Protein AF-A0A6H5I141-F1 (afdb_monomer)

Foldseek 3Di:
DVVVLCVVPVADWDWDWDFDDDPDGDIGTPDTHHDPVPPVLDDDPQCLQPVLWDDFADLFWKWFCFLQCQLFVFFFFQALSFLAVVLLQQAQADPDPPPPPPPPPPPVPVPPPPPSQGQWGAGSSGTIGRCLSPQVLPVVPDDPLLSQVVCCFRWVGGDDDPVNSVCSVVVDPDPPDPVVVVVVVVVCCVVVPPVVVVVVVLVVLLVVLVVLLVVLDLPPDDDPCVVVSSVVLSNSLSSLSNSLSVLLVLLVVLLSLLLCQLQVPDPPPSDRDLLSLQLSLLLLFFFPDLPLLVLQLLLLVLLVLVLVVVVVCVVVVNPDPDDLLPDDLVRNVVCCVPPPSNVVNNVSVVVCCVPQQCDAPSLSHLLDQGCNRPVSLSSLLSSVSNVLVPPPPDPVNVVQPVLLVVLSDRDHDDQSVVSLVPRPRDGDPVSSVVCNVSSNVSNVSLRSSSSSVSSSSSSSVSVSSSLLVLLVVCCVLVQEVGSSLSSNAYPVSSVVSSPDNHDVSRNVSSVSSVVCRVVSRPFDFPSMRRTRTDGDDPPPDDLPVLQVDDLPDAFRWLFDDKDWAFADEDADDDSNVVVVPDDFQHEYEYQDDYSNCLNCQSRYVAYEHLHRGNSRPVSNSCSSSNHGYGYNRHCRSVNDDGGDIDTD

pLDDT: mean 77.34, std 15.51, range [33.81, 97.19]

Secondary structure (DSSP, 8-state):
-HHHHHHHH-S-EEEEEEEE-SSS-EEEEEEEEE-GGGTTS---HHHHHHTTPPPPPPTT-EEE-TTHHHHS-SPPPHHHIIIIIHHHTTTSS-------TT-TT---S-SSS------EEEETTEEEEEHHHHTSTTTTTS-HHHHHHHHHHHHSS----HHHHHHHHHH------GGGGGGHHHHHHHHTT-HHHHHHHHHHHHHHHHHHHHTS----S-TTSHHHHHHHHHHHHHHHHHHHHHHHHHHHHHHHHHHHHHTTT-TTTT---HHHHHHHHHHTS--S--GGGHHHHHHHHHHHHHHHHHHHHHTTT-TTS--TTTS-HHHHHHHHHH-TTTHHHHHHHHHHHHHHTT--TTTT-TTS--TTT-HHHHHHHHHHHHHHHT-TTSTTHHHHHHHHHHHHS--PPPPHHHHHTT--S---HHHHHHHHHHHHHHHHHHHHHHHHHHHHHHHHHHHHHHHHHHHHHHHHTTS-SSGGGGGGS-HHHHHHHHHSS--HHHHHHHHHHHHHHHHHHH----SEEESS--PPPTT---HHHHHTS-GGG-SEEEE----EEEEEE-SS--TTGGGGT--TT-EEEES---GGGTTTGGG-SEEEESS--TT-HHHHHHHHTT--EEE--TTHHHH--TT-EEE-

Radius of gyration: 26.1 Å; Cα contacts (8 Å, |Δi|>4): 923; chains: 1; bounding box: 68×74×65 Å

Structure (mmCIF, N/CA/C/O backbone):
data_AF-A0A6H5I141-F1
#
_entry.id   AF-A0A6H5I141-F1
#
loop_
_atom_site.group_PDB
_atom_site.id
_atom_site.type_symbol
_atom_site.label_atom_id
_atom_site.label_alt_id
_atom_site.label_comp_id
_atom_site.label_asym_id
_atom_site.label_entity_id
_atom_site.label_seq_id
_atom_site.pdbx_PDB_ins_code
_atom_site.Cartn_x
_atom_site.Cartn_y
_atom_site.Cartn_z
_atom_site.occupancy
_atom_site.B_iso_or_equiv
_atom_site.auth_seq_id
_atom_site.auth_comp_id
_atom_site.auth_asym_id
_atom_site.auth_atom_id
_atom_site.pdbx_PDB_model_num
ATOM 1 N N . MET A 1 1 ? -17.883 26.363 -6.678 1.00 64.31 1 MET A N 1
ATOM 2 C CA . MET A 1 1 ? -19.286 26.385 -6.215 1.00 64.31 1 MET A CA 1
ATOM 3 C C . MET A 1 1 ? -19.626 25.105 -5.473 1.00 64.31 1 MET A C 1
ATOM 5 O O . MET A 1 1 ? -19.693 25.192 -4.263 1.00 64.31 1 MET A O 1
ATOM 9 N N . GLY A 1 2 ? -19.721 23.938 -6.131 1.00 66.94 2 GLY A N 1
ATOM 10 C CA . GLY A 1 2 ? -20.004 22.659 -5.451 1.00 66.94 2 GLY A CA 1
ATOM 11 C C . GLY A 1 2 ? -19.103 22.395 -4.239 1.00 66.94 2 GLY A C 1
ATOM 12 O O . GLY A 1 2 ? -19.612 22.270 -3.140 1.00 66.94 2 GLY A O 1
ATOM 13 N N . LEU A 1 3 ? -17.777 22.488 -4.404 1.00 59.84 3 LEU A N 1
ATOM 14 C CA . LEU A 1 3 ? -16.810 22.358 -3.298 1.00 59.84 3 LEU A CA 1
ATOM 15 C C . LEU A 1 3 ? -16.995 23.369 -2.153 1.00 59.84 3 LEU A C 1
ATOM 17 O O . LEU A 1 3 ? -16.621 23.084 -1.027 1.00 59.84 3 LEU A O 1
ATOM 21 N N . GLU A 1 4 ? -17.496 24.573 -2.432 1.00 63.12 4 GLU A N 1
ATOM 22 C CA . GLU A 1 4 ? -17.711 25.587 -1.388 1.00 63.12 4 GLU A CA 1
ATOM 23 C C . GLU A 1 4 ? -19.044 25.353 -0.669 1.00 63.12 4 GLU A C 1
ATOM 25 O O . GLU A 1 4 ? -19.119 25.520 0.540 1.00 63.12 4 GLU A O 1
ATOM 30 N N . ILE A 1 5 ? -20.075 24.905 -1.391 1.00 70.19 5 ILE A N 1
ATOM 31 C CA . ILE A 1 5 ? -21.356 24.486 -0.810 1.00 70.19 5 ILE A CA 1
ATOM 32 C C . ILE A 1 5 ? -21.145 23.257 0.080 1.00 70.19 5 ILE A C 1
ATOM 34 O O . ILE A 1 5 ? -21.622 23.236 1.208 1.00 70.19 5 ILE A O 1
ATOM 38 N N . ASP A 1 6 ? -20.377 22.281 -0.394 1.00 65.19 6 ASP A N 1
ATOM 39 C CA . ASP A 1 6 ? -20.046 21.069 0.351 1.00 65.19 6 ASP A CA 1
ATOM 40 C C . ASP A 1 6 ? -19.316 21.396 1.664 1.00 65.19 6 ASP A C 1
ATOM 42 O O . ASP A 1 6 ? -19.777 21.025 2.737 1.00 65.19 6 ASP A O 1
ATOM 46 N N . LYS A 1 7 ? -18.282 22.250 1.618 1.00 61.19 7 LYS A N 1
ATOM 47 C CA . LYS A 1 7 ? -17.597 22.747 2.829 1.00 61.19 7 LYS A CA 1
ATOM 48 C C . LYS A 1 7 ? -18.504 23.484 3.814 1.00 61.19 7 LYS A C 1
ATOM 50 O O . LYS A 1 7 ? -18.227 23.475 5.008 1.00 61.19 7 LYS A O 1
ATOM 55 N N . LEU A 1 8 ? -19.502 24.215 3.317 1.00 64.69 8 LEU A N 1
ATOM 56 C CA . LEU A 1 8 ? -20.379 25.035 4.155 1.00 64.69 8 LEU A CA 1
ATOM 57 C C . LEU A 1 8 ? -21.480 24.215 4.822 1.00 64.69 8 LEU A C 1
ATOM 59 O O . LEU A 1 8 ? -21.920 24.571 5.913 1.00 64.69 8 LEU A O 1
ATOM 63 N N . TYR A 1 9 ? -21.958 23.171 4.150 1.00 68.44 9 TYR A N 1
ATOM 64 C CA . TYR A 1 9 ? -23.180 22.487 4.542 1.00 68.44 9 TYR A CA 1
ATOM 65 C C . TYR A 1 9 ? -23.007 21.008 4.889 1.00 68.44 9 TYR A C 1
ATOM 67 O O . TYR A 1 9 ? -23.902 20.496 5.562 1.00 68.44 9 TYR A O 1
ATOM 75 N N . ASP A 1 10 ? -21.940 20.350 4.415 1.00 63.09 10 ASP A N 1
ATOM 76 C CA . ASP A 1 10 ? -21.561 18.941 4.663 1.00 63.09 10 ASP A CA 1
ATOM 77 C C . ASP A 1 10 ? -22.737 17.945 4.561 1.00 63.09 10 ASP A C 1
ATOM 79 O O . ASP A 1 10 ? -22.855 16.963 5.292 1.00 63.09 10 ASP A O 1
ATOM 83 N N . GLN A 1 11 ? -23.694 18.263 3.685 1.00 65.88 11 GLN A N 1
ATOM 84 C CA . GLN A 1 11 ? -24.946 17.543 3.469 1.00 65.88 11 GLN A CA 1
ATOM 85 C C . GLN A 1 11 ? -25.392 17.768 2.029 1.00 65.88 11 GLN A C 1
ATOM 87 O O . GLN A 1 11 ? -25.178 18.851 1.478 1.00 65.88 11 GLN A O 1
ATOM 92 N N . ALA A 1 12 ? -26.071 16.780 1.441 1.00 72.31 12 ALA A N 1
ATOM 93 C CA . ALA A 1 12 ? -26.611 16.908 0.094 1.00 72.31 12 ALA A CA 1
ATOM 94 C C . ALA A 1 12 ? -27.578 18.097 0.002 1.00 72.31 12 ALA A C 1
ATOM 96 O O . ALA A 1 12 ? -28.485 18.262 0.828 1.00 72.31 12 ALA A O 1
ATOM 97 N N . ARG A 1 13 ? -27.369 18.927 -1.021 1.00 77.31 13 ARG A N 1
ATOM 98 C CA . ARG A 1 13 ? -28.198 20.092 -1.309 1.00 77.31 13 ARG A CA 1
ATOM 99 C C . ARG A 1 13 ? -28.777 19.997 -2.707 1.00 77.31 13 ARG A C 1
ATOM 101 O O . ARG A 1 13 ? -28.044 19.723 -3.655 1.00 77.31 13 ARG A O 1
ATOM 108 N N . ASP A 1 14 ? -30.051 20.335 -2.825 1.00 81.31 14 ASP A N 1
ATOM 109 C CA . ASP A 1 14 ? -30.641 20.704 -4.102 1.00 81.31 14 ASP A CA 1
ATOM 110 C C . ASP A 1 14 ? -30.201 22.125 -4.431 1.00 81.31 14 ASP A C 1
ATOM 112 O O . ASP A 1 14 ? -30.504 23.078 -3.703 1.00 81.31 14 ASP A O 1
ATOM 116 N N . ILE A 1 15 ? -29.416 22.243 -5.502 1.00 85.19 15 ILE A N 1
ATOM 117 C CA . ILE A 1 15 ? -28.803 23.498 -5.925 1.00 85.19 15 ILE A CA 1
ATOM 118 C C . ILE A 1 15 ? -29.394 23.900 -7.269 1.00 85.19 15 ILE A C 1
ATOM 120 O O . ILE A 1 15 ? -29.105 23.284 -8.296 1.00 85.19 15 ILE A O 1
ATOM 124 N N . GLU A 1 16 ? -30.142 24.996 -7.278 1.00 87.75 16 GLU A N 1
ATOM 125 C CA . GLU A 1 16 ? -30.511 25.672 -8.515 1.00 87.75 16 GLU A CA 1
ATOM 126 C C . GLU A 1 16 ? -29.497 26.767 -8.809 1.00 87.75 16 GLU A C 1
ATOM 128 O O . GLU A 1 16 ? -29.183 27.608 -7.960 1.00 87.75 16 GLU A O 1
ATOM 133 N N . TRP A 1 17 ? -28.980 26.776 -10.031 1.00 89.06 17 TRP A N 1
ATOM 134 C CA . TRP A 1 17 ? -27.994 27.753 -10.456 1.00 89.06 17 TRP A CA 1
ATOM 135 C C . TRP A 1 17 ? -28.266 28.235 -11.876 1.00 89.06 17 TRP A C 1
ATOM 137 O O . TRP A 1 17 ? -28.840 27.530 -12.702 1.00 89.06 17 TRP A O 1
ATOM 147 N N . ALA A 1 18 ? -27.853 29.467 -12.154 1.00 87.19 18 ALA A N 1
ATOM 148 C CA . ALA A 1 18 ? -27.925 30.082 -13.468 1.00 87.19 18 ALA A CA 1
ATOM 149 C C . ALA A 1 18 ? -26.544 30.570 -13.890 1.00 87.19 18 ALA A C 1
ATOM 151 O O . ALA A 1 18 ? -25.726 30.982 -13.067 1.00 87.19 18 ALA A O 1
ATOM 152 N N . TRP A 1 19 ? -26.297 30.562 -15.194 1.00 86.88 19 TRP A N 1
ATOM 153 C CA . TRP A 1 19 ? -25.099 31.136 -15.789 1.00 86.88 19 TRP A CA 1
ATOM 154 C C . TRP A 1 19 ? -25.493 32.158 -16.850 1.00 86.88 19 TRP A C 1
ATOM 156 O O . TRP A 1 19 ? -26.331 31.885 -17.710 1.00 86.88 19 TRP A O 1
ATOM 166 N N . THR A 1 20 ? -24.882 33.339 -16.799 1.00 81.69 20 THR A N 1
ATOM 167 C CA . THR A 1 20 ? -25.094 34.389 -17.799 1.00 81.69 20 THR A CA 1
ATOM 168 C C . THR A 1 20 ? -23.929 34.428 -18.771 1.00 81.69 20 THR A C 1
ATOM 170 O O . THR A 1 20 ? -22.785 34.617 -18.359 1.00 81.69 20 THR A O 1
ATOM 173 N N . ARG A 1 21 ? -24.211 34.318 -20.072 1.00 69.38 21 ARG A N 1
ATOM 174 C CA . ARG A 1 21 ? -23.194 34.459 -21.117 1.00 69.38 21 ARG A CA 1
ATOM 175 C C . ARG A 1 21 ? -23.044 35.930 -21.505 1.00 69.38 21 ARG A C 1
ATOM 177 O O . ARG A 1 21 ? -23.852 36.427 -22.285 1.00 69.38 21 ARG A O 1
ATOM 184 N N . ARG A 1 22 ? -21.974 36.579 -21.022 1.00 71.56 22 ARG A N 1
ATOM 185 C CA . ARG A 1 22 ? -21.651 38.018 -21.208 1.00 71.56 22 ARG A CA 1
ATOM 186 C C . ARG A 1 22 ? -22.702 38.996 -20.630 1.00 71.56 22 ARG A C 1
ATOM 188 O O . ARG A 1 22 ? -23.884 38.677 -20.585 1.00 71.56 22 ARG A O 1
ATOM 195 N N . PRO A 1 23 ? -22.304 40.207 -20.181 1.00 57.06 23 PRO A N 1
ATOM 196 C CA . PRO A 1 23 ? -20.968 40.812 -20.240 1.00 57.06 23 PRO A CA 1
ATOM 197 C C . PRO A 1 23 ? -20.028 40.386 -19.104 1.00 57.06 23 PRO A C 1
ATOM 199 O O . PRO A 1 23 ? -18.851 40.721 -19.140 1.00 57.06 23 PRO A O 1
ATOM 202 N N . GLN A 1 24 ? -20.518 39.632 -18.121 1.00 61.31 24 GLN A N 1
ATOM 203 C CA . GLN A 1 24 ? -19.721 39.064 -17.036 1.00 61.31 24 GLN A CA 1
ATOM 204 C C . GLN A 1 24 ? -20.149 37.600 -16.915 1.00 61.31 24 GLN A C 1
ATOM 206 O O . GLN A 1 24 ? -21.317 37.343 -16.632 1.00 61.31 24 GLN A O 1
ATOM 211 N N . ASP A 1 25 ? -19.253 36.653 -17.201 1.00 70.75 25 ASP A N 1
ATOM 212 C CA . ASP A 1 25 ? -19.532 35.220 -17.053 1.00 70.75 25 ASP A CA 1
ATOM 213 C C . ASP A 1 25 ? -19.669 34.899 -15.557 1.00 70.75 25 ASP A C 1
ATOM 215 O O . ASP A 1 25 ? -18.710 34.535 -14.879 1.00 70.75 25 ASP A O 1
ATOM 219 N N . LYS A 1 26 ? -20.870 35.120 -15.021 1.00 77.94 26 LYS A N 1
ATOM 220 C CA . LYS A 1 26 ? -21.213 34.916 -13.616 1.00 77.94 26 LYS A CA 1
ATOM 221 C C . LYS A 1 26 ? -22.071 33.670 -13.468 1.00 77.94 26 LYS A C 1
ATOM 223 O O . LYS A 1 26 ? -22.975 33.426 -14.268 1.00 77.94 26 LYS A O 1
ATOM 228 N N . ILE A 1 27 ? -21.774 32.904 -12.424 1.00 81.94 27 ILE A N 1
ATOM 229 C CA . ILE A 1 27 ? -22.622 31.821 -11.931 1.00 81.94 27 ILE A CA 1
ATOM 230 C C . ILE A 1 27 ? -23.399 32.371 -10.734 1.00 81.94 27 ILE A C 1
ATOM 232 O O . ILE A 1 27 ? -22.803 32.909 -9.802 1.00 81.94 27 ILE A O 1
ATOM 236 N N . TYR A 1 28 ? -24.718 32.243 -10.775 1.00 83.25 28 TYR A N 1
ATOM 237 C CA . TYR A 1 28 ? -25.634 32.619 -9.707 1.00 83.25 28 TYR A CA 1
ATOM 238 C C . TYR A 1 28 ? -26.177 31.350 -9.060 1.00 83.25 28 TYR A C 1
ATOM 240 O O . TYR A 1 28 ? -26.682 30.485 -9.768 1.00 83.25 28 TYR A O 1
ATOM 248 N N . VAL A 1 29 ? -26.103 31.248 -7.734 1.00 84.75 29 VAL A N 1
ATOM 249 C CA . VAL A 1 29 ? -26.856 30.243 -6.968 1.00 84.75 29 VAL A CA 1
ATOM 250 C C . VAL A 1 29 ? -28.213 30.858 -6.657 1.00 84.75 29 VAL A C 1
ATOM 252 O O . VAL A 1 29 ? -28.280 31.865 -5.957 1.00 84.75 29 VAL A O 1
ATOM 255 N N . MET A 1 30 ? -29.272 30.299 -7.231 1.00 86.56 30 MET A N 1
ATOM 256 C CA . MET A 1 30 ? -30.646 30.770 -7.043 1.00 86.56 30 MET A CA 1
ATOM 257 C C . MET A 1 30 ? -31.284 30.111 -5.819 1.00 86.56 30 MET A C 1
ATOM 259 O O . MET A 1 30 ? -31.979 30.779 -5.058 1.00 86.56 30 MET A O 1
ATOM 263 N N . GLN A 1 31 ? -30.978 28.832 -5.592 1.00 85.69 31 GLN A N 1
ATOM 264 C CA . GLN A 1 31 ? -31.470 28.055 -4.460 1.00 85.69 31 GLN A CA 1
ATOM 265 C C . GLN A 1 31 ? -30.406 27.056 -4.008 1.00 85.69 31 GLN A C 1
ATOM 267 O O . GLN A 1 31 ? -29.645 26.532 -4.819 1.00 85.69 31 GLN A O 1
ATOM 272 N N . CYS A 1 32 ? -30.344 26.817 -2.701 1.00 85.88 32 CYS A N 1
ATOM 273 C CA . CYS A 1 32 ? -29.507 25.797 -2.080 1.00 85.88 32 CYS A CA 1
ATOM 274 C C . CYS A 1 32 ? -30.227 25.305 -0.822 1.00 85.88 32 CYS A C 1
ATOM 276 O O . CYS A 1 32 ? -30.150 25.941 0.229 1.00 85.88 32 CYS A O 1
ATOM 278 N N . GLN A 1 33 ? -30.969 24.208 -0.937 1.00 84.12 33 GLN A N 1
ATOM 279 C CA . GLN A 1 33 ? -31.785 23.663 0.152 1.00 84.12 33 GLN A CA 1
ATOM 280 C C . GLN A 1 33 ? -31.383 22.218 0.468 1.00 84.12 33 GLN A C 1
ATOM 282 O O . GLN A 1 33 ? -30.786 21.577 -0.391 1.00 84.12 33 GLN A O 1
ATOM 287 N N . PRO A 1 34 ? -31.624 21.697 1.687 1.00 76.62 34 PRO A N 1
ATOM 288 C CA . PRO A 1 34 ? -31.444 20.268 1.949 1.00 76.62 34 PRO A CA 1
ATOM 289 C C . PRO A 1 34 ? -32.247 19.441 0.938 1.00 76.62 34 PRO A C 1
ATOM 291 O O . PRO A 1 34 ? -33.394 19.785 0.665 1.00 76.62 34 PRO A O 1
ATOM 294 N N . ALA A 1 35 ? -31.652 18.379 0.400 1.00 73.25 35 ALA A N 1
ATOM 295 C CA . ALA A 1 35 ? -32.365 17.471 -0.494 1.00 73.25 35 ALA A CA 1
ATOM 296 C C . ALA A 1 35 ? -33.512 16.774 0.260 1.00 73.25 35 ALA A C 1
ATOM 298 O O . ALA A 1 35 ? -33.278 16.095 1.263 1.00 73.25 35 ALA A O 1
ATOM 299 N N . GLU A 1 36 ? -34.752 16.960 -0.203 1.00 66.69 36 GLU A N 1
ATOM 300 C CA . GLU A 1 36 ? -35.957 16.563 0.545 1.00 66.69 36 GLU A CA 1
ATOM 301 C C . GLU A 1 36 ? -36.051 15.044 0.771 1.00 66.69 36 GLU A C 1
ATOM 303 O O . GLU A 1 36 ? -36.511 14.606 1.822 1.00 66.69 36 GLU A O 1
ATOM 308 N N . TRP A 1 37 ? -35.540 14.230 -0.159 1.00 65.31 37 TRP A N 1
ATOM 309 C CA . TRP A 1 37 ? -35.538 12.761 -0.056 1.00 65.31 37 TRP A CA 1
ATOM 310 C C . TRP A 1 37 ? -34.535 12.194 0.963 1.00 65.31 37 TRP A C 1
ATOM 312 O O . TRP A 1 37 ? -34.568 11.001 1.244 1.00 65.31 37 TRP A O 1
ATOM 322 N N . LEU A 1 38 ? -33.652 13.023 1.531 1.00 62.62 38 LEU A N 1
ATOM 323 C CA . LEU A 1 38 ? -32.708 12.624 2.584 1.00 62.62 38 LEU A CA 1
ATOM 324 C C . LEU A 1 38 ? -33.208 12.948 4.001 1.00 62.62 38 LEU A C 1
ATOM 326 O O . LEU A 1 38 ? -32.516 12.648 4.974 1.00 62.62 38 LEU A O 1
ATOM 330 N N . LEU A 1 39 ? -34.391 13.560 4.134 1.00 59.03 39 LEU A N 1
ATOM 331 C CA . LEU A 1 39 ? -34.958 13.978 5.422 1.00 59.03 39 LEU A CA 1
ATOM 332 C C . LEU A 1 39 ? -35.513 12.813 6.260 1.00 59.03 39 LEU A C 1
ATOM 334 O O . LEU A 1 39 ? -35.609 12.952 7.479 1.00 59.03 39 LEU A O 1
ATOM 338 N N . ASP A 1 40 ? -35.823 11.673 5.634 1.00 61.41 40 ASP A N 1
ATOM 339 C CA . ASP A 1 40 ? -36.420 10.502 6.297 1.00 61.41 40 ASP A CA 1
ATOM 340 C C . ASP A 1 40 ? -35.386 9.489 6.838 1.00 61.41 40 ASP A C 1
ATOM 342 O O . ASP A 1 40 ? -35.760 8.425 7.324 1.00 61.41 40 ASP A O 1
ATOM 346 N N . ASP A 1 41 ? -34.083 9.804 6.803 1.00 64.75 41 ASP A N 1
ATOM 347 C CA . ASP A 1 41 ? -32.980 8.906 7.207 1.00 64.75 41 ASP A CA 1
ATOM 348 C C . ASP A 1 41 ? -32.896 7.574 6.418 1.00 64.75 41 ASP A C 1
ATOM 350 O O . ASP A 1 41 ? -32.200 6.639 6.830 1.00 64.75 41 ASP A O 1
ATOM 354 N N . ASP A 1 42 ? -33.560 7.486 5.264 1.00 73.06 42 ASP A N 1
ATOM 355 C CA . ASP A 1 42 ? -33.618 6.292 4.415 1.00 73.06 42 ASP A CA 1
ATOM 356 C C . ASP A 1 42 ? -32.541 6.320 3.316 1.00 73.06 42 ASP A C 1
ATOM 358 O O . ASP A 1 42 ? -32.828 6.395 2.122 1.00 73.06 42 ASP A O 1
ATOM 362 N N . TRP A 1 43 ? -31.263 6.235 3.708 1.00 83.12 43 TRP A N 1
ATOM 363 C CA . TRP A 1 43 ? -30.178 6.123 2.726 1.00 83.12 43 TRP A CA 1
ATOM 364 C C . TRP A 1 43 ? -30.201 4.779 1.995 1.00 83.12 43 TRP A C 1
ATOM 366 O O . TRP A 1 43 ? -30.106 3.693 2.591 1.00 83.12 43 TRP A O 1
ATOM 376 N N . THR A 1 44 ? -30.192 4.861 0.672 1.00 87.50 44 THR A N 1
ATOM 377 C CA . THR A 1 44 ? -29.939 3.719 -0.199 1.00 87.50 44 THR A CA 1
ATOM 378 C C . THR A 1 44 ? -28.478 3.264 -0.108 1.00 87.50 44 THR A C 1
ATOM 380 O O . THR A 1 44 ? -27.567 4.035 0.205 1.00 87.50 44 THR A O 1
ATOM 383 N N . ASP A 1 45 ? -28.217 1.999 -0.453 1.00 88.94 45 ASP A N 1
ATOM 384 C CA . ASP A 1 45 ? -26.846 1.478 -0.576 1.00 88.94 45 ASP A CA 1
ATOM 385 C C . ASP A 1 45 ? -26.010 2.289 -1.583 1.00 88.94 45 ASP A C 1
ATOM 387 O O . ASP A 1 45 ? -24.792 2.422 -1.437 1.00 88.94 45 ASP A O 1
ATOM 391 N N . PHE A 1 46 ? -26.663 2.829 -2.618 1.00 86.12 46 PHE A N 1
ATOM 392 C CA . PHE A 1 46 ? -26.020 3.660 -3.628 1.00 86.12 46 PHE A CA 1
ATOM 393 C C . PHE A 1 46 ? -25.532 4.981 -3.026 1.00 86.12 46 PHE A C 1
ATOM 395 O O . PHE A 1 46 ? -24.366 5.325 -3.191 1.00 86.12 46 PHE A O 1
ATOM 402 N N . GLU A 1 47 ? -26.372 5.680 -2.263 1.00 84.94 47 GLU A N 1
ATOM 403 C CA . GLU A 1 47 ? -25.986 6.941 -1.619 1.00 84.94 47 GLU A CA 1
ATOM 404 C C . GLU A 1 47 ? -24.842 6.737 -0.624 1.00 84.94 47 GLU A C 1
ATOM 406 O O . GLU A 1 47 ? -23.828 7.423 -0.718 1.00 84.94 47 GLU A O 1
ATOM 411 N N . LEU A 1 48 ? -24.931 5.737 0.261 1.00 88.31 48 LEU A N 1
ATOM 412 C CA . LEU A 1 48 ? -23.875 5.474 1.252 1.00 88.31 48 LEU A CA 1
ATOM 413 C C . LEU A 1 48 ? -22.534 5.069 0.624 1.00 88.31 48 LEU A C 1
ATOM 415 O O . LEU A 1 48 ? -21.481 5.279 1.223 1.00 88.31 48 LEU A O 1
ATOM 419 N N . SER A 1 49 ? -22.548 4.476 -0.572 1.00 86.19 49 SER A N 1
ATOM 420 C CA . SER A 1 49 ? -21.318 4.105 -1.284 1.00 86.19 49 SER A CA 1
ATOM 421 C C . SER A 1 49 ? -20.702 5.252 -2.094 1.00 86.19 49 SER A C 1
ATOM 423 O O . SER A 1 49 ? -19.517 5.175 -2.428 1.00 86.19 49 SER A O 1
ATOM 425 N N . HIS A 1 50 ? -21.464 6.317 -2.377 1.00 84.50 50 HIS A N 1
ATOM 426 C CA . HIS A 1 50 ? -21.053 7.422 -3.254 1.00 84.50 50 HIS A CA 1
ATOM 427 C C . HIS A 1 50 ? -20.996 8.794 -2.566 1.00 84.50 50 HIS A C 1
ATOM 429 O O . HIS A 1 50 ? -20.434 9.719 -3.143 1.00 84.50 50 HIS A O 1
ATOM 435 N N . GLU A 1 51 ? -21.515 8.943 -1.346 1.00 82.75 51 GLU A N 1
ATOM 436 C CA . GLU A 1 51 ? -21.579 10.232 -0.633 1.00 82.75 51 GLU A CA 1
ATOM 437 C C . GLU A 1 51 ? -20.206 10.851 -0.317 1.00 82.75 51 GLU A C 1
ATOM 439 O O . GLU A 1 51 ? -20.108 12.063 -0.185 1.00 82.75 51 GLU A O 1
ATOM 444 N N . LEU A 1 52 ? -19.144 10.039 -0.232 1.00 85.62 52 LEU A N 1
ATOM 445 C CA . LEU A 1 52 ? -17.750 10.498 -0.080 1.00 85.62 52 LEU A CA 1
ATOM 446 C C . LEU A 1 52 ? -16.949 10.363 -1.385 1.00 85.62 52 LEU A C 1
ATOM 448 O O . LEU A 1 52 ? -15.717 10.328 -1.381 1.00 85.62 52 LEU A O 1
ATOM 452 N N . GLY A 1 53 ? -17.651 10.203 -2.507 1.00 81.50 53 GLY A N 1
ATOM 453 C CA . GLY A 1 53 ? -17.051 10.145 -3.827 1.00 81.50 53 GLY A CA 1
ATOM 454 C C . GLY A 1 53 ? -16.513 11.505 -4.263 1.00 81.50 53 GLY A C 1
ATOM 455 O O . GLY A 1 53 ? -17.049 12.560 -3.936 1.00 81.50 53 GLY A O 1
ATOM 456 N N . SER A 1 54 ? -15.452 11.481 -5.060 1.00 82.38 54 SER A N 1
ATOM 457 C CA . SER A 1 54 ? -15.045 12.639 -5.849 1.00 82.38 54 SER A CA 1
ATOM 458 C C . SER A 1 54 ? -16.117 12.985 -6.890 1.00 82.38 54 SER A C 1
ATOM 460 O O . SER A 1 54 ? -16.966 12.159 -7.227 1.00 82.38 54 SER A O 1
ATOM 462 N N . GLY A 1 55 ? -16.079 14.215 -7.413 1.00 77.00 55 GLY A N 1
ATOM 463 C CA . GLY A 1 55 ? -17.045 14.672 -8.417 1.00 77.00 55 GLY A CA 1
ATOM 464 C C . GLY A 1 55 ? -17.122 13.735 -9.629 1.00 77.00 55 GLY A C 1
ATOM 465 O O . GLY A 1 55 ? -16.117 13.150 -10.021 1.00 77.00 55 GLY A O 1
ATOM 466 N N . VAL A 1 56 ? -18.310 13.600 -10.226 1.00 80.94 56 VAL A N 1
ATOM 467 C CA . VAL A 1 56 ? -18.552 12.644 -11.320 1.00 80.94 56 VAL A CA 1
ATOM 468 C C . VAL A 1 56 ? -17.613 12.932 -12.511 1.00 80.94 56 VAL A C 1
ATOM 470 O O . VAL A 1 56 ? -17.675 14.026 -13.077 1.00 80.94 56 VAL A O 1
ATOM 473 N N . PRO A 1 57 ? -16.755 11.974 -12.907 1.00 81.81 57 PRO A N 1
ATOM 474 C CA . PRO A 1 57 ? -15.850 12.096 -14.034 1.00 81.81 57 PRO A CA 1
ATOM 475 C C . PRO A 1 57 ? -16.645 11.996 -15.340 1.00 81.81 57 PRO A C 1
ATOM 477 O O . PRO A 1 57 ? -17.619 11.248 -15.444 1.00 81.81 57 PRO A O 1
ATOM 480 N N . ALA A 1 58 ? -16.216 12.729 -16.362 1.00 83.56 58 ALA A N 1
ATOM 481 C CA . ALA A 1 58 ? -16.764 12.596 -17.705 1.00 83.56 58 ALA A CA 1
ATOM 482 C C . ALA A 1 58 ? -16.439 11.211 -18.291 1.00 83.56 58 ALA A C 1
ATOM 484 O O . ALA A 1 58 ? -15.410 10.624 -17.970 1.00 83.56 58 ALA A O 1
ATOM 485 N N . ASP A 1 59 ? -17.225 10.735 -19.259 1.00 85.69 59 ASP A N 1
ATOM 486 C CA . ASP A 1 59 ? -17.012 9.424 -19.912 1.00 85.69 59 ASP A CA 1
ATOM 487 C C . ASP A 1 59 ? -15.632 9.265 -20.574 1.00 85.69 59 ASP A C 1
ATOM 489 O O . ASP A 1 59 ? -15.167 8.163 -20.842 1.00 85.69 59 ASP A O 1
ATOM 493 N N . LYS A 1 60 ? -14.962 10.385 -20.845 1.00 83.19 60 LYS A N 1
ATOM 494 C CA . LYS A 1 60 ? -13.611 10.453 -21.412 1.00 83.19 60 LYS A CA 1
ATOM 495 C C . LYS A 1 60 ? -12.524 10.718 -20.367 1.00 83.19 60 LYS A C 1
ATOM 497 O O . LYS A 1 60 ? -11.382 10.968 -20.748 1.00 83.19 60 LYS A O 1
ATOM 502 N N . ASP A 1 61 ? -12.856 10.883 -19.088 1.00 84.38 61 ASP A N 1
ATOM 503 C CA . ASP A 1 61 ? -11.862 10.993 -18.012 1.00 84.38 61 ASP A CA 1
ATOM 504 C C . ASP A 1 61 ? -11.324 9.596 -17.718 1.00 84.38 61 ASP A C 1
ATOM 506 O O . ASP A 1 61 ? -12.081 8.631 -17.701 1.00 84.38 61 ASP A O 1
ATOM 510 N N . LEU A 1 62 ? -10.011 9.490 -17.534 1.00 90.06 62 LEU A N 1
ATOM 511 C CA . LEU A 1 62 ? -9.336 8.225 -17.299 1.00 90.06 62 LEU A CA 1
ATOM 512 C C . LEU A 1 62 ? -8.866 8.189 -15.850 1.00 90.06 62 LEU A C 1
ATOM 514 O O . LEU A 1 62 ? -8.104 9.050 -15.414 1.00 90.06 62 LEU A O 1
ATOM 518 N N . LEU A 1 63 ? -9.305 7.175 -15.123 1.00 91.81 63 LEU A N 1
ATOM 519 C CA . LEU A 1 63 ? -8.878 6.882 -13.765 1.00 91.81 63 LEU A CA 1
ATOM 520 C C . LEU A 1 63 ? -7.940 5.678 -13.789 1.00 91.81 63 LEU A C 1
ATOM 522 O O . LEU A 1 63 ? -8.154 4.742 -14.560 1.00 91.81 63 LEU A O 1
ATOM 526 N N . THR A 1 64 ? -6.909 5.689 -12.950 1.00 90.69 64 THR A N 1
ATOM 527 C CA . THR A 1 64 ? -5.966 4.577 -12.802 1.00 90.69 64 THR A CA 1
ATOM 528 C C . THR A 1 64 ? -5.804 4.184 -11.343 1.00 90.69 64 THR A C 1
ATOM 530 O O . THR A 1 64 ? -5.631 5.029 -10.474 1.00 90.69 64 THR A O 1
ATOM 533 N N . PHE A 1 65 ? -5.829 2.889 -11.065 1.00 90.44 65 PHE A N 1
ATOM 534 C CA . PHE A 1 65 ? -5.562 2.327 -9.741 1.00 90.44 65 PHE A CA 1
ATOM 535 C C . PHE A 1 65 ? -4.081 1.954 -9.554 1.00 90.44 65 PHE A C 1
ATOM 537 O O . PHE A 1 65 ? -3.682 1.476 -8.491 1.00 90.44 65 PHE A O 1
ATOM 544 N N . ALA A 1 66 ? -3.246 2.178 -10.577 1.00 85.00 66 ALA A N 1
ATOM 545 C CA . ALA A 1 66 ? -1.803 1.987 -10.488 1.00 85.00 66 ALA A CA 1
ATOM 546 C C . ALA A 1 66 ? -1.213 2.827 -9.346 1.00 85.00 66 ALA A C 1
ATOM 548 O O . ALA A 1 66 ? -1.534 4.007 -9.224 1.00 85.00 66 ALA A O 1
ATOM 549 N N . GLN A 1 67 ? -0.359 2.223 -8.514 1.00 83.62 67 GLN A N 1
ATOM 550 C CA . GLN A 1 67 ? 0.175 2.773 -7.255 1.00 83.62 67 GLN A CA 1
ATOM 551 C C . GLN A 1 67 ? -0.861 3.118 -6.172 1.00 83.62 67 GLN A C 1
ATOM 553 O O . GLN A 1 67 ? -0.544 2.995 -4.990 1.00 83.62 67 GLN A O 1
ATOM 558 N N . ALA A 1 68 ? -2.085 3.511 -6.535 1.00 87.69 68 ALA A N 1
ATOM 559 C CA . ALA A 1 68 ? -3.160 3.782 -5.588 1.00 87.69 68 ALA A CA 1
ATOM 560 C C . ALA A 1 68 ? -3.508 2.522 -4.786 1.00 87.69 68 ALA A C 1
ATOM 562 O O . ALA A 1 68 ? -3.503 2.589 -3.564 1.00 87.69 68 ALA A O 1
ATOM 563 N N . ASP A 1 69 ? -3.663 1.365 -5.442 1.00 86.25 69 ASP A N 1
ATOM 564 C CA . ASP A 1 69 ? -3.883 0.076 -4.761 1.00 86.25 69 ASP A CA 1
ATOM 565 C C . ASP A 1 69 ? -2.667 -0.376 -3.919 1.00 86.25 69 ASP A C 1
ATOM 567 O O . ASP A 1 69 ? -2.795 -1.223 -3.047 1.00 86.25 69 ASP A O 1
ATOM 571 N N . GLU A 1 70 ? -1.464 0.163 -4.138 1.00 83.62 70 GLU A N 1
ATOM 572 C CA . GLU A 1 70 ? -0.297 -0.176 -3.303 1.00 83.62 70 GLU A CA 1
ATOM 573 C C . GLU A 1 70 ? -0.235 0.651 -2.012 1.00 83.62 70 GLU A C 1
ATOM 575 O O . GLU A 1 70 ? 0.361 0.221 -1.023 1.00 83.62 70 GLU A O 1
ATOM 580 N N . LEU A 1 71 ? -0.828 1.848 -2.026 1.00 83.00 71 LEU A N 1
ATOM 581 C CA . LEU A 1 71 ? -0.958 2.721 -0.858 1.00 83.00 71 LEU A CA 1
ATOM 582 C C . LEU A 1 71 ? -2.265 2.444 -0.100 1.00 83.00 71 LEU A C 1
ATOM 584 O O . LEU A 1 71 ? -2.265 2.387 1.127 1.00 83.00 71 LEU A O 1
ATOM 588 N N . PHE A 1 72 ? -3.354 2.233 -0.838 1.00 89.00 72 PHE A N 1
ATOM 589 C CA . PHE A 1 72 ? -4.718 1.996 -0.367 1.00 89.00 72 PHE A CA 1
ATOM 590 C C . PHE A 1 72 ? -5.265 0.699 -0.998 1.00 89.00 72 PHE A C 1
ATOM 592 O O . PHE A 1 72 ? -6.119 0.745 -1.882 1.00 89.00 72 PHE A O 1
ATOM 599 N N . PRO A 1 73 ? -4.770 -0.479 -0.577 1.00 85.62 73 PRO A N 1
ATOM 600 C CA . PRO A 1 73 ? -5.109 -1.773 -1.195 1.00 85.62 73 PRO A CA 1
ATOM 601 C C . PRO A 1 73 ? -6.573 -2.198 -1.029 1.00 85.62 73 PRO A C 1
ATOM 603 O O . PRO A 1 73 ? -7.060 -3.094 -1.730 1.00 85.62 73 PRO A O 1
ATOM 606 N N . ARG A 1 74 ? -7.276 -1.583 -0.079 1.00 88.06 74 ARG A N 1
ATOM 607 C CA . ARG A 1 74 ? -8.629 -1.936 0.352 1.00 88.06 74 ARG A CA 1
ATOM 608 C C . ARG A 1 74 ? -9.556 -0.736 0.250 1.00 88.06 74 ARG A C 1
ATOM 610 O O . ARG A 1 74 ? -9.103 0.388 0.029 1.00 88.06 74 ARG A O 1
ATOM 617 N N . CYS A 1 75 ? -10.859 -0.973 0.384 1.00 91.06 75 CYS A N 1
ATOM 618 C CA . CYS A 1 75 ? -11.764 0.159 0.545 1.00 91.06 75 CYS A CA 1
ATOM 619 C C . CYS A 1 75 ? -11.480 0.867 1.878 1.00 91.06 75 CYS A C 1
ATOM 621 O O . CYS A 1 75 ? -11.049 0.255 2.861 1.00 91.06 75 CYS A O 1
ATOM 623 N N . LEU A 1 76 ? -11.687 2.175 1.881 1.00 94.19 76 LEU A N 1
ATOM 624 C CA . LEU A 1 76 ? -11.453 3.024 3.031 1.00 94.19 76 LEU A CA 1
ATOM 625 C C . LEU A 1 76 ? -12.725 3.178 3.848 1.00 94.19 76 LEU A C 1
ATOM 627 O O . LEU A 1 76 ? -13.841 3.115 3.332 1.00 94.19 76 LEU A O 1
ATOM 631 N N . THR A 1 77 ? -12.563 3.383 5.146 1.00 95.81 77 THR A N 1
ATOM 632 C CA . THR A 1 77 ? -13.692 3.794 5.976 1.00 95.81 77 THR A CA 1
ATOM 633 C C . THR A 1 77 ? -14.004 5.284 5.774 1.00 95.81 77 THR A C 1
ATOM 635 O O . THR A 1 77 ? -13.096 6.062 5.458 1.00 95.81 77 THR A O 1
ATOM 638 N N . PRO A 1 78 ? -15.265 5.714 5.979 1.00 94.94 78 PRO A N 1
ATOM 639 C CA . PRO A 1 78 ? -15.662 7.122 5.943 1.00 94.94 78 PRO A CA 1
ATOM 640 C C . PRO A 1 78 ? -14.730 8.051 6.718 1.00 94.94 78 PRO A C 1
ATOM 642 O O . PRO A 1 78 ? -14.344 9.110 6.223 1.00 94.94 78 PRO A O 1
ATOM 645 N N . LEU A 1 79 ? -14.305 7.617 7.905 1.00 94.38 79 LEU A N 1
ATOM 646 C CA . LEU A 1 79 ? -13.383 8.380 8.728 1.00 94.38 79 LEU A CA 1
ATOM 647 C C . LEU A 1 79 ? -12.025 8.558 8.047 1.00 94.38 79 LEU A C 1
ATOM 649 O O . LEU A 1 79 ? -11.451 9.642 8.089 1.00 94.38 79 LEU A O 1
ATOM 653 N N . THR A 1 80 ? -11.492 7.506 7.426 1.00 94.31 80 THR A N 1
ATOM 654 C CA . THR A 1 80 ? -10.211 7.575 6.715 1.00 94.31 80 THR A CA 1
ATOM 655 C C . THR A 1 80 ? -10.297 8.502 5.506 1.00 94.31 80 THR A C 1
ATOM 657 O O . THR A 1 80 ? -9.367 9.281 5.283 1.00 94.31 80 THR A O 1
ATOM 660 N N . CYS A 1 81 ? -11.405 8.481 4.759 1.00 91.69 81 CYS A N 1
ATOM 661 C CA . CYS A 1 81 ? -11.626 9.413 3.654 1.00 91.69 81 CYS A CA 1
ATOM 662 C C . CYS A 1 81 ? -11.486 10.870 4.125 1.00 91.69 81 CYS A C 1
ATOM 664 O O . CYS A 1 81 ? -10.621 11.590 3.626 1.00 91.69 81 CYS A O 1
ATOM 666 N N . THR A 1 82 ? -12.224 11.278 5.160 1.00 88.19 82 THR A N 1
ATOM 667 C CA . THR A 1 82 ? -12.262 12.699 5.544 1.00 88.19 82 THR A CA 1
ATOM 668 C C . THR A 1 82 ? -11.123 13.135 6.475 1.00 88.19 82 THR A C 1
ATOM 670 O O . THR A 1 82 ? -10.713 14.297 6.484 1.00 88.19 82 THR A O 1
ATOM 673 N N . ALA A 1 83 ? -10.560 12.218 7.271 1.00 86.69 83 ALA A N 1
ATOM 674 C CA . ALA A 1 83 ? -9.466 12.534 8.192 1.00 86.69 83 ALA A CA 1
ATOM 675 C C . ALA A 1 83 ? -8.070 12.367 7.571 1.00 86.69 83 ALA A C 1
ATOM 677 O O . ALA A 1 83 ? -7.119 12.996 8.043 1.00 86.69 83 ALA A O 1
ATOM 678 N N . VAL A 1 84 ? -7.927 11.512 6.552 1.00 88.62 84 VAL A N 1
ATOM 679 C CA . VAL A 1 84 ? -6.640 11.212 5.908 1.00 88.62 84 VAL A CA 1
ATOM 680 C C . VAL A 1 84 ? -6.658 11.651 4.450 1.00 88.62 84 VAL A C 1
ATOM 682 O O . VAL A 1 84 ? -5.892 12.547 4.101 1.00 88.62 84 VAL A O 1
ATOM 685 N N . VAL A 1 85 ? -7.518 11.073 3.604 1.00 87.94 85 VAL A N 1
ATOM 686 C CA . VAL A 1 85 ? -7.467 11.287 2.142 1.00 87.94 85 VAL A CA 1
ATOM 687 C C . VAL A 1 85 ? -7.668 12.756 1.774 1.00 87.94 85 VAL A C 1
ATOM 689 O O . VAL A 1 85 ? -6.848 13.299 1.032 1.00 87.94 85 VAL A O 1
ATOM 692 N N . ASP A 1 86 ? -8.639 13.438 2.379 1.00 81.75 86 ASP A N 1
ATOM 693 C CA . ASP A 1 86 ? -8.886 14.874 2.163 1.00 81.75 86 ASP A CA 1
ATOM 694 C C . ASP A 1 86 ? -7.682 15.764 2.498 1.00 81.75 86 ASP A C 1
ATOM 696 O O . ASP A 1 86 ? -7.561 16.880 1.995 1.00 81.75 86 ASP A O 1
ATOM 700 N N . ARG A 1 87 ? -6.755 15.285 3.335 1.00 78.50 87 ARG A N 1
ATOM 701 C CA . ARG A 1 87 ? -5.513 15.995 3.686 1.00 78.50 87 ARG A CA 1
ATOM 702 C C . ARG A 1 87 ? -4.351 15.625 2.755 1.00 78.50 87 ARG A C 1
ATOM 704 O O . ARG A 1 87 ? -3.413 16.409 2.580 1.00 78.50 87 ARG A O 1
ATOM 711 N N . LEU A 1 88 ? -4.422 14.466 2.098 1.00 80.00 88 LEU A N 1
ATOM 712 C CA . LEU A 1 88 ? -3.478 14.046 1.055 1.00 80.00 88 LEU A CA 1
ATOM 713 C C . LEU A 1 88 ? -3.782 14.705 -0.305 1.00 80.00 88 LEU A C 1
ATOM 715 O O . LEU A 1 88 ? -2.864 15.013 -1.070 1.00 80.00 88 LEU A O 1
ATOM 719 N N . VAL A 1 89 ? -5.057 14.971 -0.598 1.00 69.38 89 VAL A N 1
ATOM 720 C CA . VAL A 1 89 ? -5.533 15.594 -1.847 1.00 69.38 89 VAL A CA 1
ATOM 721 C C . VAL A 1 89 ? -4.823 16.927 -2.170 1.00 69.38 89 VAL A C 1
ATOM 723 O O . VAL A 1 89 ? -4.244 17.037 -3.252 1.00 69.38 89 VAL A O 1
ATOM 726 N N . PRO A 1 90 ? -4.752 17.925 -1.262 1.00 58.41 90 PRO A N 1
ATOM 727 C CA . PRO A 1 90 ? -4.183 19.245 -1.555 1.00 58.41 90 PRO A CA 1
ATOM 728 C C . PRO A 1 90 ? -2.648 19.266 -1.575 1.00 58.41 90 PRO A C 1
ATOM 730 O O . PRO A 1 90 ? -2.044 20.328 -1.714 1.00 58.41 90 PRO A O 1
ATOM 733 N N . SER A 1 91 ? -2.000 18.125 -1.335 1.00 54.91 91 SER A N 1
ATOM 734 C CA . SER A 1 91 ? -0.583 18.059 -0.978 1.00 54.91 91 SER A CA 1
ATOM 735 C C . SER A 1 91 ? 0.253 17.160 -1.879 1.00 54.91 91 SER A C 1
ATOM 737 O O . SER A 1 91 ? 1.434 17.440 -2.070 1.00 54.91 91 SER A O 1
ATOM 739 N N . THR A 1 92 ? -0.318 16.107 -2.468 1.00 53.62 92 THR A N 1
ATOM 740 C CA . THR A 1 92 ? 0.522 15.044 -3.046 1.00 53.62 92 THR A CA 1
ATOM 741 C C . THR A 1 92 ? 1.217 15.458 -4.361 1.00 53.62 92 THR A C 1
ATOM 743 O O . THR A 1 92 ? 2.267 14.908 -4.688 1.00 53.62 92 THR A O 1
ATOM 746 N N . PHE A 1 93 ? 0.732 16.476 -5.090 1.00 52.66 93 PHE A N 1
ATOM 747 C CA . PHE A 1 93 ? 1.296 16.857 -6.403 1.00 52.66 93 PHE A CA 1
ATOM 748 C C . PHE A 1 93 ? 1.211 18.354 -6.755 1.00 52.66 93 PHE A C 1
ATOM 750 O O . PHE A 1 93 ? 1.369 18.724 -7.919 1.00 52.66 93 PHE A O 1
ATOM 757 N N . VAL A 1 94 ? 0.969 19.231 -5.778 1.00 49.62 94 VAL A N 1
ATOM 758 C CA . VAL A 1 94 ? 1.052 20.686 -5.993 1.00 49.62 94 VAL A CA 1
ATOM 759 C C . VAL A 1 94 ? 2.529 21.081 -6.159 1.00 49.62 94 VAL A C 1
ATOM 761 O O . VAL A 1 94 ? 3.393 20.542 -5.463 1.00 49.62 94 VAL A O 1
ATOM 764 N N . LEU A 1 95 ? 2.808 21.934 -7.150 1.00 45.31 95 LEU A N 1
ATOM 765 C CA . LEU A 1 95 ? 4.147 22.374 -7.579 1.00 45.31 95 LEU A CA 1
ATOM 766 C C . LEU A 1 95 ? 4.611 23.646 -6.843 1.00 45.31 95 LEU A C 1
ATOM 768 O O . LEU A 1 95 ? 5.510 24.332 -7.323 1.00 45.31 95 LEU A O 1
ATOM 772 N N . ASP A 1 96 ? 3.944 24.004 -5.750 1.00 46.09 96 ASP A N 1
ATOM 773 C CA . ASP A 1 96 ? 4.255 25.220 -5.005 1.00 46.09 96 ASP A CA 1
ATOM 774 C C . ASP A 1 96 ? 5.313 24.860 -3.963 1.00 46.09 96 ASP A C 1
ATOM 776 O O . ASP A 1 96 ? 5.059 24.079 -3.039 1.00 46.09 96 ASP A O 1
ATOM 780 N N . ASP A 1 97 ? 6.522 25.363 -4.210 1.00 45.62 97 ASP A N 1
ATOM 781 C CA . ASP A 1 97 ? 7.712 25.218 -3.369 1.00 45.62 97 ASP A CA 1
ATOM 782 C C . ASP A 1 97 ? 7.787 26.284 -2.267 1.00 45.62 97 ASP A C 1
ATOM 784 O O . ASP A 1 97 ? 8.780 26.338 -1.540 1.00 45.62 97 ASP A O 1
ATOM 788 N N . ASP A 1 98 ? 6.743 27.098 -2.103 1.00 44.62 98 ASP A N 1
ATOM 789 C CA . ASP A 1 98 ? 6.714 28.136 -1.081 1.00 44.62 98 ASP A CA 1
ATOM 790 C C . ASP A 1 98 ? 6.404 27.491 0.281 1.00 44.62 98 ASP A C 1
ATOM 792 O O . ASP A 1 98 ? 5.267 27.300 0.720 1.00 44.62 98 ASP A O 1
ATOM 796 N N . ASP A 1 99 ? 7.494 27.060 0.919 1.00 46.09 99 ASP A N 1
ATOM 797 C CA . ASP A 1 99 ? 7.606 26.615 2.308 1.00 46.09 99 ASP A CA 1
ATOM 798 C C . ASP A 1 99 ? 7.554 27.809 3.299 1.00 46.09 99 ASP A C 1
ATOM 800 O O . ASP A 1 99 ? 7.923 27.640 4.465 1.00 46.09 99 ASP A O 1
ATOM 804 N N . ASP A 1 100 ? 7.099 28.999 2.883 1.00 44.09 100 ASP A N 1
ATOM 805 C CA . ASP A 1 100 ? 7.006 30.159 3.771 1.00 44.09 100 ASP A CA 1
ATOM 806 C C . ASP A 1 100 ? 5.965 29.894 4.873 1.00 44.09 100 ASP A C 1
ATOM 808 O O . ASP A 1 100 ? 4.760 29.745 4.654 1.00 44.09 100 ASP A O 1
ATOM 812 N N . GLU A 1 101 ? 6.467 29.751 6.105 1.00 43.72 101 GLU A N 1
ATOM 813 C CA . GLU A 1 101 ? 5.687 29.388 7.292 1.00 43.72 101 GLU A CA 1
ATOM 814 C C . GLU A 1 101 ? 4.713 30.495 7.750 1.00 43.72 101 GLU A C 1
ATOM 816 O O . GLU A 1 101 ? 3.924 30.238 8.664 1.00 43.72 101 GLU A O 1
ATOM 821 N N . ASP A 1 102 ? 4.721 31.671 7.109 1.00 39.12 102 ASP A N 1
ATOM 822 C CA . ASP A 1 102 ? 4.019 32.876 7.569 1.00 39.12 102 ASP A CA 1
ATOM 823 C C . ASP A 1 102 ? 2.757 33.261 6.771 1.00 39.12 102 ASP A C 1
ATOM 825 O O . ASP A 1 102 ? 1.948 34.045 7.277 1.00 39.12 102 ASP A O 1
ATOM 829 N N . ASP A 1 103 ? 2.477 32.655 5.613 1.00 37.97 103 ASP A N 1
ATOM 830 C CA . ASP A 1 103 ? 1.276 33.003 4.840 1.00 37.97 103 ASP A CA 1
ATOM 831 C C . ASP A 1 103 ? 0.051 32.193 5.265 1.00 37.97 103 ASP A C 1
ATOM 833 O O . ASP A 1 103 ? -0.508 31.351 4.561 1.00 37.97 103 ASP A O 1
ATOM 837 N N . VAL A 1 104 ? -0.438 32.524 6.463 1.00 38.53 104 VAL A N 1
ATOM 838 C CA . VAL A 1 104 ? -1.803 32.182 6.894 1.00 38.53 104 VAL A CA 1
ATOM 839 C C . VAL A 1 104 ? -2.847 32.844 5.984 1.00 38.53 104 VAL A C 1
ATOM 841 O O . VAL A 1 104 ? -3.994 32.402 5.943 1.00 38.53 104 VAL A O 1
ATOM 844 N N . VAL A 1 105 ? -2.476 33.857 5.200 1.00 38.03 105 VAL A N 1
ATOM 845 C CA . VAL A 1 105 ? -3.299 34.374 4.110 1.00 38.03 105 VAL A CA 1
ATOM 846 C C . VAL A 1 105 ? -2.383 34.941 3.034 1.00 38.03 105 VAL A C 1
ATOM 848 O O . VAL A 1 105 ? -2.056 36.124 3.074 1.00 38.03 105 VAL A O 1
ATOM 851 N N . ASP A 1 106 ? -2.036 34.131 2.041 1.00 35.19 106 ASP A N 1
ATOM 852 C CA . ASP A 1 106 ? -1.489 34.667 0.801 1.00 35.19 106 ASP A CA 1
ATOM 853 C C . ASP A 1 106 ? -2.634 35.380 0.058 1.00 35.19 106 ASP A C 1
ATOM 855 O O . ASP A 1 106 ? -3.456 34.774 -0.638 1.00 35.19 106 ASP A O 1
ATOM 859 N N . ARG A 1 107 ? -2.816 36.661 0.395 1.00 36.53 107 ARG A N 1
ATOM 860 C CA . ARG A 1 107 ? -3.886 37.547 -0.097 1.00 36.53 107 ARG A CA 1
ATOM 861 C C . ARG A 1 107 ? -3.552 38.133 -1.470 1.00 36.53 107 ARG A C 1
ATOM 863 O O . ARG A 1 107 ? -4.455 38.693 -2.088 1.00 36.53 107 ARG A O 1
ATOM 870 N N . ASP A 1 108 ? -2.307 37.964 -1.914 1.00 36.56 108 ASP A N 1
ATOM 871 C CA . ASP A 1 108 ? -1.767 38.492 -3.168 1.00 36.56 108 ASP A CA 1
ATOM 872 C C . ASP A 1 108 ? -1.443 37.396 -4.202 1.00 36.56 108 ASP A C 1
ATOM 874 O O . ASP A 1 108 ? -1.036 37.717 -5.317 1.00 36.56 108 ASP A O 1
ATOM 878 N N . ASP A 1 109 ? -1.697 36.119 -3.891 1.00 38.75 109 ASP A N 1
ATOM 879 C CA . ASP A 1 109 ? -1.709 35.054 -4.895 1.00 38.75 109 ASP A CA 1
ATOM 880 C C . ASP A 1 109 ? -2.945 35.264 -5.780 1.00 38.75 109 ASP A C 1
ATOM 882 O O . ASP A 1 109 ? -4.087 35.034 -5.362 1.00 38.75 109 ASP A O 1
ATOM 886 N N . ASP A 1 110 ? -2.719 35.793 -6.981 1.00 33.81 110 ASP A N 1
ATOM 887 C CA . ASP A 1 110 ? -3.715 36.367 -7.883 1.00 33.81 110 ASP A CA 1
ATOM 888 C C . ASP A 1 110 ? -4.760 35.373 -8.416 1.00 33.81 110 ASP A C 1
ATOM 890 O O . ASP A 1 110 ? -5.446 35.657 -9.386 1.00 33.81 110 ASP A O 1
ATOM 894 N N . GLY A 1 111 ? -4.945 34.208 -7.796 1.00 37.69 111 GLY A N 1
ATOM 895 C CA . GLY A 1 111 ? -6.048 33.293 -8.067 1.00 37.69 111 GLY A CA 1
ATOM 896 C C . GLY A 1 111 ? -6.069 32.720 -9.485 1.00 37.69 111 GLY A C 1
ATOM 897 O O . GLY A 1 111 ? -6.991 31.961 -9.797 1.00 37.69 111 GLY A O 1
ATOM 898 N N . THR A 1 112 ? -5.085 33.042 -10.332 1.00 34.72 112 THR A N 1
ATOM 899 C CA . THR A 1 112 ? -5.021 32.572 -11.717 1.00 34.72 112 THR A CA 1
ATOM 900 C C . THR A 1 112 ? -4.198 31.295 -11.871 1.00 34.72 112 THR A C 1
ATOM 902 O O . THR A 1 112 ? -4.537 30.478 -12.729 1.00 34.72 112 THR A O 1
ATOM 905 N N . ASP A 1 113 ? -3.237 31.033 -10.977 1.00 37.09 113 ASP A N 1
ATOM 906 C CA . ASP A 1 113 ? -2.361 29.848 -11.049 1.00 37.09 113 ASP A CA 1
ATOM 907 C C . ASP A 1 113 ? -2.882 28.609 -10.290 1.00 37.09 113 ASP A C 1
ATOM 909 O O . ASP A 1 113 ? -2.396 27.484 -10.457 1.00 37.09 113 ASP A O 1
ATOM 913 N N . ARG A 1 114 ? -3.958 28.756 -9.507 1.00 42.62 114 ARG A N 1
ATOM 914 C CA . ARG A 1 114 ? -4.544 27.671 -8.701 1.00 42.62 114 ARG A CA 1
ATOM 915 C C . ARG A 1 114 ? -5.587 26.860 -9.462 1.00 42.62 114 ARG A C 1
ATOM 917 O O . ARG A 1 114 ? -6.739 26.749 -9.026 1.00 42.62 114 ARG A O 1
ATOM 924 N N . VAL A 1 115 ? -5.204 26.186 -10.546 1.00 44.53 115 VAL A N 1
ATOM 925 C CA . VAL A 1 115 ? -5.993 25.011 -10.947 1.00 44.53 115 VAL A CA 1
ATOM 926 C C . VAL A 1 115 ? -5.797 23.971 -9.843 1.00 44.53 115 VAL A C 1
ATOM 928 O O . VAL A 1 115 ? -4.786 23.272 -9.807 1.00 44.53 115 VAL A O 1
ATOM 931 N N . LYS A 1 116 ? -6.745 23.909 -8.897 1.00 50.34 116 LYS A N 1
ATOM 932 C CA . LYS A 1 116 ? -6.861 22.858 -7.876 1.00 50.34 116 LYS A CA 1
ATOM 933 C C . LYS A 1 116 ? -7.097 21.519 -8.580 1.00 50.34 116 LYS A C 1
ATOM 935 O O . LYS A 1 116 ? -8.219 21.027 -8.631 1.00 50.34 116 LYS A O 1
ATOM 940 N N . THR A 1 117 ? -6.057 20.952 -9.176 1.00 57.50 117 THR A N 1
ATOM 941 C CA . THR A 1 117 ? -6.088 19.602 -9.731 1.00 57.50 117 THR A CA 1
ATOM 942 C C . THR A 1 117 ? -6.106 18.642 -8.554 1.00 57.50 117 THR A C 1
ATOM 944 O O . THR A 1 117 ? -5.190 18.690 -7.729 1.00 57.50 117 THR A O 1
ATOM 947 N N . ASN A 1 118 ? -7.144 17.811 -8.449 1.00 67.19 118 ASN A N 1
ATOM 948 C CA . ASN A 1 118 ? -7.205 16.756 -7.447 1.00 67.19 118 ASN A CA 1
ATOM 949 C C . ASN A 1 118 ? -6.782 15.430 -8.099 1.00 67.19 118 ASN A C 1
ATOM 951 O O . ASN A 1 118 ? -7.597 14.785 -8.759 1.00 67.19 118 ASN A O 1
ATOM 955 N N . PRO A 1 119 ? -5.522 15.005 -7.923 1.00 75.44 119 PRO A N 1
ATOM 956 C CA . PRO A 1 119 ? -5.044 13.775 -8.525 1.00 75.44 119 PRO A CA 1
ATOM 957 C C . PRO A 1 119 ? -5.635 12.544 -7.845 1.00 75.44 119 PRO A C 1
ATOM 959 O O . PRO A 1 119 ? -5.681 11.509 -8.492 1.00 75.44 119 PRO A O 1
ATOM 962 N N . LEU A 1 120 ? -6.083 12.622 -6.586 1.00 85.56 120 LEU A N 1
ATOM 963 C CA . LEU A 1 120 ? -6.715 11.505 -5.886 1.00 85.56 120 LEU A CA 1
ATOM 964 C C . LEU A 1 120 ? -8.224 11.530 -6.126 1.00 85.56 120 LEU A C 1
ATOM 966 O O . LEU A 1 120 ? -8.919 12.480 -5.783 1.00 85.56 120 LEU A O 1
ATOM 970 N N . PHE A 1 121 ? -8.730 10.447 -6.684 1.00 87.31 121 PHE A N 1
ATOM 971 C CA . PHE A 1 121 ? -10.132 10.253 -6.984 1.00 87.31 121 PHE A CA 1
ATOM 972 C C . PHE A 1 121 ? -10.695 9.156 -6.083 1.00 87.31 121 PHE A C 1
ATOM 974 O O . PHE A 1 121 ? -10.175 8.042 -6.063 1.00 87.31 121 PHE A O 1
ATOM 981 N N . VAL A 1 122 ? -11.759 9.453 -5.344 1.00 89.56 122 VAL A N 1
ATOM 982 C CA . VAL A 1 122 ? -12.463 8.472 -4.510 1.00 89.56 122 VAL A CA 1
ATOM 983 C C . VAL A 1 122 ? -13.747 8.048 -5.215 1.00 89.56 122 VAL A C 1
ATOM 985 O O . VAL A 1 122 ? -14.561 8.891 -5.574 1.00 89.56 122 VAL A O 1
ATOM 988 N N . ALA A 1 123 ? -13.959 6.748 -5.398 1.00 88.25 123 ALA A N 1
ATOM 989 C CA . ALA A 1 123 ? -15.255 6.198 -5.799 1.00 88.25 123 ALA A CA 1
ATOM 990 C C . ALA A 1 123 ? -15.476 4.838 -5.152 1.00 88.25 123 ALA A C 1
ATOM 992 O O . ALA A 1 123 ? -14.547 4.034 -5.073 1.00 88.25 123 ALA A O 1
ATOM 993 N N . ASN A 1 124 ? -16.703 4.575 -4.693 1.00 88.38 124 ASN A N 1
ATOM 994 C CA . ASN A 1 124 ? -17.049 3.350 -3.963 1.00 88.38 124 ASN A CA 1
ATOM 995 C C . ASN A 1 124 ? -16.103 3.089 -2.776 1.00 88.38 124 ASN A C 1
ATOM 997 O O . ASN A 1 124 ? -15.692 1.953 -2.535 1.00 88.38 124 ASN A O 1
ATOM 1001 N N . MET A 1 125 ? -15.691 4.158 -2.084 1.00 91.38 125 MET A N 1
ATOM 1002 C CA . MET A 1 125 ? -14.684 4.138 -1.015 1.00 91.38 125 MET A CA 1
ATOM 1003 C C . MET A 1 125 ? -13.304 3.584 -1.426 1.00 91.38 125 MET A C 1
ATOM 1005 O O . MET A 1 125 ? -12.495 3.228 -0.574 1.00 91.38 125 MET A O 1
ATOM 1009 N N . ARG A 1 126 ? -12.998 3.496 -2.724 1.00 91.44 126 ARG A N 1
ATOM 1010 C CA . ARG A 1 126 ? -11.676 3.128 -3.252 1.00 91.44 126 ARG A CA 1
ATOM 1011 C C . ARG A 1 126 ? -10.974 4.366 -3.783 1.00 91.44 126 ARG A C 1
ATOM 1013 O O . ARG A 1 126 ? -11.616 5.257 -4.334 1.00 91.44 126 ARG A O 1
ATOM 1020 N N . VAL A 1 127 ? -9.653 4.388 -3.644 1.00 92.00 127 VAL A N 1
ATOM 1021 C CA . VAL A 1 127 ? -8.806 5.467 -4.154 1.00 92.00 127 VAL A CA 1
ATOM 1022 C C . VAL A 1 127 ? -8.244 5.068 -5.515 1.00 92.00 127 VAL A C 1
ATOM 1024 O O . VAL A 1 127 ? -7.670 3.995 -5.672 1.00 92.00 127 VAL A O 1
ATOM 1027 N N . ALA A 1 128 ? -8.384 5.957 -6.487 1.00 91.81 128 ALA A N 1
ATOM 1028 C CA . ALA A 1 128 ? -7.730 5.923 -7.785 1.00 91.81 128 ALA A CA 1
ATOM 1029 C C . ALA A 1 128 ? -6.990 7.248 -8.008 1.00 91.81 128 ALA A C 1
ATOM 1031 O O . ALA A 1 128 ? -7.215 8.227 -7.300 1.00 91.81 128 ALA A O 1
ATOM 1032 N N . PHE A 1 129 ? -6.126 7.305 -9.013 1.00 88.75 129 PHE A N 1
ATOM 1033 C CA . PHE A 1 129 ? -5.600 8.556 -9.533 1.00 88.75 129 PHE A CA 1
ATOM 1034 C C . PHE A 1 129 ? -6.390 9.008 -10.760 1.00 88.75 129 PHE A C 1
ATOM 1036 O O . PHE A 1 129 ? -6.637 8.211 -11.666 1.00 88.75 129 PHE A O 1
ATOM 1043 N N . ASN A 1 130 ? -6.729 10.295 -10.839 1.00 86.50 130 ASN A N 1
ATOM 1044 C CA . ASN A 1 130 ? -7.145 10.903 -12.098 1.00 86.50 130 ASN A CA 1
ATOM 1045 C C . ASN A 1 130 ? -5.920 11.016 -13.010 1.00 86.50 130 ASN A C 1
ATOM 1047 O O . ASN A 1 130 ? -5.003 11.790 -12.743 1.00 86.50 130 ASN A O 1
ATOM 1051 N N . TYR A 1 131 ? -5.889 10.227 -14.084 1.00 86.69 131 TYR A N 1
ATOM 1052 C CA . TYR A 1 131 ? -4.724 10.104 -14.957 1.00 86.69 131 TYR A CA 1
ATOM 1053 C C . TYR A 1 131 ? -4.364 11.430 -15.637 1.00 86.69 131 TYR A C 1
ATOM 1055 O O . TYR A 1 131 ? -3.181 11.715 -15.839 1.00 86.69 131 TYR A O 1
ATOM 1063 N N . TYR A 1 132 ? -5.359 12.269 -15.946 1.00 80.94 132 TYR A N 1
ATOM 1064 C CA . TYR A 1 132 ? -5.098 13.574 -16.542 1.00 80.94 132 TYR A CA 1
ATOM 1065 C C . TYR A 1 132 ? -4.381 14.500 -15.553 1.00 80.94 132 TYR A C 1
ATOM 1067 O O . TYR A 1 132 ? -3.331 15.054 -15.881 1.00 80.94 132 TYR A O 1
ATOM 1075 N N . ASP A 1 133 ? -4.894 14.579 -14.323 1.00 76.88 133 ASP A N 1
ATOM 1076 C CA . ASP A 1 133 ? -4.341 15.436 -13.267 1.00 76.88 133 ASP A CA 1
ATOM 1077 C C . ASP A 1 133 ? -3.014 14.906 -12.708 1.00 76.88 133 ASP A C 1
ATOM 1079 O O . ASP A 1 133 ? -2.185 15.678 -12.220 1.00 76.88 133 ASP A O 1
ATOM 1083 N N . PHE A 1 134 ? -2.799 13.592 -12.789 1.00 77.38 134 PHE A N 1
ATOM 1084 C CA . PHE A 1 134 ? -1.622 12.919 -12.252 1.00 77.38 134 PHE A CA 1
ATOM 1085 C C . PHE A 1 134 ? -0.474 12.815 -13.269 1.00 77.38 134 PHE A C 1
ATOM 1087 O O . PHE A 1 134 ? 0.643 13.246 -12.982 1.00 77.38 134 PHE A O 1
ATOM 1094 N N . VAL A 1 135 ? -0.724 12.268 -14.465 1.00 78.56 135 VAL A N 1
ATOM 1095 C CA . VAL A 1 135 ? 0.324 11.964 -15.461 1.00 78.56 135 VAL A CA 1
ATOM 1096 C C . VAL A 1 135 ? 0.384 13.011 -16.577 1.00 78.56 135 VAL A C 1
ATOM 1098 O O . VAL A 1 135 ? 1.480 13.372 -17.017 1.00 78.56 135 VAL A O 1
ATOM 1101 N N . MET A 1 136 ? -0.767 13.535 -17.017 1.00 77.38 136 MET A N 1
ATOM 1102 C CA . MET A 1 136 ? -0.872 14.369 -18.229 1.00 77.38 136 MET A CA 1
ATOM 1103 C C . MET A 1 136 ? -0.804 15.881 -17.989 1.00 77.38 136 MET A C 1
ATOM 1105 O O . MET A 1 136 ? -0.860 16.641 -18.958 1.00 77.38 136 MET A O 1
ATOM 1109 N N . ARG A 1 137 ? -0.634 16.330 -16.739 1.00 69.69 137 ARG A N 1
ATOM 1110 C CA . ARG A 1 137 ? -0.668 17.752 -16.349 1.00 69.69 137 ARG A CA 1
ATOM 1111 C C . ARG A 1 137 ? 0.228 18.665 -17.203 1.00 69.69 137 ARG A C 1
ATOM 1113 O O . ARG A 1 137 ? -0.173 19.776 -17.514 1.00 69.69 137 ARG A O 1
ATOM 1120 N N . ASN A 1 138 ? 1.392 18.170 -17.637 1.00 64.31 138 ASN A N 1
ATOM 1121 C CA . ASN A 1 138 ? 2.355 18.903 -18.477 1.00 64.31 138 ASN A CA 1
ATOM 1122 C C . ASN A 1 138 ? 2.607 18.203 -19.828 1.00 64.31 138 ASN A C 1
ATOM 1124 O O . ASN A 1 138 ? 3.733 18.199 -20.338 1.00 64.31 138 ASN A O 1
ATOM 1128 N N . CYS A 1 139 ? 1.592 17.543 -20.398 1.00 68.50 139 CYS A N 1
ATOM 1129 C CA . CYS A 1 139 ? 1.755 16.753 -21.624 1.00 68.50 139 CYS A CA 1
ATOM 1130 C C . CYS A 1 139 ? 2.196 17.579 -22.847 1.00 68.50 139 CYS A C 1
ATOM 1132 O O . CYS A 1 139 ? 2.905 17.036 -23.685 1.00 68.50 139 CYS A O 1
ATOM 1134 N N . GLU A 1 140 ? 1.890 18.883 -22.911 1.00 64.75 140 GLU A N 1
ATOM 1135 C CA . GLU A 1 140 ? 2.341 19.784 -23.992 1.00 64.75 140 GLU A CA 1
ATOM 1136 C C . GLU A 1 140 ? 3.870 19.884 -24.097 1.00 64.75 140 GLU A C 1
ATOM 1138 O O . GLU A 1 140 ? 4.423 20.011 -25.188 1.00 64.75 140 GLU A O 1
ATOM 1143 N N . GLN A 1 141 ? 4.553 19.826 -22.952 1.00 62.59 141 GLN A N 1
ATOM 1144 C CA . GLN A 1 141 ? 6.007 19.974 -22.837 1.00 62.59 141 GLN A CA 1
ATOM 1145 C C . GLN A 1 141 ? 6.721 18.619 -22.731 1.00 62.59 141 GLN A C 1
ATOM 1147 O O . GLN A 1 141 ? 7.948 18.554 -22.760 1.00 62.59 141 GLN A O 1
ATOM 1152 N N . THR A 1 142 ? 5.966 17.527 -22.582 1.00 64.12 142 THR A N 1
ATOM 1153 C CA . THR A 1 142 ? 6.518 16.194 -22.333 1.00 64.12 142 THR A CA 1
ATOM 1154 C C . THR A 1 142 ? 6.578 15.397 -23.632 1.00 64.12 142 THR A C 1
ATOM 1156 O O . THR A 1 142 ? 5.580 15.234 -24.327 1.00 64.12 142 THR A O 1
ATOM 1159 N N . ASN A 1 143 ? 7.743 14.831 -23.946 1.00 74.31 143 ASN A N 1
ATOM 1160 C CA . ASN A 1 143 ? 7.882 13.916 -25.078 1.00 74.31 143 ASN A CA 1
ATOM 1161 C C . ASN A 1 143 ? 7.007 12.660 -24.875 1.00 74.31 143 ASN A C 1
ATOM 1163 O O . ASN A 1 143 ? 6.960 12.105 -23.779 1.00 74.31 143 ASN A O 1
ATOM 1167 N N . ILE A 1 144 ? 6.371 12.155 -25.939 1.00 78.56 144 ILE A N 1
ATOM 1168 C CA . ILE A 1 144 ? 5.584 10.906 -25.923 1.00 78.56 144 ILE A CA 1
ATOM 1169 C C . ILE A 1 144 ? 6.383 9.752 -25.306 1.00 78.56 144 ILE A C 1
ATOM 1171 O O . ILE A 1 144 ? 5.848 8.999 -24.498 1.00 78.56 144 ILE A O 1
ATOM 1175 N N . LYS A 1 145 ? 7.680 9.643 -25.623 1.00 75.44 145 LYS A N 1
ATOM 1176 C CA . LYS A 1 145 ? 8.552 8.605 -25.050 1.00 75.44 145 LYS A CA 1
ATOM 1177 C C . LYS A 1 145 ? 8.656 8.696 -23.526 1.00 75.44 145 LYS A C 1
ATOM 1179 O O . LYS A 1 145 ? 8.673 7.668 -22.855 1.00 75.44 145 LYS A O 1
ATOM 1184 N N . ASP A 1 146 ? 8.678 9.909 -22.980 1.00 77.00 146 ASP A N 1
ATOM 1185 C CA . ASP A 1 146 ? 8.719 10.128 -21.536 1.00 77.00 146 ASP A CA 1
ATOM 1186 C C . ASP A 1 146 ? 7.384 9.773 -20.876 1.00 77.00 146 ASP A C 1
ATOM 1188 O O . ASP A 1 146 ? 7.383 9.227 -19.776 1.00 77.00 146 ASP A O 1
ATOM 1192 N N . LEU A 1 147 ? 6.253 10.032 -21.542 1.00 79.25 147 LEU A N 1
ATOM 1193 C CA . LEU A 1 147 ? 4.937 9.589 -21.064 1.00 79.25 147 LEU A CA 1
ATOM 1194 C C . LEU A 1 147 ? 4.838 8.058 -21.055 1.00 79.25 147 LEU A C 1
ATOM 1196 O O . LEU A 1 147 ? 4.435 7.480 -20.050 1.00 79.25 147 LEU A O 1
ATOM 1200 N N . MET A 1 148 ? 5.295 7.392 -22.119 1.00 81.81 148 MET A N 1
ATOM 1201 C CA . MET A 1 148 ? 5.331 5.925 -22.182 1.00 81.81 148 MET A CA 1
ATOM 1202 C C . MET A 1 148 ? 6.224 5.327 -21.090 1.00 81.81 148 MET A C 1
ATOM 1204 O O . MET A 1 148 ? 5.875 4.317 -20.482 1.00 81.81 148 MET A O 1
ATOM 1208 N N . LEU A 1 149 ? 7.372 5.950 -20.813 1.00 78.62 149 LEU A N 1
ATOM 1209 C CA . LEU A 1 149 ? 8.263 5.508 -19.747 1.00 78.62 149 LEU A CA 1
ATOM 1210 C C . LEU A 1 149 ? 7.648 5.729 -18.356 1.00 78.62 149 LEU A C 1
ATOM 1212 O O . LEU A 1 149 ? 7.770 4.853 -17.498 1.00 78.62 149 LEU A O 1
ATOM 1216 N N . LYS A 1 150 ? 6.944 6.851 -18.139 1.00 80.50 150 LYS A N 1
ATOM 1217 C CA . LYS A 1 150 ? 6.172 7.085 -16.907 1.00 80.50 150 LYS A CA 1
ATOM 1218 C C . LYS A 1 150 ? 5.119 5.997 -16.720 1.00 80.50 150 LYS A C 1
ATOM 1220 O O . LYS A 1 150 ? 5.049 5.421 -15.641 1.00 80.50 150 LYS A O 1
ATOM 1225 N N . ASP A 1 151 ? 4.363 5.662 -17.760 1.00 83.94 151 ASP A N 1
ATOM 1226 C CA . ASP A 1 151 ? 3.364 4.594 -17.696 1.00 83.94 151 ASP A CA 1
ATOM 1227 C C . ASP A 1 151 ? 3.976 3.242 -17.366 1.00 83.94 151 ASP A C 1
ATOM 1229 O O . ASP A 1 151 ? 3.499 2.549 -16.472 1.00 83.94 151 ASP A O 1
ATOM 1233 N N . LEU A 1 152 ? 5.069 2.877 -18.034 1.00 80.62 152 LEU A N 1
ATOM 1234 C CA . LEU A 1 152 ? 5.755 1.629 -17.737 1.00 80.62 152 LEU A CA 1
ATOM 1235 C C . LEU A 1 152 ? 6.252 1.608 -16.291 1.00 80.62 152 LEU A C 1
ATOM 1237 O O . LEU A 1 152 ? 6.070 0.598 -15.624 1.00 80.62 152 LEU A O 1
ATOM 1241 N N . GLY A 1 153 ? 6.819 2.703 -15.778 1.00 78.00 153 GLY A N 1
ATOM 1242 C CA . GLY A 1 153 ? 7.323 2.798 -14.404 1.00 78.00 153 GLY A CA 1
ATOM 1243 C C . GLY A 1 153 ? 6.246 2.882 -13.312 1.00 78.00 153 GLY A C 1
ATOM 1244 O O . GLY A 1 153 ? 6.493 2.437 -12.191 1.00 78.00 153 GLY A O 1
ATOM 1245 N N . LEU A 1 154 ? 5.071 3.443 -13.617 1.00 79.94 154 LEU A N 1
ATOM 1246 C CA . LEU A 1 154 ? 3.947 3.616 -12.683 1.00 79.94 154 LEU A CA 1
ATOM 1247 C C . LEU A 1 154 ? 2.962 2.442 -12.742 1.00 79.94 154 LEU A C 1
ATOM 1249 O O . LEU A 1 154 ? 2.529 1.934 -11.712 1.00 79.94 154 LEU A O 1
ATOM 1253 N N . CYS A 1 155 ? 2.610 2.019 -13.953 1.00 81.56 155 CYS A N 1
ATOM 1254 C CA . CYS A 1 155 ? 1.516 1.095 -14.243 1.00 81.56 155 CYS A CA 1
ATOM 1255 C C . CYS A 1 155 ? 1.995 -0.284 -14.712 1.00 81.56 155 CYS A C 1
ATOM 1257 O O . CYS A 1 155 ? 1.178 -1.189 -14.858 1.00 81.56 155 CYS A O 1
ATOM 1259 N N . GLY A 1 156 ? 3.291 -0.448 -14.992 1.00 78.44 156 GLY A N 1
ATOM 1260 C CA . GLY A 1 156 ? 3.858 -1.698 -15.511 1.00 78.44 156 GLY A CA 1
ATOM 1261 C C . GLY A 1 156 ? 3.577 -1.948 -16.996 1.00 78.44 156 GLY A C 1
ATOM 1262 O O . GLY A 1 156 ? 4.038 -2.939 -17.553 1.00 78.44 156 GLY A O 1
ATOM 1263 N N . ARG A 1 157 ? 2.833 -1.052 -17.653 1.00 81.88 157 ARG A N 1
ATOM 1264 C CA . ARG A 1 157 ? 2.448 -1.124 -19.068 1.00 81.88 157 ARG A CA 1
ATOM 1265 C C . ARG A 1 157 ? 2.186 0.273 -19.611 1.00 81.88 157 ARG A C 1
ATOM 1267 O O . ARG A 1 157 ? 1.814 1.155 -18.845 1.00 81.88 157 ARG A O 1
ATOM 1274 N N . VAL A 1 158 ? 2.334 0.452 -20.920 1.00 83.88 158 VAL A N 1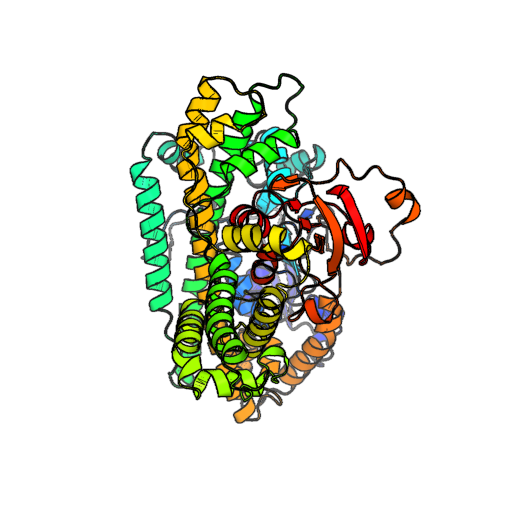
ATOM 1275 C CA . VAL A 1 158 ? 1.975 1.705 -21.599 1.00 83.88 158 VAL A CA 1
ATOM 1276 C C . VAL A 1 158 ? 0.450 1.854 -21.618 1.00 83.88 158 VAL A C 1
ATOM 1278 O O . VAL A 1 158 ? -0.248 0.924 -22.015 1.00 83.88 158 VAL A O 1
ATOM 1281 N N . ILE A 1 159 ? -0.054 3.011 -21.186 1.00 86.62 159 ILE A N 1
ATOM 1282 C CA . ILE A 1 159 ? -1.485 3.362 -21.182 1.00 86.62 159 ILE A CA 1
ATOM 1283 C C . ILE A 1 159 ? -1.750 4.519 -22.149 1.00 86.62 159 ILE A C 1
ATOM 1285 O O . ILE A 1 159 ? -2.788 4.547 -22.806 1.00 86.62 159 ILE A O 1
ATOM 1289 N 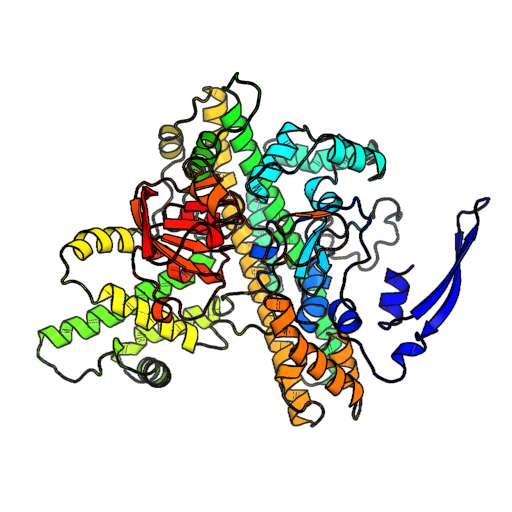N . VAL A 1 160 ? -0.817 5.465 -22.240 1.00 85.81 160 VAL A N 1
ATOM 1290 C CA . VAL A 1 160 ? -0.895 6.668 -23.055 1.00 85.81 160 VAL A CA 1
ATOM 1291 C C . VAL A 1 160 ? -1.097 6.304 -24.521 1.00 85.81 160 VAL A C 1
ATOM 1293 O O . VAL A 1 160 ? -0.364 5.507 -25.108 1.00 85.81 160 VAL A O 1
ATOM 1296 N N . THR A 1 161 ? -2.095 6.934 -25.129 1.00 87.25 161 THR A N 1
ATOM 1297 C CA . THR A 1 161 ? -2.380 6.844 -26.560 1.00 87.25 161 THR A CA 1
ATOM 1298 C C . THR A 1 161 ? -2.360 8.234 -27.184 1.00 87.25 161 THR A C 1
ATOM 1300 O O . THR A 1 161 ? -2.373 9.253 -26.484 1.00 87.25 161 THR A O 1
ATOM 1303 N N . LYS A 1 162 ? -2.344 8.301 -28.519 1.00 82.75 162 LYS A N 1
ATOM 1304 C CA . LYS A 1 162 ? -2.424 9.582 -29.236 1.00 82.75 162 LYS A CA 1
ATOM 1305 C C . LYS A 1 162 ? -3.730 10.312 -28.920 1.00 82.75 162 LYS A C 1
ATOM 1307 O O . LYS A 1 162 ? -3.713 11.517 -28.703 1.00 82.75 162 LYS A O 1
ATOM 1312 N N . GLU A 1 163 ? -4.832 9.577 -28.811 1.00 84.31 163 GLU A N 1
ATOM 1313 C CA . GLU A 1 163 ? -6.155 10.105 -28.478 1.00 84.31 163 GLU A CA 1
ATOM 1314 C C . GLU A 1 163 ? -6.177 10.696 -27.063 1.00 84.31 163 GLU A C 1
ATOM 1316 O O . GLU A 1 163 ? -6.735 11.774 -26.860 1.00 84.31 163 GLU A O 1
ATOM 1321 N N . LEU A 1 164 ? -5.532 10.033 -26.092 1.00 85.81 164 LEU A N 1
ATOM 1322 C CA . LEU A 1 164 ? -5.394 10.550 -24.727 1.00 85.81 164 LEU A CA 1
ATOM 1323 C C . LEU A 1 164 ? -4.594 11.853 -24.694 1.00 85.81 164 LEU A C 1
ATOM 1325 O O . LEU A 1 164 ? -5.003 12.790 -24.004 1.00 85.81 164 LEU A O 1
ATOM 1329 N N . ILE A 1 165 ? -3.497 11.929 -25.455 1.00 81.56 165 ILE A N 1
ATOM 1330 C CA . ILE A 1 165 ? -2.699 13.151 -25.596 1.00 81.56 165 ILE A CA 1
ATOM 1331 C C . ILE A 1 165 ? -3.560 14.253 -26.210 1.00 81.56 165 ILE A C 1
ATOM 1333 O O . ILE A 1 165 ? -3.733 15.293 -25.590 1.00 81.56 165 ILE A O 1
ATOM 1337 N N . GLU A 1 166 ? -4.180 14.027 -27.368 1.00 80.69 166 GLU A N 1
ATOM 1338 C CA . GLU A 1 166 ? -5.038 15.029 -28.009 1.00 80.69 166 GLU A CA 1
ATOM 1339 C C . GLU A 1 166 ? -6.183 15.500 -27.106 1.00 80.69 166 GLU A C 1
ATOM 1341 O O . GLU A 1 166 ? -6.505 16.689 -27.081 1.00 80.69 166 GLU A O 1
ATOM 1346 N N . ALA A 1 167 ? -6.804 14.585 -26.358 1.00 81.00 167 ALA A N 1
ATOM 1347 C CA . ALA A 1 167 ? -7.843 14.916 -25.395 1.00 81.00 167 ALA A CA 1
ATOM 1348 C C . ALA A 1 167 ? -7.299 15.772 -24.244 1.00 81.00 167 ALA A C 1
ATOM 1350 O O . ALA A 1 167 ? -7.981 16.713 -23.838 1.00 81.00 167 ALA A O 1
ATOM 1351 N N . ALA A 1 168 ? -6.091 15.486 -23.747 1.00 78.56 168 ALA A N 1
ATOM 1352 C CA . ALA A 1 168 ? -5.423 16.298 -22.732 1.00 78.56 168 ALA A CA 1
ATOM 1353 C C . ALA A 1 168 ? -5.120 17.714 -23.257 1.00 78.56 168 ALA A C 1
ATOM 1355 O O . ALA A 1 168 ? -5.507 18.685 -22.609 1.00 78.56 168 ALA A O 1
ATOM 1356 N N . MET A 1 169 ? -4.557 17.838 -24.469 1.00 75.06 169 MET A N 1
ATOM 1357 C CA . MET A 1 169 ? -4.284 19.133 -25.122 1.00 75.06 169 MET A CA 1
ATOM 1358 C C . MET A 1 169 ? -5.582 19.942 -25.323 1.00 75.06 169 MET A C 1
ATOM 1360 O O . MET A 1 169 ? -5.639 21.143 -25.074 1.00 75.06 169 MET A O 1
ATOM 1364 N N . LYS A 1 170 ? -6.671 19.284 -25.755 1.00 74.12 170 LYS A N 1
ATOM 1365 C CA . LYS A 1 170 ? -7.978 19.928 -26.002 1.00 74.12 170 LYS A CA 1
ATOM 1366 C C . LYS A 1 170 ? -8.704 20.336 -24.718 1.00 74.12 170 LYS A C 1
ATOM 1368 O O . LYS A 1 170 ? -9.487 21.285 -24.747 1.00 74.12 170 LYS A O 1
ATOM 1373 N N . ARG A 1 171 ? -8.502 19.611 -23.612 1.00 67.69 171 ARG A N 1
ATOM 1374 C CA . ARG A 1 171 ? -9.208 19.830 -22.338 1.00 67.69 171 ARG A CA 1
ATOM 1375 C C . ARG A 1 171 ? -8.837 21.134 -21.630 1.00 67.69 171 ARG A C 1
ATOM 1377 O O . ARG A 1 171 ? -9.597 21.530 -20.755 1.00 67.69 171 ARG A O 1
ATOM 1384 N N . ARG A 1 172 ? -7.760 21.821 -22.034 1.00 53.84 172 ARG A N 1
ATOM 1385 C CA . ARG A 1 172 ? -7.197 22.985 -21.331 1.00 53.84 172 ARG A CA 1
ATOM 1386 C C . ARG A 1 172 ? -6.843 22.659 -19.872 1.00 53.84 172 ARG A C 1
ATOM 1388 O O . ARG A 1 172 ? -7.512 23.120 -18.952 1.00 53.84 172 ARG A O 1
ATOM 1395 N N . TYR A 1 173 ? -5.708 22.002 -19.649 1.00 51.50 173 TYR A N 1
ATOM 1396 C CA . TYR A 1 173 ? -4.804 22.619 -18.674 1.00 51.50 173 TYR A CA 1
ATOM 1397 C C . TYR A 1 173 ? -4.391 23.928 -19.351 1.00 51.50 173 TYR A C 1
ATOM 1399 O O . TYR A 1 173 ? -3.888 23.888 -20.471 1.00 51.50 173 TYR A O 1
ATOM 1407 N N . GLY A 1 174 ? -4.824 25.073 -18.812 1.00 39.94 174 GLY A N 1
ATOM 1408 C CA . GLY A 1 174 ? -4.595 26.377 -19.437 1.00 39.94 174 GLY A CA 1
ATOM 1409 C C . GLY A 1 174 ? -3.125 26.554 -19.808 1.00 39.94 174 GLY A C 1
ATOM 1410 O O . GLY A 1 174 ? -2.278 25.908 -19.198 1.00 39.94 174 GLY A O 1
ATOM 1411 N N . LEU A 1 175 ? -2.851 27.405 -20.807 1.00 36.75 175 LEU A N 1
ATOM 1412 C CA . LEU A 1 175 ? -1.523 27.967 -21.063 1.00 36.75 175 LEU A CA 1
ATOM 1413 C C . LEU A 1 175 ? -0.818 28.132 -19.718 1.00 36.75 175 LEU A C 1
ATOM 1415 O O . LEU A 1 175 ? -1.171 29.042 -18.971 1.00 36.75 175 LEU A O 1
ATOM 1419 N N . VAL A 1 176 ? 0.121 27.243 -19.389 1.00 40.62 176 VAL A N 1
ATOM 1420 C CA . VAL A 1 176 ? 1.077 27.577 -18.345 1.00 40.62 176 VAL A CA 1
ATOM 1421 C C . VAL A 1 176 ? 1.751 28.801 -18.935 1.00 40.62 176 VAL A C 1
ATOM 1423 O O . VAL A 1 176 ? 2.298 28.709 -20.043 1.00 40.62 176 VAL A O 1
ATOM 1426 N N . ASP A 1 177 ? 1.518 29.966 -18.328 1.00 34.66 177 ASP A N 1
ATOM 1427 C CA . ASP A 1 177 ? 1.966 31.230 -18.891 1.00 34.66 177 ASP A CA 1
ATOM 1428 C C . ASP A 1 177 ? 3.432 31.062 -19.300 1.00 34.66 177 ASP A C 1
ATOM 1430 O O . ASP A 1 177 ? 4.218 30.438 -18.592 1.00 34.66 177 ASP A O 1
ATOM 1434 N N . ARG A 1 178 ? 3.832 31.581 -20.463 1.00 37.47 178 ARG A N 1
ATOM 1435 C CA . ARG A 1 178 ? 5.242 31.528 -20.874 1.00 37.47 178 ARG A CA 1
ATOM 1436 C C . ARG A 1 178 ? 6.150 32.186 -19.824 1.00 37.47 178 ARG A C 1
ATOM 1438 O O . ARG A 1 178 ? 7.347 31.919 -19.832 1.00 37.47 178 ARG A O 1
ATOM 1445 N N . SER A 1 179 ? 5.604 33.006 -18.922 1.00 35.72 179 SER A N 1
ATOM 1446 C CA . SER A 1 179 ? 6.299 33.545 -17.748 1.00 35.72 179 SER A CA 1
ATOM 1447 C C . SER A 1 179 ? 6.558 32.512 -16.633 1.00 35.72 179 SER A C 1
ATOM 1449 O O . SER A 1 179 ? 7.524 32.656 -15.887 1.00 35.72 179 SER A O 1
ATOM 1451 N N . SER A 1 180 ? 5.832 31.389 -16.591 1.00 38.19 180 SER A N 1
ATOM 1452 C CA . SER A 1 180 ? 6.101 30.239 -15.717 1.00 38.19 180 SER A CA 1
ATOM 1453 C C . SER A 1 180 ? 7.382 29.478 -16.095 1.00 38.19 180 SER A C 1
ATOM 1455 O O . SER A 1 180 ? 7.720 28.472 -15.462 1.00 38.19 180 SER A O 1
ATOM 1457 N N . LEU A 1 181 ? 8.140 29.965 -17.090 1.00 37.53 181 LEU A N 1
ATOM 1458 C CA . LEU A 1 181 ? 9.570 29.678 -17.247 1.00 37.53 181 LEU A CA 1
ATOM 1459 C C . LEU A 1 181 ? 10.368 29.965 -15.958 1.00 37.53 181 LEU A C 1
ATOM 1461 O O . LEU A 1 181 ? 11.518 29.557 -15.845 1.00 37.53 181 LEU A O 1
ATOM 1465 N N . VAL A 1 182 ? 9.771 30.597 -14.947 1.00 37.19 182 VAL A N 1
ATOM 1466 C CA . VAL A 1 182 ? 10.337 30.693 -13.599 1.00 37.19 182 VAL A CA 1
ATOM 1467 C C . VAL A 1 182 ? 10.369 29.334 -12.866 1.00 37.19 182 VAL A C 1
ATOM 1469 O O . VAL A 1 182 ? 11.269 29.130 -12.062 1.00 37.19 182 VAL A O 1
ATOM 1472 N N . ARG A 1 183 ? 9.565 28.314 -13.223 1.00 39.88 183 ARG A N 1
ATOM 1473 C CA . ARG A 1 183 ? 9.772 26.926 -12.722 1.00 39.88 183 ARG A CA 1
ATOM 1474 C C . ARG A 1 183 ? 10.892 26.163 -13.430 1.00 39.88 183 ARG A C 1
ATOM 1476 O O . ARG A 1 183 ? 11.353 25.138 -12.930 1.00 39.88 183 ARG A O 1
ATOM 1483 N N . HIS A 1 184 ? 11.423 26.703 -14.528 1.00 39.81 184 HIS A N 1
ATOM 1484 C CA . HIS A 1 184 ? 12.730 26.276 -15.023 1.00 39.81 184 HIS A CA 1
ATOM 1485 C C . HIS A 1 184 ? 13.857 26.650 -14.052 1.00 39.81 184 HIS A C 1
ATOM 1487 O O . HIS A 1 184 ? 14.970 26.194 -14.277 1.00 39.81 184 HIS A O 1
ATOM 1493 N N . LEU A 1 185 ? 13.619 27.412 -12.971 1.00 37.88 185 LEU A N 1
ATOM 1494 C CA . LEU A 1 185 ? 14.603 27.589 -11.897 1.00 37.88 185 LEU A CA 1
ATOM 1495 C C . LEU A 1 185 ? 14.738 26.362 -11.009 1.00 37.88 185 LEU A C 1
ATOM 1497 O O . LEU A 1 185 ? 15.840 26.114 -10.536 1.00 37.88 185 LEU A O 1
ATOM 1501 N N . ASP A 1 186 ? 13.683 25.572 -10.832 1.00 42.22 186 ASP A N 1
ATOM 1502 C CA . ASP A 1 186 ? 13.798 24.328 -10.079 1.00 42.22 186 ASP A CA 1
ATOM 1503 C C . ASP A 1 186 ? 14.581 23.308 -10.906 1.00 42.22 186 ASP A C 1
ATOM 1505 O O . ASP A 1 186 ? 15.548 22.718 -10.439 1.00 42.22 186 ASP A O 1
ATOM 1509 N N . GLN A 1 187 ? 14.290 23.262 -12.208 1.00 41.59 187 GLN A N 1
ATOM 1510 C CA . GLN A 1 187 ? 15.022 22.464 -13.180 1.00 41.59 187 GLN A CA 1
ATOM 1511 C C . GLN A 1 187 ? 16.469 22.952 -13.396 1.00 41.59 187 GLN A C 1
ATOM 1513 O O . GLN A 1 187 ? 17.374 22.132 -13.384 1.00 41.59 187 GLN A O 1
ATOM 1518 N N . THR A 1 188 ? 16.752 24.260 -13.473 1.00 37.88 188 THR A N 1
ATOM 1519 C CA . THR A 1 188 ? 18.138 24.761 -13.587 1.00 37.88 188 THR A CA 1
ATOM 1520 C C . THR A 1 188 ? 18.909 24.772 -12.270 1.00 37.88 188 THR A C 1
ATOM 1522 O O . THR A 1 188 ? 20.129 24.700 -12.336 1.00 37.88 188 THR A O 1
ATOM 1525 N N . LYS A 1 189 ? 18.282 24.804 -11.087 1.00 42.28 189 LYS A N 1
ATOM 1526 C CA . LYS A 1 189 ? 18.989 24.568 -9.812 1.00 42.28 189 LYS A CA 1
ATOM 1527 C C . LYS A 1 189 ? 19.316 23.078 -9.619 1.00 42.28 189 LYS A C 1
ATOM 1529 O O . LYS A 1 189 ? 20.425 22.780 -9.185 1.00 42.28 189 LYS A O 1
ATOM 1534 N N . LEU A 1 190 ? 18.418 22.168 -10.027 1.00 41.12 190 LEU A N 1
ATOM 1535 C CA . LEU A 1 190 ? 18.657 20.710 -10.060 1.00 41.12 190 LEU A CA 1
ATOM 1536 C C . LEU A 1 190 ? 19.676 20.292 -11.140 1.00 41.12 190 LEU A C 1
ATOM 1538 O O . LEU A 1 190 ? 20.433 19.341 -10.956 1.00 41.12 190 LEU A O 1
ATOM 1542 N N . GLU A 1 191 ? 19.683 20.965 -12.296 1.00 40.41 191 GLU A N 1
ATOM 1543 C CA . GLU A 1 191 ? 20.537 20.619 -13.445 1.00 40.41 191 GLU A CA 1
ATOM 1544 C C . GLU A 1 191 ? 21.896 21.344 -13.426 1.00 40.41 191 GLU A C 1
ATOM 1546 O O . GLU A 1 191 ? 22.878 20.806 -13.939 1.00 40.41 191 GLU A O 1
ATOM 1551 N N . ARG A 1 192 ? 22.015 22.533 -12.806 1.00 38.09 192 ARG A N 1
ATOM 1552 C CA . ARG A 1 192 ? 23.287 23.282 -12.701 1.00 38.09 192 ARG A CA 1
ATOM 1553 C C . ARG A 1 192 ? 24.039 22.972 -11.406 1.00 38.09 192 ARG A C 1
ATOM 1555 O O . ARG A 1 192 ? 24.275 23.862 -10.600 1.00 38.09 192 ARG A O 1
ATOM 1562 N N . GLY A 1 193 ? 24.467 21.726 -11.219 1.00 39.91 193 GLY A N 1
ATOM 1563 C CA . GLY A 1 193 ? 25.622 21.412 -10.364 1.00 39.91 193 GLY A CA 1
ATOM 1564 C C . GLY A 1 193 ? 25.555 21.822 -8.882 1.00 39.91 193 GLY A C 1
ATOM 1565 O O . GLY A 1 193 ? 26.602 21.885 -8.241 1.00 39.91 193 GLY A O 1
ATOM 1566 N N . VAL A 1 194 ? 24.371 22.060 -8.303 1.00 44.00 194 VAL A N 1
ATOM 1567 C CA . VAL A 1 194 ? 24.202 22.334 -6.860 1.00 44.00 194 VAL A CA 1
ATOM 1568 C C . VAL A 1 194 ? 23.875 21.041 -6.096 1.00 44.00 194 VAL A C 1
ATOM 1570 O O . VAL A 1 194 ? 22.937 20.916 -5.317 1.00 44.00 194 VAL A O 1
ATOM 1573 N N . GLU A 1 195 ? 24.666 20.010 -6.364 1.00 45.31 195 GLU A N 1
ATOM 1574 C CA . GLU A 1 195 ? 24.398 18.623 -5.966 1.00 45.31 195 GLU A CA 1
ATOM 1575 C C . GLU A 1 195 ? 24.603 18.380 -4.462 1.00 45.31 195 GLU A C 1
ATOM 1577 O O . GLU A 1 195 ? 24.083 17.419 -3.890 1.00 45.31 195 GLU A O 1
ATOM 1582 N N . ARG A 1 196 ? 25.381 19.258 -3.819 1.00 46.78 196 ARG A N 1
ATOM 1583 C CA . ARG A 1 196 ? 25.601 19.264 -2.370 1.00 46.78 196 ARG A CA 1
ATOM 1584 C C . ARG A 1 196 ? 24.360 19.782 -1.638 1.00 46.78 196 ARG A C 1
ATOM 1586 O O . ARG A 1 196 ? 23.943 19.156 -0.664 1.00 46.78 196 ARG A O 1
ATOM 1593 N N . ASP A 1 197 ? 23.715 20.809 -2.189 1.00 56.66 197 ASP A N 1
ATOM 1594 C CA . ASP A 1 197 ? 22.528 21.426 -1.599 1.00 56.66 197 ASP A CA 1
ATOM 1595 C C . ASP A 1 197 ? 21.310 20.504 -1.717 1.00 56.66 197 ASP A C 1
ATOM 1597 O O . ASP A 1 197 ? 20.570 20.384 -0.753 1.00 56.66 197 ASP A O 1
ATOM 1601 N N . GLU A 1 198 ? 21.121 19.750 -2.813 1.00 59.72 198 GLU A N 1
ATOM 1602 C CA . GLU A 1 198 ? 19.993 18.796 -2.933 1.00 59.72 198 GLU A CA 1
ATOM 1603 C C . GLU A 1 198 ? 19.956 17.779 -1.785 1.00 59.72 198 GLU A C 1
ATOM 1605 O O . GLU A 1 198 ? 18.902 17.499 -1.203 1.00 59.72 198 GLU A O 1
ATOM 1610 N N . ARG A 1 199 ? 21.117 17.207 -1.449 1.00 65.31 199 ARG A N 1
ATOM 1611 C CA . ARG A 1 199 ? 21.223 16.250 -0.349 1.00 65.31 199 ARG A CA 1
ATOM 1612 C C . ARG A 1 199 ? 20.949 16.929 0.988 1.00 65.31 199 ARG A C 1
ATOM 1614 O O . ARG A 1 199 ? 20.242 16.346 1.807 1.00 65.31 199 ARG A O 1
ATOM 1621 N N . GLU A 1 200 ? 21.512 18.109 1.215 1.00 68.06 200 GLU A N 1
ATOM 1622 C CA . GLU A 1 200 ? 21.319 18.872 2.451 1.00 68.06 200 GLU A CA 1
ATOM 1623 C C . GLU A 1 200 ? 19.855 19.301 2.619 1.00 68.06 200 GLU A C 1
ATOM 1625 O O . GLU A 1 200 ? 19.289 19.088 3.686 1.00 68.06 200 GLU A O 1
ATOM 1630 N N . ILE A 1 201 ? 19.196 19.746 1.546 1.00 68.50 201 ILE A N 1
ATOM 1631 C CA . ILE A 1 201 ? 17.761 20.053 1.490 1.00 68.50 201 ILE A CA 1
ATOM 1632 C C . ILE A 1 201 ? 16.935 18.809 1.815 1.00 68.50 201 ILE A C 1
ATOM 1634 O O . ILE A 1 201 ? 16.021 18.870 2.633 1.00 68.50 201 ILE A O 1
ATOM 1638 N N . CYS A 1 202 ? 17.247 17.663 1.205 1.00 68.31 202 CYS A N 1
ATOM 1639 C CA . CYS A 1 202 ? 16.527 16.422 1.475 1.00 68.31 202 CYS A CA 1
ATOM 1640 C C . CYS A 1 202 ? 16.653 15.983 2.941 1.00 68.31 202 CYS A C 1
ATOM 1642 O O . CYS A 1 202 ? 15.659 15.592 3.553 1.00 68.31 202 CYS A O 1
ATOM 1644 N N . VAL A 1 203 ? 17.866 16.044 3.501 1.00 72.56 203 VAL A N 1
ATOM 1645 C CA . VAL A 1 203 ? 18.125 15.705 4.908 1.00 72.56 203 VAL A CA 1
ATOM 1646 C C . VAL A 1 203 ? 17.395 16.679 5.828 1.00 72.56 203 VAL A C 1
ATOM 1648 O O . VAL A 1 203 ? 16.654 16.237 6.702 1.00 72.56 203 VAL A O 1
ATOM 1651 N N . TRP A 1 204 ? 17.513 17.982 5.578 1.00 76.44 204 TRP A N 1
ATOM 1652 C CA . TRP A 1 204 ? 16.813 19.018 6.330 1.00 76.44 204 TRP A CA 1
ATOM 1653 C C . TRP A 1 204 ? 15.291 18.827 6.283 1.00 76.44 204 TRP A C 1
ATOM 1655 O O . TRP A 1 204 ? 14.645 18.837 7.328 1.00 76.44 204 TRP A O 1
ATOM 1665 N N . LYS A 1 205 ? 14.700 18.552 5.108 1.00 71.94 205 LYS A N 1
ATOM 1666 C CA . LYS A 1 205 ? 13.257 18.271 4.975 1.00 71.94 205 LYS A CA 1
ATOM 1667 C C . LYS A 1 205 ? 12.847 17.047 5.798 1.00 71.94 205 LYS A C 1
ATOM 1669 O O . LYS A 1 205 ? 11.810 17.080 6.459 1.00 71.94 205 LYS A O 1
ATOM 1674 N N . ILE A 1 206 ? 13.651 15.983 5.804 1.00 74.31 206 ILE A N 1
ATOM 1675 C CA . ILE A 1 206 ? 13.403 14.802 6.642 1.00 74.31 206 ILE A CA 1
ATOM 1676 C C . ILE A 1 206 ? 13.450 15.158 8.136 1.00 74.31 206 ILE A C 1
ATOM 1678 O O . ILE A 1 206 ? 12.526 14.806 8.868 1.00 74.31 206 ILE A O 1
ATOM 1682 N N . GLU A 1 207 ? 14.469 15.890 8.586 1.00 79.69 207 GLU A N 1
ATOM 1683 C CA . GLU A 1 207 ? 14.591 16.326 9.983 1.00 79.69 207 GLU A CA 1
ATOM 1684 C C . GLU A 1 207 ? 13.412 17.218 10.401 1.00 79.69 207 GLU A C 1
ATOM 1686 O O . GLU A 1 207 ? 12.849 17.047 11.484 1.00 79.69 207 GLU A O 1
ATOM 1691 N N . GLN A 1 208 ? 12.966 18.121 9.523 1.00 76.25 208 GLN A N 1
ATOM 1692 C CA . GLN A 1 208 ? 11.773 18.939 9.743 1.00 76.25 208 GLN A CA 1
ATOM 1693 C C . GLN A 1 208 ? 10.508 18.087 9.877 1.00 76.25 208 GLN A C 1
ATOM 1695 O O . GLN A 1 208 ? 9.693 18.326 10.774 1.00 76.25 208 GLN A O 1
ATOM 1700 N N . LEU A 1 209 ? 10.332 17.073 9.024 1.00 72.06 209 LEU A N 1
ATOM 1701 C CA . LEU A 1 209 ? 9.214 16.134 9.132 1.00 72.06 209 LEU A CA 1
ATOM 1702 C C . LEU A 1 209 ? 9.240 15.378 10.461 1.00 72.06 209 LEU A C 1
ATOM 1704 O O . LEU A 1 209 ? 8.201 15.249 11.109 1.00 72.06 209 LEU A O 1
ATOM 1708 N N . GLU A 1 210 ? 10.409 14.913 10.898 1.00 76.94 210 GLU A N 1
ATOM 1709 C CA . GLU A 1 210 ? 10.567 14.241 12.187 1.00 76.94 210 GLU A CA 1
ATOM 1710 C C . GLU A 1 210 ? 10.246 15.170 13.361 1.00 76.94 210 GLU A C 1
ATOM 1712 O O . GLU A 1 210 ? 9.512 14.780 14.270 1.00 76.94 210 GLU A O 1
ATOM 1717 N N . GLN A 1 211 ? 10.716 16.420 13.337 1.00 78.25 211 GLN A N 1
ATOM 1718 C CA . GLN A 1 211 ? 10.386 17.416 14.360 1.00 78.25 211 GLN A CA 1
ATOM 1719 C C . GLN A 1 211 ? 8.881 17.716 14.394 1.00 78.25 211 GLN A C 1
ATOM 1721 O O . GLN A 1 211 ? 8.274 17.757 15.470 1.00 78.25 211 GLN A O 1
ATOM 1726 N N . LYS A 1 212 ? 8.253 17.888 13.224 1.00 74.88 212 LYS A N 1
ATOM 1727 C CA . LYS A 1 212 ? 6.797 18.071 13.085 1.00 74.88 212 LYS A CA 1
ATOM 1728 C C . LYS A 1 212 ? 6.040 16.856 13.620 1.00 74.88 212 LYS A C 1
ATOM 1730 O O . LYS A 1 212 ? 5.044 17.027 14.326 1.00 74.88 212 LYS A O 1
ATOM 1735 N N . LEU A 1 213 ? 6.548 15.649 13.366 1.00 71.38 213 LEU A N 1
ATOM 1736 C CA . LEU A 1 213 ? 6.024 14.411 13.926 1.00 71.38 213 LEU A CA 1
ATOM 1737 C C . LEU A 1 213 ? 6.152 14.409 15.448 1.00 71.38 213 LEU A C 1
ATOM 1739 O O . LEU A 1 213 ? 5.151 14.197 16.109 1.00 71.38 213 LEU A O 1
ATOM 1743 N N . VAL A 1 214 ? 7.311 14.708 16.040 1.00 70.75 214 VAL A N 1
ATOM 1744 C CA . VAL A 1 214 ? 7.476 14.786 17.507 1.00 70.75 214 VAL A CA 1
ATOM 1745 C C . VAL A 1 214 ? 6.466 15.756 18.133 1.00 70.75 214 VAL A C 1
ATOM 1747 O O . VAL A 1 214 ? 5.838 15.410 19.134 1.00 70.75 214 VAL A O 1
ATOM 1750 N N . LYS A 1 215 ? 6.224 16.909 17.495 1.00 68.31 215 LYS A N 1
ATOM 1751 C CA . LYS A 1 215 ? 5.241 17.921 17.922 1.00 68.31 215 LYS A CA 1
ATOM 1752 C C . LYS A 1 215 ? 3.769 17.488 17.792 1.00 68.31 215 LYS A C 1
ATOM 1754 O O . LYS A 1 215 ? 2.898 18.201 18.293 1.00 68.31 215 LYS A O 1
ATOM 1759 N N . LEU A 1 216 ? 3.438 16.382 17.120 1.00 65.06 216 LEU A N 1
ATOM 1760 C CA . LEU A 1 216 ? 2.080 15.812 17.121 1.00 65.06 216 LEU A CA 1
ATOM 1761 C C . LEU A 1 216 ? 1.810 15.140 18.477 1.00 65.06 216 LEU A C 1
ATOM 1763 O O . LEU A 1 216 ? 1.916 13.928 18.581 1.00 65.06 216 LEU A O 1
ATOM 1767 N N . LYS A 1 217 ? 1.541 15.881 19.554 1.00 59.56 217 LYS A N 1
ATOM 1768 C CA . LYS A 1 217 ? 1.363 15.279 20.891 1.00 59.56 217 LYS A CA 1
ATOM 1769 C C . LYS A 1 217 ? 0.402 14.078 20.851 1.00 59.56 217 LYS A C 1
ATOM 1771 O O . LYS A 1 217 ? -0.646 14.143 20.215 1.00 59.56 217 LYS A O 1
ATOM 1776 N N . VAL A 1 218 ? 0.760 12.988 21.540 1.00 54.28 218 VAL A N 1
ATOM 1777 C CA . VAL A 1 218 ? -0.220 11.946 21.887 1.00 54.28 218 VAL A CA 1
ATOM 1778 C C . VAL A 1 218 ? -1.279 12.654 22.726 1.00 54.28 218 VAL A C 1
ATOM 1780 O O . VAL A 1 218 ? -0.942 13.276 23.731 1.00 54.28 218 VAL A O 1
ATOM 1783 N N . MET A 1 219 ? -2.522 12.669 22.257 1.00 53.28 219 MET A N 1
ATOM 1784 C CA . MET A 1 219 ? -3.560 13.527 22.822 1.00 53.28 219 MET A CA 1
ATOM 1785 C C . MET A 1 219 ? -4.053 12.956 24.157 1.00 53.28 219 MET A C 1
ATOM 1787 O O . MET A 1 219 ? -5.000 12.178 24.204 1.00 53.28 219 MET A O 1
ATOM 1791 N N . THR A 1 220 ? -3.391 13.337 25.251 1.00 45.28 220 THR A N 1
ATOM 1792 C CA . THR A 1 220 ? -3.746 12.994 26.642 1.00 45.28 220 THR A CA 1
ATOM 1793 C C . THR A 1 220 ? -4.554 14.091 27.359 1.00 45.28 220 THR A C 1
ATOM 1795 O O . THR A 1 220 ? -4.617 14.104 28.585 1.00 45.28 220 THR A O 1
ATOM 1798 N N . VAL A 1 221 ? -5.170 15.029 26.630 1.00 43.09 221 VAL A N 1
ATOM 1799 C CA . VAL A 1 221 ? -5.831 16.232 27.195 1.00 43.09 221 VAL A CA 1
ATOM 1800 C C . VAL A 1 221 ? -7.369 16.104 27.184 1.00 43.09 221 VAL A C 1
ATOM 1802 O O . VAL A 1 221 ? -7.898 15.286 26.444 1.00 43.09 221 VAL A O 1
ATOM 1805 N N . GLN A 1 222 ? -8.085 16.856 28.035 1.00 47.69 222 GLN A N 1
ATOM 1806 C CA . GLN A 1 222 ? -9.552 16.857 28.241 1.00 47.69 222 GLN A CA 1
ATOM 1807 C C . GLN A 1 222 ? -10.390 17.238 26.998 1.00 47.69 222 GLN A C 1
ATOM 1809 O O . GLN A 1 222 ? -9.876 17.820 26.050 1.00 47.69 222 GLN A O 1
ATOM 1814 N N . SER A 1 223 ? -11.679 16.864 27.002 1.00 53.88 223 SER A N 1
ATOM 1815 C CA . SER A 1 223 ? -12.597 16.720 25.852 1.00 53.88 223 SER A CA 1
ATOM 1816 C C . SER A 1 223 ? -12.783 17.935 24.937 1.00 53.88 223 SER A C 1
ATOM 1818 O O . SER A 1 223 ? -12.928 17.719 23.733 1.00 53.88 223 SER A O 1
ATOM 1820 N N . ASP A 1 224 ? -12.722 19.161 25.461 1.00 50.69 224 ASP A N 1
ATOM 1821 C CA . ASP A 1 224 ? -13.303 20.331 24.775 1.00 50.69 224 ASP A CA 1
ATOM 1822 C C . ASP A 1 224 ? -12.286 21.117 23.924 1.00 50.69 224 ASP A C 1
ATOM 1824 O O . ASP A 1 224 ? -12.659 21.829 22.998 1.00 50.69 224 ASP A O 1
ATOM 1828 N N . GLN A 1 225 ? -10.979 20.941 24.157 1.00 57.25 225 GLN A N 1
ATOM 1829 C CA . GLN A 1 225 ? -9.912 21.554 23.337 1.00 57.25 225 GLN A CA 1
ATOM 1830 C C . GLN A 1 225 ? -9.407 20.636 22.202 1.00 57.25 225 GLN A C 1
ATOM 1832 O O . GLN A 1 225 ? -8.549 21.027 21.410 1.00 57.25 225 GLN A O 1
ATOM 1837 N N . LYS A 1 226 ? -9.946 19.412 22.097 1.00 60.62 226 LYS A N 1
ATOM 1838 C CA . LYS A 1 226 ? -9.418 18.336 21.240 1.00 60.62 226 LYS A CA 1
ATOM 1839 C C . LYS A 1 226 ? -9.603 18.565 19.735 1.00 60.62 226 LYS A C 1
ATOM 1841 O O . LYS A 1 226 ? -8.733 18.177 18.965 1.00 60.62 226 LYS A O 1
ATOM 1846 N N . PHE A 1 227 ? -10.700 19.177 19.288 1.00 62.41 227 PHE A N 1
ATOM 1847 C CA . PHE A 1 227 ? -10.980 19.299 17.847 1.00 62.41 227 PHE A CA 1
ATOM 1848 C C . PHE A 1 227 ? -10.213 20.433 17.165 1.00 62.41 227 PHE A C 1
ATOM 1850 O O . PHE A 1 227 ? -9.685 20.237 16.074 1.00 62.41 227 PHE A O 1
ATOM 1857 N N . ALA A 1 228 ? -10.029 21.571 17.841 1.00 63.78 228 ALA A N 1
ATOM 1858 C CA . ALA A 1 228 ? -9.119 22.615 17.364 1.00 63.78 228 ALA A CA 1
ATOM 1859 C C . ALA A 1 228 ? -7.665 22.107 17.282 1.00 63.78 228 ALA A C 1
ATOM 1861 O O . ALA A 1 228 ? -6.898 22.501 16.404 1.00 63.78 228 ALA A O 1
ATOM 1862 N N . GLU A 1 229 ? -7.273 21.204 18.186 1.00 62.56 229 GLU A N 1
ATOM 1863 C CA . GLU A 1 229 ? -5.974 20.531 18.123 1.00 62.56 229 GLU A CA 1
ATOM 1864 C C . GLU A 1 229 ? -5.911 19.498 16.983 1.00 62.56 229 GLU A C 1
ATOM 1866 O O . GLU A 1 229 ? -4.859 19.351 16.359 1.00 62.56 229 GLU A O 1
ATOM 1871 N N . LEU A 1 230 ? -7.025 18.835 16.651 1.00 63.50 230 LEU A N 1
ATOM 1872 C CA . LEU A 1 230 ? -7.123 17.949 15.491 1.00 63.50 230 LEU A CA 1
ATOM 1873 C C . LEU A 1 230 ? -6.949 18.708 14.174 1.00 63.50 230 LEU A C 1
ATOM 1875 O O . LEU A 1 230 ? -6.168 18.261 13.339 1.00 63.50 230 LEU A O 1
ATOM 1879 N N . ASP A 1 231 ? -7.593 19.863 14.004 1.00 64.19 231 ASP A N 1
ATOM 1880 C CA . ASP A 1 231 ? -7.446 20.660 12.782 1.00 64.19 231 ASP A CA 1
ATOM 1881 C C . ASP A 1 231 ? -6.000 21.180 12.632 1.00 64.19 231 ASP A C 1
ATOM 1883 O O . ASP A 1 231 ? -5.363 20.974 11.599 1.00 64.19 231 ASP A O 1
ATOM 1887 N N . LYS A 1 232 ? -5.372 21.647 13.722 1.00 66.25 232 LYS A N 1
ATOM 1888 C CA . LYS A 1 232 ? -3.926 21.970 13.742 1.00 66.25 232 LYS A CA 1
ATOM 1889 C C . LYS A 1 232 ? -3.024 20.775 13.420 1.00 66.25 232 LYS A C 1
ATOM 1891 O O . LYS A 1 232 ? -1.958 20.922 12.820 1.00 66.25 232 LYS A O 1
ATOM 1896 N N . ASN A 1 233 ? -3.389 19.575 13.866 1.00 64.12 233 ASN A N 1
ATOM 1897 C CA . ASN A 1 233 ? -2.630 18.359 13.573 1.00 64.12 233 ASN A CA 1
ATOM 1898 C C . ASN A 1 233 ? -2.876 17.857 12.142 1.00 64.12 233 ASN A C 1
ATOM 1900 O O . ASN A 1 233 ? -1.981 17.257 11.547 1.00 64.12 233 ASN A O 1
ATOM 1904 N N . SER A 1 234 ? -4.038 18.155 11.566 1.00 65.44 234 SER A N 1
ATOM 1905 C CA . SER A 1 234 ? -4.382 17.827 10.186 1.00 65.44 234 SER A CA 1
ATOM 1906 C C . SER A 1 234 ? -3.565 18.645 9.176 1.00 65.44 234 SER A C 1
ATOM 1908 O O . SER A 1 234 ? -3.082 18.081 8.196 1.00 65.44 234 SER A O 1
ATOM 1910 N N . GLU A 1 235 ? -3.270 19.921 9.458 1.00 68.62 235 GLU A N 1
ATOM 1911 C CA . GLU A 1 235 ? -2.335 20.724 8.652 1.00 68.62 235 GLU A CA 1
ATOM 1912 C C . GLU A 1 235 ? -0.937 20.097 8.603 1.00 68.62 235 GLU A C 1
ATOM 1914 O O . GLU A 1 235 ? -0.267 20.106 7.567 1.00 68.62 235 GLU A O 1
ATOM 1919 N N . LYS A 1 236 ? -0.488 19.499 9.714 1.00 73.12 236 LYS A N 1
ATOM 1920 C CA . LYS A 1 236 ? 0.796 18.786 9.750 1.00 73.12 236 LYS A CA 1
ATOM 1921 C C . LYS A 1 236 ? 0.766 17.556 8.844 1.00 73.12 236 LYS A C 1
ATOM 1923 O O . LYS A 1 236 ? 1.767 17.303 8.180 1.00 73.12 236 LYS A O 1
ATOM 1928 N N . LEU A 1 237 ? -0.352 16.827 8.773 1.00 77.81 237 LEU A N 1
ATOM 1929 C CA . LEU A 1 237 ? -0.508 15.688 7.859 1.00 77.81 237 LEU A CA 1
ATOM 1930 C C . LEU A 1 237 ? -0.417 16.137 6.392 1.00 77.81 237 LEU A C 1
ATOM 1932 O O . LEU A 1 237 ? 0.326 15.535 5.617 1.00 77.81 237 LEU A O 1
ATOM 1936 N N . THR A 1 238 ? -1.069 17.251 6.040 1.00 77.56 238 THR A N 1
ATOM 1937 C CA . THR A 1 238 ? -0.956 17.884 4.715 1.00 77.56 238 THR A CA 1
ATOM 1938 C C . THR A 1 238 ? 0.499 18.223 4.384 1.00 77.56 238 THR A C 1
ATOM 1940 O O . THR A 1 238 ? 0.988 17.872 3.310 1.00 77.56 238 THR A O 1
ATOM 1943 N N . LYS A 1 239 ? 1.233 18.843 5.319 1.00 74.81 239 LYS A N 1
ATOM 1944 C CA . LYS A 1 239 ? 2.661 19.171 5.142 1.00 74.81 239 LYS A CA 1
ATOM 1945 C C . LYS A 1 239 ? 3.517 17.914 4.938 1.00 74.81 239 LYS A C 1
ATOM 1947 O O . LYS A 1 239 ? 4.368 17.891 4.054 1.00 74.81 239 LYS A O 1
ATOM 1952 N N . MET A 1 240 ? 3.273 16.845 5.699 1.00 78.50 240 MET A N 1
ATOM 1953 C CA . MET A 1 240 ? 4.008 15.584 5.532 1.00 78.50 240 MET A CA 1
ATOM 1954 C C . MET A 1 240 ? 3.757 14.926 4.178 1.00 78.50 240 MET A C 1
ATOM 1956 O O . MET A 1 240 ? 4.692 14.434 3.544 1.00 78.50 240 MET A O 1
ATOM 1960 N N . SER A 1 241 ? 2.512 14.970 3.715 1.00 79.75 241 SER A N 1
ATOM 1961 C CA . SER A 1 241 ? 2.139 14.494 2.388 1.00 79.75 241 SER A CA 1
ATOM 1962 C C . SER A 1 241 ? 2.818 15.299 1.271 1.00 79.75 241 SER A C 1
ATOM 1964 O O . SER A 1 241 ? 3.352 14.698 0.338 1.00 79.75 241 SER A O 1
ATOM 1966 N N . ARG A 1 242 ? 2.927 16.635 1.402 1.00 76.12 242 ARG A N 1
ATOM 1967 C CA . ARG A 1 242 ? 3.674 17.485 0.446 1.00 76.12 242 ARG A CA 1
ATOM 1968 C C . ARG A 1 242 ? 5.124 17.048 0.319 1.00 76.12 242 ARG A C 1
ATOM 1970 O O . ARG A 1 242 ? 5.622 16.857 -0.791 1.00 76.12 242 ARG A O 1
ATOM 1977 N N . CYS A 1 243 ? 5.794 16.825 1.447 1.00 75.75 243 CYS A N 1
ATOM 1978 C CA . CYS A 1 243 ? 7.176 16.365 1.422 1.00 75.75 243 CYS A CA 1
ATOM 1979 C C . CYS A 1 243 ? 7.307 14.958 0.814 1.00 75.75 243 CYS A C 1
ATOM 1981 O O . CYS A 1 243 ? 8.227 14.726 0.033 1.00 75.75 243 CYS A O 1
ATOM 1983 N N . HIS A 1 244 ? 6.388 14.027 1.097 1.00 82.75 244 HIS A N 1
ATOM 1984 C CA . HIS A 1 244 ? 6.377 12.721 0.423 1.00 82.75 244 HIS A CA 1
ATOM 1985 C C . HIS A 1 244 ? 6.188 12.855 -1.100 1.00 82.75 244 HIS A C 1
ATOM 1987 O O . HIS A 1 244 ? 6.886 12.184 -1.867 1.00 82.75 244 HIS A O 1
ATOM 1993 N N . GLY A 1 245 ? 5.306 13.756 -1.546 1.00 77.69 245 GLY A N 1
ATOM 1994 C CA . GLY A 1 245 ? 5.127 14.105 -2.957 1.00 77.69 245 GLY A CA 1
ATOM 1995 C C . GLY A 1 245 ? 6.414 14.637 -3.597 1.00 77.69 245 GLY A C 1
ATOM 1996 O O . GLY A 1 245 ? 6.799 14.174 -4.670 1.00 77.69 245 GLY A O 1
ATOM 1997 N N . PHE A 1 246 ? 7.133 15.532 -2.911 1.00 76.44 246 PHE A N 1
ATOM 1998 C CA . PHE A 1 246 ? 8.445 16.034 -3.339 1.00 76.44 246 PHE A CA 1
ATOM 1999 C C . PHE A 1 246 ? 9.458 14.896 -3.540 1.00 76.44 246 PHE A C 1
ATOM 2001 O O . PHE A 1 246 ? 10.000 14.739 -4.635 1.00 76.44 246 PHE A O 1
ATOM 2008 N N . PHE A 1 247 ? 9.662 14.039 -2.532 1.00 80.31 247 PHE A N 1
ATOM 2009 C CA . PHE A 1 247 ? 10.605 12.919 -2.649 1.00 80.31 247 PHE A CA 1
ATOM 2010 C C . PHE A 1 247 ? 10.195 11.910 -3.725 1.00 80.31 247 PHE A C 1
ATOM 2012 O O . PHE A 1 247 ? 11.055 11.339 -4.396 1.00 80.31 247 PHE A O 1
ATOM 2019 N N . SER A 1 248 ? 8.891 11.714 -3.931 1.00 81.00 248 SER A N 1
ATOM 2020 C CA . SER A 1 248 ? 8.374 10.870 -5.008 1.00 81.00 248 SER A CA 1
ATOM 2021 C C . SER A 1 248 ? 8.728 11.432 -6.386 1.00 81.00 248 SER A C 1
ATOM 2023 O O . SER A 1 248 ? 9.199 10.674 -7.234 1.00 81.00 248 SER A O 1
ATOM 2025 N N . ARG A 1 249 ? 8.594 12.750 -6.598 1.00 78.88 249 ARG A N 1
ATOM 2026 C CA . ARG A 1 249 ? 8.981 13.418 -7.855 1.00 78.88 249 ARG A CA 1
ATOM 2027 C C . ARG A 1 249 ? 10.481 13.324 -8.116 1.00 78.88 249 ARG A C 1
ATOM 2029 O O . ARG A 1 249 ? 10.868 12.885 -9.196 1.00 78.88 249 ARG A O 1
ATOM 2036 N N . VAL A 1 250 ? 11.308 13.653 -7.119 1.00 78.38 250 VAL A N 1
ATOM 2037 C CA . VAL A 1 250 ? 12.776 13.557 -7.222 1.00 78.38 250 VAL A CA 1
ATOM 2038 C C . VAL A 1 250 ? 13.198 12.122 -7.550 1.00 78.38 250 VAL A C 1
ATOM 2040 O O . VAL A 1 250 ? 13.988 11.899 -8.466 1.00 78.38 250 VAL A O 1
ATOM 2043 N N . CYS A 1 251 ? 12.628 11.133 -6.854 1.00 83.31 251 CYS A N 1
ATOM 2044 C CA . CYS A 1 251 ? 12.887 9.719 -7.116 1.00 83.31 251 CYS A CA 1
ATOM 2045 C C . CYS A 1 251 ? 12.525 9.332 -8.553 1.00 83.31 251 CYS A C 1
ATOM 2047 O O . CYS A 1 251 ? 13.360 8.766 -9.256 1.00 83.31 251 CYS A O 1
ATOM 2049 N N . VAL A 1 252 ? 11.301 9.632 -9.000 1.00 82.19 252 VAL A N 1
ATOM 2050 C CA . VAL A 1 252 ? 10.856 9.313 -10.363 1.00 82.19 252 VAL A CA 1
ATOM 2051 C C . VAL A 1 252 ? 11.779 9.978 -11.380 1.00 82.19 252 VAL A C 1
ATOM 2053 O O . VAL A 1 252 ? 12.295 9.292 -12.251 1.00 82.19 252 VAL A O 1
ATOM 2056 N N . GLN A 1 253 ? 12.079 11.270 -11.241 1.00 80.25 253 GLN A N 1
ATOM 2057 C CA . GLN A 1 253 ? 12.926 11.999 -12.187 1.00 80.25 253 GLN A CA 1
ATOM 2058 C C . GLN A 1 253 ? 14.318 11.374 -12.354 1.00 80.25 253 GLN A C 1
ATOM 2060 O O . GLN A 1 253 ? 14.732 11.129 -13.488 1.00 80.25 253 GLN A O 1
ATOM 2065 N N . LYS A 1 254 ? 15.026 11.068 -11.257 1.00 84.56 254 LYS A N 1
ATOM 2066 C CA . LYS A 1 254 ? 16.386 10.500 -11.332 1.00 84.56 254 LYS A CA 1
ATOM 2067 C C . LYS A 1 254 ? 16.382 9.088 -11.933 1.00 84.56 254 LYS A C 1
ATOM 2069 O O . LYS A 1 254 ? 17.255 8.753 -12.728 1.00 84.56 254 LYS A O 1
ATOM 2074 N N . VAL A 1 255 ? 15.384 8.261 -11.609 1.00 85.12 255 VAL A N 1
ATOM 2075 C CA . VAL A 1 255 ? 15.246 6.933 -12.234 1.00 85.12 255 VAL A CA 1
ATOM 2076 C C . VAL A 1 255 ? 14.904 7.045 -13.721 1.00 85.12 255 VAL A C 1
ATOM 2078 O O . VAL A 1 255 ? 15.436 6.284 -14.525 1.00 85.12 255 VAL A O 1
ATOM 2081 N N . MET A 1 256 ? 14.059 8.002 -14.106 1.00 82.38 256 MET A N 1
ATOM 2082 C CA . MET A 1 256 ? 13.728 8.259 -15.510 1.00 82.38 256 MET A CA 1
ATOM 2083 C C . MET A 1 256 ? 14.961 8.703 -16.305 1.00 82.38 256 MET A C 1
ATOM 2085 O O . MET A 1 256 ? 15.138 8.270 -17.437 1.00 82.38 256 MET A O 1
ATOM 2089 N N . GLU A 1 257 ? 15.841 9.522 -15.722 1.00 85.31 257 GLU A N 1
ATOM 2090 C CA . GLU A 1 257 ? 17.118 9.908 -16.338 1.00 85.31 257 GLU A CA 1
ATOM 2091 C C . GLU A 1 257 ? 18.023 8.689 -16.580 1.00 85.31 257 GLU A C 1
ATOM 2093 O O . GLU A 1 257 ? 18.501 8.503 -17.697 1.00 85.31 257 GLU A O 1
ATOM 2098 N N . ILE A 1 258 ? 18.160 7.795 -15.591 1.00 88.56 258 ILE A N 1
ATOM 2099 C CA . ILE A 1 258 ? 18.886 6.523 -15.759 1.00 88.56 258 ILE A CA 1
ATOM 2100 C C . ILE A 1 258 ? 18.260 5.680 -16.877 1.00 88.56 258 ILE A C 1
ATOM 2102 O O . ILE A 1 258 ? 18.975 5.194 -17.748 1.00 88.56 258 ILE A O 1
ATOM 2106 N N . MET A 1 259 ? 16.933 5.535 -16.896 1.00 86.69 259 MET A N 1
ATOM 2107 C CA . MET A 1 259 ? 16.230 4.776 -17.937 1.00 86.69 259 MET A CA 1
ATOM 2108 C C . MET A 1 259 ? 16.471 5.347 -19.340 1.00 86.69 259 MET A C 1
ATOM 2110 O O . MET A 1 259 ? 16.685 4.581 -20.277 1.00 86.69 259 MET A O 1
ATOM 2114 N N . ARG A 1 260 ? 16.487 6.679 -19.497 1.00 84.19 260 ARG A N 1
ATOM 2115 C CA . ARG A 1 260 ? 16.803 7.327 -20.782 1.00 84.19 260 ARG A CA 1
ATOM 2116 C C . ARG A 1 260 ? 18.221 7.002 -21.241 1.00 84.19 260 ARG A C 1
ATOM 2118 O O . ARG A 1 260 ? 18.399 6.623 -22.396 1.00 84.19 260 ARG A O 1
ATOM 2125 N N . LEU A 1 261 ? 19.199 7.096 -20.339 1.00 87.69 261 LEU A N 1
ATOM 2126 C CA . LEU A 1 261 ? 20.602 6.778 -20.629 1.00 87.69 261 LEU A CA 1
ATOM 2127 C C . LEU A 1 261 ? 20.802 5.296 -20.973 1.00 87.69 261 LEU A C 1
ATOM 2129 O O . LEU A 1 261 ? 21.596 4.976 -21.848 1.00 87.69 261 LEU A O 1
ATOM 2133 N N . LEU A 1 262 ? 20.044 4.389 -20.350 1.00 87.56 262 LEU A N 1
ATOM 2134 C CA . LEU A 1 262 ? 20.046 2.970 -20.724 1.00 87.56 262 LEU A CA 1
ATOM 2135 C C . LEU A 1 262 ? 19.476 2.738 -22.131 1.00 87.56 262 LEU A C 1
ATOM 2137 O O . LEU A 1 262 ? 19.890 1.810 -22.811 1.00 87.56 262 LEU A O 1
ATOM 2141 N N . SER A 1 263 ? 18.551 3.579 -22.590 1.00 81.38 263 SER A N 1
ATOM 2142 C CA . SER A 1 263 ? 17.934 3.446 -23.916 1.00 81.38 263 SER A CA 1
ATOM 2143 C C . SER A 1 263 ? 18.674 4.169 -25.052 1.00 81.38 263 SER A C 1
ATOM 2145 O O . SER A 1 263 ? 18.210 4.122 -26.189 1.00 81.38 263 SER A O 1
ATOM 2147 N N . SER A 1 264 ? 19.787 4.865 -24.779 1.00 73.38 264 SER A N 1
ATOM 2148 C CA . SER A 1 264 ? 20.402 5.786 -25.751 1.00 73.38 264 SER A CA 1
ATOM 2149 C C . SER A 1 264 ? 21.089 5.099 -26.938 1.00 73.38 264 SER A C 1
ATOM 2151 O O . SER A 1 264 ? 21.192 5.694 -28.005 1.00 73.38 264 SER A O 1
ATOM 2153 N N . SER A 1 265 ? 21.530 3.851 -26.774 1.00 63.06 265 SER A N 1
ATOM 2154 C CA . SER A 1 265 ? 22.311 3.086 -27.758 1.00 63.06 265 SER A CA 1
ATOM 2155 C C . SER A 1 265 ? 21.461 2.261 -28.738 1.00 63.06 265 SER A C 1
ATOM 2157 O O . SER A 1 265 ? 21.954 1.827 -29.784 1.00 63.06 265 SER A O 1
ATOM 2159 N N . ASP A 1 266 ? 20.190 2.013 -28.410 1.00 60.41 266 ASP A N 1
ATOM 2160 C CA . ASP A 1 266 ? 19.321 1.118 -29.170 1.00 60.41 266 ASP A CA 1
ATOM 2161 C C . ASP A 1 266 ? 18.650 1.880 -30.329 1.00 60.41 266 ASP A C 1
ATOM 2163 O O . ASP A 1 266 ? 17.569 2.461 -30.216 1.00 60.41 266 ASP A O 1
ATOM 2167 N N . ASN A 1 267 ? 19.289 1.850 -31.505 1.00 49.81 267 ASN A N 1
ATOM 2168 C CA . ASN A 1 267 ? 18.770 2.435 -32.755 1.00 49.81 267 ASN A CA 1
ATOM 2169 C C . ASN A 1 267 ? 17.459 1.782 -33.257 1.00 49.81 267 ASN A C 1
ATOM 2171 O O . ASN A 1 267 ? 16.868 2.236 -34.241 1.00 49.81 267 ASN A O 1
ATOM 2175 N N . ARG A 1 268 ? 16.968 0.723 -32.596 1.00 51.28 268 ARG A N 1
ATOM 2176 C CA . ARG A 1 268 ? 15.656 0.114 -32.859 1.00 51.28 268 ARG A CA 1
ATOM 2177 C C . ARG A 1 268 ? 14.551 0.969 -32.235 1.00 51.28 268 ARG A C 1
ATOM 2179 O O . ARG A 1 268 ? 14.044 0.671 -31.165 1.00 51.28 268 ARG A O 1
ATOM 2186 N N . ALA A 1 269 ? 14.178 2.041 -32.927 1.00 42.91 269 ALA A N 1
ATOM 2187 C CA . ALA A 1 269 ? 12.911 2.760 -32.761 1.00 42.91 269 ALA A CA 1
ATOM 2188 C C . ALA A 1 269 ? 12.419 2.973 -31.306 1.00 42.91 269 ALA A C 1
ATOM 2190 O O . ALA A 1 269 ? 11.254 2.746 -31.011 1.00 42.91 269 ALA A O 1
ATOM 2191 N N . GLY A 1 270 ? 13.270 3.469 -30.402 1.00 50.88 270 GLY A N 1
ATOM 2192 C CA . GLY A 1 270 ? 12.846 4.217 -29.208 1.00 50.88 270 GLY A CA 1
ATOM 2193 C C . GLY A 1 270 ? 11.878 3.542 -28.224 1.00 50.88 270 GLY A C 1
ATOM 2194 O O . GLY A 1 270 ? 11.183 4.274 -27.519 1.00 50.88 270 GLY A O 1
ATOM 2195 N N . ALA A 1 271 ? 11.817 2.209 -28.183 1.00 61.19 271 ALA A N 1
ATOM 2196 C CA . ALA A 1 271 ? 11.003 1.445 -27.240 1.00 61.19 271 ALA A CA 1
ATOM 2197 C C . ALA A 1 271 ? 11.888 0.845 -26.136 1.00 61.19 271 ALA A C 1
ATOM 2199 O O . ALA A 1 271 ? 12.906 0.222 -26.426 1.00 61.19 271 ALA A O 1
ATOM 2200 N N . PHE A 1 272 ? 11.494 1.018 -24.871 1.00 74.94 272 PHE A N 1
ATOM 2201 C CA . PHE A 1 272 ? 12.201 0.429 -23.732 1.00 74.94 272 PHE A CA 1
ATOM 2202 C C . PHE A 1 272 ? 12.016 -1.090 -23.713 1.00 74.94 272 PHE A C 1
ATOM 2204 O O . PHE A 1 272 ? 10.897 -1.591 -23.819 1.00 74.94 272 PHE A O 1
ATOM 2211 N N . THR A 1 273 ? 13.112 -1.823 -23.550 1.00 79.06 273 THR A N 1
ATOM 2212 C CA . THR A 1 273 ? 13.111 -3.287 -23.482 1.00 79.06 273 THR A CA 1
ATOM 2213 C C . THR A 1 273 ? 12.989 -3.769 -22.038 1.00 79.06 273 THR A C 1
ATOM 2215 O O . THR A 1 273 ? 13.396 -3.073 -21.106 1.00 79.06 273 THR A O 1
ATOM 2218 N N . ALA A 1 274 ? 12.504 -4.999 -21.830 1.00 79.62 274 ALA A N 1
ATOM 2219 C CA . ALA A 1 274 ? 12.522 -5.639 -20.510 1.00 79.62 274 ALA A CA 1
ATOM 2220 C C . ALA A 1 274 ? 13.938 -5.655 -19.898 1.00 79.62 274 ALA A C 1
ATOM 2222 O O . ALA A 1 274 ? 14.092 -5.489 -18.689 1.00 79.62 274 ALA A O 1
ATOM 2223 N N . GLN A 1 275 ? 14.975 -5.760 -20.736 1.00 85.50 275 GLN A N 1
ATOM 2224 C CA . GLN A 1 275 ? 16.365 -5.691 -20.296 1.00 85.50 275 GLN A CA 1
ATOM 2225 C C . GLN A 1 275 ? 16.729 -4.311 -19.729 1.00 85.50 275 GLN A C 1
ATOM 2227 O O . GLN A 1 275 ? 17.381 -4.247 -18.691 1.00 85.50 275 GLN A O 1
ATOM 2232 N N . ASN A 1 276 ? 16.245 -3.211 -20.322 1.00 86.94 276 ASN A N 1
ATOM 2233 C CA . ASN A 1 276 ? 16.470 -1.871 -19.765 1.00 86.94 276 ASN A CA 1
ATOM 2234 C C . ASN A 1 276 ? 15.852 -1.732 -18.364 1.00 86.94 276 ASN A C 1
ATOM 2236 O O . ASN A 1 276 ? 16.483 -1.178 -17.467 1.00 86.94 276 ASN A O 1
ATOM 2240 N N . PHE A 1 277 ? 14.647 -2.274 -18.151 1.00 85.81 277 PHE A N 1
ATOM 2241 C CA . PHE A 1 277 ? 14.010 -2.301 -16.828 1.00 85.81 277 PHE A CA 1
ATOM 2242 C C . PHE A 1 277 ? 14.788 -3.165 -15.831 1.00 85.81 277 PHE A C 1
ATOM 2244 O O . PHE A 1 277 ? 15.000 -2.743 -14.693 1.00 85.81 277 PHE A O 1
ATOM 2251 N N . ALA A 1 278 ? 15.261 -4.338 -16.261 1.00 87.38 278 ALA A N 1
ATOM 2252 C CA . ALA A 1 278 ? 16.073 -5.222 -15.430 1.00 87.38 278 ALA A CA 1
ATOM 2253 C C . ALA A 1 278 ? 17.387 -4.545 -15.004 1.00 87.38 278 ALA A C 1
ATOM 2255 O O . ALA A 1 278 ? 17.750 -4.599 -13.829 1.00 87.38 278 ALA A O 1
ATOM 2256 N N . ASP A 1 279 ? 18.060 -3.857 -15.930 1.00 90.62 279 ASP A N 1
ATOM 2257 C CA . ASP A 1 279 ? 19.307 -3.139 -15.664 1.00 90.62 279 ASP A CA 1
ATOM 2258 C C . ASP A 1 279 ? 19.090 -1.903 -14.784 1.00 90.62 279 ASP A C 1
ATOM 2260 O O . ASP A 1 279 ? 19.837 -1.691 -13.830 1.00 90.62 279 ASP A O 1
ATOM 2264 N N . ALA A 1 280 ? 18.032 -1.121 -15.011 1.00 89.88 280 ALA A N 1
ATOM 2265 C CA . ALA A 1 280 ? 17.681 -0.021 -14.115 1.00 89.88 280 ALA A CA 1
ATOM 2266 C C . ALA A 1 280 ? 17.373 -0.523 -12.706 1.00 89.88 280 ALA A C 1
ATOM 2268 O O . ALA A 1 280 ? 17.838 0.044 -11.720 1.00 89.88 280 ALA A O 1
ATOM 2269 N N . SER A 1 281 ? 16.629 -1.620 -12.591 1.00 88.19 281 SER A N 1
ATOM 2270 C CA . SER A 1 281 ? 16.312 -2.191 -11.290 1.00 88.19 281 SER A CA 1
ATOM 2271 C C . SER A 1 281 ? 17.548 -2.782 -10.596 1.00 88.19 281 SER A C 1
ATOM 2273 O O . SER A 1 281 ? 17.692 -2.633 -9.382 1.00 88.19 281 SER A O 1
ATOM 2275 N N . LEU A 1 282 ? 18.486 -3.370 -11.351 1.00 89.12 282 LEU A N 1
ATOM 2276 C CA . LEU A 1 282 ? 19.803 -3.791 -10.862 1.00 89.12 282 LEU A CA 1
ATOM 2277 C C . LEU A 1 282 ? 20.608 -2.606 -10.311 1.00 89.12 282 LEU A C 1
ATOM 2279 O O . LEU A 1 282 ? 21.208 -2.722 -9.244 1.00 89.12 282 LEU A O 1
ATOM 2283 N N . LEU A 1 283 ? 20.617 -1.474 -11.014 1.00 89.81 283 LEU A N 1
ATOM 2284 C CA . LEU A 1 283 ? 21.298 -0.256 -10.575 1.00 89.81 283 LEU A CA 1
ATOM 2285 C C . LEU A 1 283 ? 20.658 0.297 -9.291 1.00 89.81 283 LEU A C 1
ATOM 2287 O O . LEU A 1 283 ? 21.347 0.632 -8.328 1.00 89.81 283 LEU A O 1
ATOM 2291 N N . LEU A 1 284 ? 19.329 0.304 -9.219 1.00 86.50 284 LEU A N 1
ATOM 2292 C CA . LEU A 1 284 ? 18.584 0.726 -8.030 1.00 86.50 284 LEU A CA 1
ATOM 2293 C C . LEU A 1 284 ? 18.643 -0.285 -6.874 1.00 86.50 284 LEU A C 1
ATOM 2295 O O . LEU A 1 284 ? 18.118 -0.008 -5.791 1.00 86.50 284 LEU A O 1
ATOM 2299 N N . ALA A 1 285 ? 19.246 -1.460 -7.074 1.00 74.88 285 ALA A N 1
ATOM 2300 C CA . ALA A 1 285 ? 19.340 -2.474 -6.040 1.00 74.88 285 ALA A CA 1
ATOM 2301 C C . ALA A 1 285 ? 20.307 -2.043 -4.929 1.00 74.88 285 ALA A C 1
ATOM 2303 O O . ALA A 1 285 ? 21.464 -1.705 -5.176 1.00 74.88 285 ALA A O 1
ATOM 2304 N N . ARG A 1 286 ? 19.838 -2.167 -3.679 1.00 65.81 286 ARG A N 1
ATOM 2305 C CA . ARG A 1 286 ? 20.608 -1.977 -2.437 1.00 65.81 286 ARG A CA 1
ATOM 2306 C C . ARG A 1 286 ? 21.052 -0.543 -2.155 1.00 65.81 286 ARG A C 1
ATOM 2308 O O . ARG A 1 286 ? 22.229 -0.284 -1.926 1.00 65.81 286 ARG A O 1
ATOM 2315 N N . GLY A 1 287 ? 20.088 0.361 -2.021 1.00 55.94 287 GLY A N 1
ATOM 2316 C CA . GLY A 1 287 ? 20.302 1.585 -1.250 1.00 55.94 287 GLY A CA 1
ATOM 2317 C C . GLY A 1 287 ? 20.599 1.310 0.237 1.00 55.94 287 GLY A C 1
ATOM 2318 O O . GLY A 1 287 ? 20.641 0.170 0.722 1.00 55.94 287 GLY A O 1
ATOM 2319 N N . ARG A 1 288 ? 20.804 2.385 1.004 1.00 56.72 288 ARG A N 1
ATOM 2320 C CA . ARG A 1 288 ? 20.748 2.333 2.474 1.00 56.72 288 ARG A CA 1
ATOM 2321 C C . ARG A 1 288 ? 19.333 1.921 2.932 1.00 56.72 288 ARG A C 1
ATOM 2323 O O . ARG A 1 288 ? 18.435 1.688 2.135 1.00 56.72 288 ARG A O 1
ATOM 2330 N N . ARG A 1 289 ? 19.172 1.699 4.239 1.00 64.56 289 ARG A N 1
ATOM 2331 C CA . ARG A 1 289 ? 18.056 0.947 4.843 1.00 64.56 289 ARG A CA 1
ATOM 2332 C C . ARG A 1 289 ? 16.669 1.420 4.365 1.00 64.56 289 ARG A C 1
ATOM 2334 O O . ARG A 1 289 ? 16.185 2.420 4.881 1.00 64.56 289 ARG A O 1
ATOM 2341 N N . VAL A 1 290 ? 15.959 0.604 3.575 1.00 69.56 290 VAL A N 1
ATOM 2342 C CA . VAL A 1 290 ? 14.504 0.773 3.421 1.00 69.56 290 VAL A CA 1
ATOM 2343 C C . VAL A 1 290 ? 13.846 0.611 4.804 1.00 69.56 290 VAL A C 1
ATOM 2345 O O . VAL A 1 290 ? 14.100 -0.393 5.489 1.00 69.56 290 VAL A O 1
ATOM 2348 N N . PRO A 1 291 ? 13.042 1.579 5.277 1.00 69.62 291 PRO A N 1
ATOM 2349 C CA . PRO A 1 291 ? 12.499 1.542 6.634 1.00 69.62 291 PRO A CA 1
ATOM 2350 C C . PRO A 1 291 ? 11.532 0.380 6.890 1.00 69.62 291 PRO A C 1
ATOM 2352 O O . PRO A 1 291 ? 11.576 -0.234 7.955 1.00 69.62 291 PRO A O 1
ATOM 2355 N N . THR A 1 292 ? 10.724 -0.013 5.905 1.00 70.75 292 THR A N 1
ATOM 2356 C CA . THR A 1 292 ? 9.811 -1.165 6.029 1.00 70.75 292 THR A CA 1
ATOM 2357 C C . THR A 1 292 ? 10.537 -2.501 6.165 1.00 70.75 292 THR A C 1
ATOM 2359 O O . THR A 1 292 ? 10.022 -3.426 6.790 1.00 70.75 292 THR A O 1
ATOM 2362 N N . ALA A 1 293 ? 11.795 -2.596 5.720 1.00 75.94 293 ALA A N 1
ATOM 2363 C CA . ALA A 1 293 ? 12.618 -3.791 5.898 1.00 75.94 293 ALA A CA 1
ATOM 2364 C C . ALA A 1 293 ? 12.974 -4.086 7.374 1.00 75.94 293 ALA A C 1
ATOM 2366 O O . ALA A 1 293 ? 13.628 -5.091 7.664 1.00 75.94 293 ALA A O 1
ATOM 2367 N N . GLN A 1 294 ? 12.592 -3.231 8.333 1.00 80.00 294 GLN A N 1
ATOM 2368 C CA . GLN A 1 294 ? 12.839 -3.464 9.760 1.00 80.00 294 GLN A CA 1
ATOM 2369 C C . GLN A 1 294 ? 12.011 -4.624 10.329 1.00 80.00 294 GLN A C 1
ATOM 2371 O O . GLN A 1 294 ? 12.557 -5.386 11.128 1.00 80.00 294 GLN A O 1
ATOM 2376 N N . VAL A 1 295 ? 10.758 -4.809 9.891 1.00 86.38 295 VAL A N 1
ATOM 2377 C CA . VAL A 1 295 ? 9.861 -5.872 10.394 1.00 86.38 295 VAL A CA 1
ATOM 2378 C C . VAL A 1 295 ? 10.500 -7.265 10.251 1.00 86.38 295 VAL A C 1
ATOM 2380 O O . VAL A 1 295 ? 10.791 -7.900 11.272 1.00 86.38 295 VAL A O 1
ATOM 2383 N N . PRO A 1 296 ? 10.846 -7.731 9.032 1.00 86.88 296 PRO A N 1
ATOM 2384 C CA . PRO A 1 296 ? 11.515 -9.020 8.841 1.00 86.88 296 PRO A CA 1
ATOM 2385 C C . PRO A 1 296 ? 12.865 -9.117 9.574 1.00 86.88 296 PRO A C 1
ATOM 2387 O O . PRO A 1 296 ? 13.211 -10.171 10.110 1.00 86.88 296 PRO A O 1
ATOM 2390 N N . ARG A 1 297 ? 13.644 -8.029 9.658 1.00 85.88 297 ARG A N 1
ATOM 2391 C CA . ARG A 1 297 ? 14.950 -8.029 10.349 1.00 85.88 297 ARG A CA 1
ATOM 2392 C C . ARG A 1 297 ? 14.816 -8.276 11.852 1.00 85.88 297 ARG A C 1
ATOM 2394 O O . ARG A 1 297 ? 15.629 -9.017 12.415 1.00 85.88 297 ARG A O 1
ATOM 2401 N N . VAL A 1 298 ? 13.819 -7.670 12.499 1.00 89.12 298 VAL A N 1
ATOM 2402 C CA . VAL A 1 298 ? 13.528 -7.899 13.922 1.00 89.12 298 VAL A CA 1
ATOM 2403 C C . VAL A 1 298 ? 13.024 -9.326 14.121 1.00 89.12 298 VAL A C 1
ATOM 2405 O O . VAL A 1 298 ? 13.582 -10.034 14.961 1.00 89.12 298 VAL A O 1
ATOM 2408 N N . LEU A 1 299 ? 12.076 -9.788 13.296 1.00 89.44 299 LEU A N 1
ATOM 2409 C CA . LEU A 1 299 ? 11.557 -11.161 13.342 1.00 89.44 299 LEU A CA 1
ATOM 2410 C C . LEU A 1 299 ? 12.676 -12.205 13.239 1.00 89.44 299 LEU A C 1
ATOM 2412 O O . LEU A 1 299 ? 12.765 -13.101 14.078 1.00 89.44 299 LEU A O 1
ATOM 2416 N N . PHE A 1 300 ? 13.589 -12.068 12.274 1.00 87.00 300 PHE A N 1
ATOM 2417 C CA . PHE A 1 300 ? 14.719 -12.987 12.117 1.00 87.00 300 PHE A CA 1
ATOM 2418 C C . PHE A 1 300 ? 15.693 -12.940 13.292 1.00 87.00 300 PHE A C 1
ATOM 2420 O O . PHE A 1 300 ? 16.141 -13.986 13.768 1.00 87.00 300 PHE A O 1
ATOM 2427 N N . ARG A 1 301 ? 16.031 -11.738 13.780 1.00 86.88 301 ARG A N 1
ATOM 2428 C CA . ARG A 1 301 ? 16.933 -11.574 14.928 1.00 86.88 301 ARG A CA 1
ATOM 2429 C C . ARG A 1 301 ? 16.370 -12.270 16.162 1.00 86.88 301 ARG A C 1
ATOM 2431 O O . ARG A 1 301 ? 17.081 -13.068 16.773 1.00 86.88 301 ARG A O 1
ATOM 2438 N N . VAL A 1 302 ? 15.114 -11.984 16.490 1.00 89.75 302 VAL A N 1
ATOM 2439 C CA . VAL A 1 302 ? 14.437 -12.533 17.666 1.00 89.75 302 VAL A CA 1
ATOM 2440 C C . VAL A 1 302 ? 14.255 -14.043 17.522 1.00 89.75 302 VAL A C 1
ATOM 2442 O O . VAL A 1 302 ? 14.644 -14.791 18.416 1.00 89.75 302 VAL A O 1
ATOM 2445 N N . SER A 1 303 ? 13.790 -14.520 16.365 1.00 86.56 303 SER A N 1
ATOM 2446 C CA . SER A 1 303 ? 13.610 -15.957 16.109 1.00 86.56 303 SER A CA 1
ATOM 2447 C C . SER A 1 303 ? 14.915 -16.738 16.234 1.00 86.56 303 SER A C 1
ATOM 2449 O O . SER A 1 303 ? 14.935 -17.828 16.802 1.00 86.56 303 SER A O 1
ATOM 2451 N N . LYS A 1 304 ? 16.030 -16.172 15.754 1.00 82.69 304 LYS A N 1
ATOM 2452 C CA . LYS A 1 304 ? 17.364 -16.768 15.890 1.00 82.69 304 LYS A CA 1
ATOM 2453 C C . LYS A 1 304 ? 17.837 -16.810 17.343 1.00 82.69 304 LYS A C 1
ATOM 2455 O O . LYS A 1 304 ? 18.498 -17.772 17.731 1.00 82.69 304 LYS A O 1
ATOM 2460 N N . GLU A 1 305 ? 17.552 -15.775 18.130 1.00 85.25 305 GLU A N 1
ATOM 2461 C CA . GLU A 1 305 ? 17.883 -15.740 19.557 1.00 85.25 305 GLU A CA 1
ATOM 2462 C C . GLU A 1 305 ? 17.107 -16.815 20.329 1.00 85.25 305 GLU A C 1
ATOM 2464 O O . GLU A 1 305 ? 17.716 -17.609 21.052 1.00 85.25 305 GLU A O 1
ATOM 2469 N N . ILE A 1 306 ? 15.791 -16.887 20.103 1.00 81.88 306 ILE A N 1
ATOM 2470 C CA . ILE A 1 306 ? 14.903 -17.905 20.676 1.00 81.88 306 ILE A CA 1
ATOM 2471 C C . ILE A 1 306 ? 15.390 -19.301 20.276 1.00 81.88 306 ILE A C 1
ATOM 2473 O O . ILE A 1 306 ? 15.611 -20.149 21.139 1.00 81.88 306 ILE A O 1
ATOM 2477 N N . TRP A 1 307 ? 15.653 -19.523 18.983 1.00 77.81 307 TRP A N 1
ATOM 2478 C CA . TRP A 1 307 ? 16.166 -20.796 18.475 1.00 77.81 307 TRP A CA 1
ATOM 2479 C C . TRP A 1 307 ? 17.470 -21.215 19.159 1.00 77.81 307 TRP A C 1
ATOM 2481 O O . TRP A 1 307 ? 17.549 -22.331 19.657 1.00 77.81 307 TRP A O 1
ATOM 2491 N N . LYS A 1 308 ? 18.470 -20.327 19.268 1.00 75.06 308 LYS A N 1
ATOM 2492 C CA . LYS A 1 308 ? 19.743 -20.649 19.942 1.00 75.06 308 LYS A CA 1
ATOM 2493 C C . LYS A 1 308 ? 19.540 -21.086 21.393 1.00 75.06 308 LYS A C 1
ATOM 2495 O O . LYS A 1 308 ? 20.196 -22.025 21.839 1.00 75.06 308 LYS A O 1
ATOM 2500 N N . LYS A 1 309 ? 18.662 -20.399 22.128 1.00 72.94 309 LYS A N 1
ATOM 2501 C CA . LYS A 1 309 ? 18.394 -20.673 23.547 1.00 72.94 309 LYS A CA 1
ATOM 2502 C C . LYS A 1 309 ? 17.620 -21.979 23.754 1.00 72.94 309 LYS A C 1
ATOM 2504 O O . LYS A 1 309 ? 17.927 -22.701 24.699 1.00 72.94 309 LYS A O 1
ATOM 2509 N N . ILE A 1 310 ? 16.668 -22.294 22.872 1.00 68.94 310 ILE A N 1
ATOM 2510 C CA . ILE A 1 310 ? 15.903 -23.553 22.897 1.00 68.94 310 ILE A CA 1
ATOM 2511 C C . ILE A 1 310 ? 16.786 -24.734 22.455 1.00 68.94 310 ILE A C 1
ATOM 2513 O O . ILE A 1 310 ? 16.892 -25.726 23.173 1.00 68.94 310 ILE A O 1
ATOM 2517 N N . TRP A 1 311 ? 17.503 -24.601 21.336 1.00 61.62 311 TRP A N 1
ATOM 2518 C CA . TRP A 1 311 ? 18.362 -25.648 20.767 1.00 61.62 311 TRP A CA 1
ATOM 2519 C C . TRP A 1 311 ? 19.492 -26.087 21.712 1.00 61.62 311 TRP A C 1
ATOM 2521 O O . TRP A 1 311 ? 19.759 -27.279 21.859 1.00 61.62 311 TRP A O 1
ATOM 2531 N N . LEU A 1 312 ? 20.141 -25.143 22.409 1.00 59.28 312 LEU A N 1
ATOM 2532 C CA . LEU A 1 312 ? 21.187 -25.460 23.394 1.00 59.28 312 LEU A CA 1
ATOM 2533 C C . LEU A 1 312 ? 20.675 -26.333 24.554 1.00 59.28 312 LEU A C 1
ATOM 2535 O O . LEU A 1 312 ? 21.478 -27.038 25.162 1.00 59.28 312 LEU A O 1
ATOM 2539 N N . LYS A 1 313 ? 19.372 -26.294 24.860 1.00 58.69 313 LYS A N 1
ATOM 2540 C CA . LYS A 1 313 ? 18.752 -27.072 25.943 1.00 58.69 313 LYS A CA 1
ATOM 2541 C C . LYS A 1 313 ? 18.279 -28.448 25.497 1.00 58.69 313 LYS A C 1
ATOM 2543 O O . LYS A 1 313 ? 18.524 -29.409 26.220 1.00 58.69 313 LYS A O 1
ATOM 2548 N N . GLU A 1 314 ? 17.705 -28.568 24.296 1.00 58.75 314 GLU A N 1
ATOM 2549 C CA . GLU A 1 314 ? 17.399 -29.879 23.692 1.00 58.75 314 GLU A CA 1
ATOM 2550 C C . GLU A 1 314 ? 18.662 -30.752 23.639 1.00 58.75 314 GLU A C 1
ATOM 2552 O O . GLU A 1 314 ? 18.639 -31.925 24.002 1.00 58.75 314 GLU A O 1
ATOM 2557 N N . ARG A 1 315 ? 19.807 -30.144 23.305 1.00 55.09 315 ARG A N 1
ATOM 2558 C CA . ARG A 1 315 ? 21.110 -30.821 23.274 1.00 55.09 315 ARG A CA 1
ATOM 2559 C C . ARG A 1 315 ? 21.667 -31.198 24.656 1.00 55.09 315 ARG A C 1
ATOM 2561 O O . ARG A 1 315 ? 22.559 -32.035 24.731 1.00 55.09 315 ARG A O 1
ATOM 2568 N N . ARG A 1 316 ? 21.173 -30.574 25.732 1.00 55.69 316 ARG A N 1
ATOM 2569 C CA . ARG A 1 316 ? 21.549 -30.850 27.133 1.00 55.69 316 ARG A CA 1
ATOM 2570 C C . ARG A 1 316 ? 20.587 -31.815 27.837 1.00 55.69 316 ARG A C 1
ATOM 2572 O O . ARG A 1 316 ? 20.793 -32.102 29.008 1.00 55.69 316 ARG A O 1
ATOM 2579 N N . GLY A 1 317 ? 19.552 -32.309 27.150 1.00 48.81 317 GLY A N 1
ATOM 2580 C CA . GLY A 1 317 ? 18.559 -33.219 27.734 1.00 48.81 317 GLY A CA 1
ATOM 2581 C C . GLY A 1 317 ? 17.592 -32.552 28.722 1.00 48.81 317 GLY A C 1
ATOM 2582 O O . GLY A 1 317 ? 16.846 -33.241 29.410 1.00 48.81 317 GLY A O 1
ATOM 2583 N N . GLU A 1 318 ? 17.573 -31.217 28.791 1.00 54.78 318 GLU A N 1
ATOM 2584 C CA . GLU A 1 318 ? 16.682 -30.448 29.667 1.00 54.78 318 GLU A CA 1
ATOM 2585 C C . GLU A 1 318 ? 15.287 -30.329 29.018 1.00 54.78 318 GLU A C 1
ATOM 2587 O O . GLU A 1 318 ? 14.911 -29.287 28.473 1.00 54.78 318 GLU A O 1
ATOM 2592 N N . LEU A 1 319 ? 14.521 -31.425 29.032 1.00 47.88 319 LEU A N 1
ATOM 2593 C CA . LEU A 1 319 ? 13.126 -31.471 28.583 1.00 47.88 319 LEU A CA 1
ATOM 2594 C C . LEU A 1 319 ? 12.225 -30.720 29.575 1.00 47.88 319 LEU A C 1
ATOM 2596 O O . LEU A 1 319 ? 11.833 -31.245 30.611 1.00 47.88 319 LEU A O 1
ATOM 2600 N N . GLY A 1 320 ? 11.899 -29.471 29.249 1.00 48.12 320 GLY A N 1
ATOM 2601 C CA . GLY A 1 320 ? 10.950 -28.672 30.033 1.00 48.12 320 GLY A CA 1
ATOM 2602 C C . GLY A 1 320 ? 10.564 -27.322 29.429 1.00 48.12 320 GLY A C 1
ATOM 2603 O O . GLY A 1 320 ? 9.781 -26.592 30.027 1.00 48.12 320 GLY A O 1
ATOM 2604 N N . VAL A 1 321 ? 11.091 -26.951 28.258 1.00 49.66 321 VAL A N 1
ATOM 2605 C CA . VAL A 1 321 ? 10.625 -25.748 27.560 1.00 49.66 321 VAL A CA 1
ATOM 2606 C C . VAL A 1 321 ? 9.412 -26.157 26.737 1.00 49.66 321 VAL A C 1
ATOM 2608 O O . VAL A 1 321 ? 9.550 -26.962 25.817 1.00 49.66 321 VAL A O 1
ATOM 2611 N N . ALA A 1 322 ? 8.233 -25.637 27.090 1.00 53.25 322 ALA A N 1
ATOM 2612 C CA . ALA A 1 322 ? 7.057 -25.720 26.234 1.00 53.25 322 ALA A CA 1
ATOM 2613 C C . ALA A 1 322 ? 7.485 -25.358 24.807 1.00 53.25 322 ALA A C 1
ATOM 2615 O O . ALA A 1 322 ? 8.155 -24.350 24.587 1.00 53.25 322 ALA A O 1
ATOM 2616 N N . ASP A 1 323 ? 7.200 -26.241 23.859 1.00 67.31 323 ASP A N 1
ATOM 2617 C CA . ASP A 1 323 ? 7.613 -26.068 22.477 1.00 67.31 323 ASP A CA 1
ATOM 2618 C C . ASP A 1 323 ? 7.071 -24.718 21.980 1.00 67.31 323 ASP A C 1
ATOM 2620 O O . ASP A 1 323 ? 5.860 -24.557 21.855 1.00 67.31 323 ASP A O 1
ATOM 2624 N N . PHE A 1 324 ? 7.945 -23.731 21.745 1.00 74.19 324 PHE A N 1
ATOM 2625 C CA . PHE A 1 324 ? 7.548 -22.379 21.325 1.00 74.19 324 PHE A CA 1
ATOM 2626 C C . PHE A 1 324 ? 6.635 -22.416 20.086 1.00 74.19 324 PHE A C 1
ATOM 2628 O O . PHE A 1 324 ? 5.734 -21.593 19.940 1.00 74.19 324 PHE A O 1
ATOM 2635 N N . GLY A 1 325 ? 6.799 -23.424 19.219 1.00 71.31 325 GLY A N 1
ATOM 2636 C CA . GLY A 1 325 ? 5.911 -23.645 18.076 1.00 71.31 325 GLY A CA 1
ATOM 2637 C C . GLY A 1 325 ? 4.481 -24.054 18.459 1.00 71.31 325 GLY A C 1
ATOM 2638 O O . GLY A 1 325 ? 3.541 -23.731 17.732 1.00 71.31 325 GLY A O 1
ATOM 2639 N N . LYS A 1 326 ? 4.297 -24.711 19.608 1.00 77.06 326 LYS A N 1
ATOM 2640 C CA . LYS A 1 326 ? 3.007 -25.204 20.123 1.00 77.06 326 LYS A CA 1
ATOM 2641 C C . LYS A 1 326 ? 2.317 -24.248 21.100 1.00 77.06 326 LYS A C 1
ATOM 2643 O O . LYS A 1 326 ? 1.167 -24.489 21.431 1.00 77.06 326 LYS A O 1
ATOM 2648 N N . MET A 1 327 ? 2.986 -23.187 21.555 1.00 83.31 327 MET A N 1
ATOM 2649 C CA . MET A 1 327 ? 2.375 -22.180 22.434 1.00 83.31 327 MET A CA 1
ATOM 2650 C C . MET A 1 327 ? 1.274 -21.401 21.710 1.00 83.31 327 MET A C 1
ATOM 2652 O O . MET A 1 327 ? 1.485 -20.957 20.579 1.00 83.31 327 MET A O 1
ATOM 2656 N N . ASP A 1 328 ? 0.142 -21.156 22.361 1.00 85.38 328 ASP A N 1
ATOM 2657 C CA . ASP A 1 328 ? -0.848 -20.197 21.863 1.00 85.38 328 ASP A CA 1
ATOM 2658 C C . ASP A 1 328 ? -0.302 -18.762 21.904 1.00 85.38 328 ASP A C 1
ATOM 2660 O O . ASP A 1 328 ? 0.635 -18.461 22.647 1.00 85.38 328 ASP A O 1
ATOM 2664 N N . LEU A 1 329 ? -0.868 -17.853 21.101 1.00 86.12 329 LEU A N 1
ATOM 2665 C CA . LEU A 1 329 ? -0.346 -16.482 20.970 1.00 86.12 329 LEU A CA 1
ATOM 2666 C C . LEU A 1 329 ? -0.349 -15.716 22.304 1.00 86.12 329 LEU A C 1
ATOM 2668 O O . LEU A 1 329 ? 0.625 -15.033 22.617 1.00 86.12 329 LEU A O 1
ATOM 2672 N N . SER A 1 330 ? -1.378 -15.907 23.134 1.00 84.75 330 SER A N 1
ATOM 2673 C CA . SER A 1 330 ? -1.455 -15.323 24.481 1.00 84.75 330 SER A CA 1
ATOM 2674 C C . SER A 1 330 ? -0.352 -15.844 25.412 1.00 84.75 330 SER A C 1
ATOM 2676 O O . SER A 1 330 ? 0.223 -15.085 26.195 1.00 84.75 330 SER A O 1
ATOM 2678 N N . MET A 1 331 ? -0.001 -17.130 25.297 1.00 85.00 331 MET A N 1
ATOM 2679 C CA . MET A 1 331 ? 1.103 -17.729 26.051 1.00 85.00 331 MET A CA 1
ATOM 2680 C C . MET A 1 331 ? 2.456 -17.194 25.584 1.00 85.00 331 MET A C 1
ATOM 2682 O O . MET A 1 331 ? 3.340 -16.993 26.413 1.00 85.00 331 MET A O 1
ATOM 2686 N N . VAL A 1 332 ? 2.620 -16.944 24.279 1.00 85.81 332 VAL A N 1
ATOM 2687 C CA . VAL A 1 332 ? 3.844 -16.348 23.722 1.00 85.81 332 VAL A CA 1
ATOM 2688 C C . VAL A 1 332 ? 4.081 -14.957 24.307 1.00 85.81 332 VAL A C 1
ATOM 2690 O O . VAL A 1 332 ? 5.196 -14.683 24.749 1.00 85.81 332 VAL A O 1
ATOM 2693 N N . ASP A 1 333 ? 3.056 -14.103 24.360 1.00 86.81 333 ASP A N 1
ATOM 2694 C CA . ASP A 1 333 ? 3.168 -12.758 24.941 1.00 86.81 333 ASP A CA 1
ATOM 2695 C C . ASP A 1 333 ? 3.581 -12.802 26.419 1.00 86.81 333 ASP A C 1
ATOM 2697 O O . ASP A 1 333 ? 4.554 -12.156 26.819 1.00 86.81 333 ASP A O 1
ATOM 2701 N N . SER A 1 334 ? 2.886 -13.618 27.219 1.00 87.19 334 SER A N 1
ATOM 2702 C CA . SER A 1 334 ? 3.203 -13.794 28.639 1.00 87.19 334 SER A CA 1
ATOM 2703 C C . SER A 1 334 ? 4.628 -14.320 28.825 1.00 87.19 334 SER A C 1
ATOM 2705 O O . SER A 1 334 ? 5.406 -13.725 29.570 1.00 87.19 334 SER A O 1
ATOM 2707 N N . TRP A 1 335 ? 5.013 -15.361 28.081 1.00 86.81 335 TRP A N 1
ATOM 2708 C CA . TRP A 1 335 ? 6.351 -15.943 28.143 1.00 86.81 335 TRP A CA 1
ATOM 2709 C C . TRP A 1 335 ? 7.448 -14.934 27.786 1.00 86.81 335 TRP A C 1
ATOM 2711 O O . TRP A 1 335 ? 8.449 -14.850 28.500 1.00 86.81 335 TRP A O 1
ATOM 2721 N N . LEU A 1 336 ? 7.251 -14.137 26.727 1.00 86.94 336 LEU A N 1
ATOM 2722 C CA . LEU A 1 336 ? 8.191 -13.090 26.322 1.00 86.94 336 LEU A CA 1
ATOM 2723 C C . LEU A 1 336 ? 8.402 -12.050 27.433 1.00 86.94 336 LEU A C 1
ATOM 2725 O O . LEU A 1 336 ? 9.531 -11.611 27.643 1.00 86.94 336 LEU A O 1
ATOM 2729 N N . LYS A 1 337 ? 7.334 -11.681 28.149 1.00 87.75 337 LYS A N 1
ATOM 2730 C CA . LYS A 1 337 ? 7.359 -10.663 29.210 1.00 87.75 337 LYS A CA 1
ATOM 2731 C C . LYS A 1 337 ? 7.923 -11.164 30.539 1.00 87.75 337 LYS A C 1
ATOM 2733 O O . LYS A 1 337 ? 8.517 -10.373 31.266 1.00 87.75 337 LYS A O 1
ATOM 2738 N N . THR A 1 338 ? 7.703 -12.432 30.889 1.00 85.75 338 THR A N 1
ATOM 2739 C CA . THR A 1 338 ? 7.998 -12.941 32.240 1.00 85.75 338 THR A CA 1
ATOM 2740 C C . THR A 1 338 ? 9.224 -13.841 32.317 1.00 85.75 338 THR A C 1
ATOM 2742 O O . THR A 1 338 ? 9.872 -13.898 33.361 1.00 85.75 338 THR A O 1
ATOM 2745 N N . ASP A 1 339 ? 9.545 -14.593 31.259 1.00 81.50 339 ASP A N 1
ATOM 2746 C CA . ASP A 1 339 ? 10.693 -15.498 31.299 1.00 81.50 339 ASP A CA 1
ATOM 2747 C C . ASP A 1 339 ? 11.985 -14.690 31.128 1.00 81.50 339 ASP A C 1
ATOM 2749 O O . ASP A 1 339 ? 12.240 -14.081 30.087 1.00 81.50 339 ASP A O 1
ATOM 2753 N N . VAL A 1 340 ? 12.861 -14.753 32.133 1.00 77.75 340 VAL A N 1
ATOM 2754 C CA . VAL A 1 340 ? 14.201 -14.140 32.117 1.00 77.75 340 VAL A CA 1
ATOM 2755 C C . VAL A 1 340 ? 14.976 -14.503 30.840 1.00 77.75 340 VAL A C 1
ATOM 2757 O O . VAL A 1 340 ? 15.773 -13.715 30.327 1.00 77.75 340 VAL A O 1
ATOM 2760 N N . LYS A 1 341 ? 14.729 -15.689 30.270 1.00 73.75 341 LYS A N 1
ATOM 2761 C CA . LYS A 1 341 ? 15.373 -16.157 29.035 1.00 73.75 341 LYS A CA 1
ATOM 2762 C C . LYS A 1 341 ? 14.874 -15.420 27.798 1.00 73.75 341 LYS A C 1
ATOM 2764 O O . LYS A 1 341 ? 15.634 -15.318 26.833 1.00 73.75 341 LYS A O 1
ATOM 2769 N N . ALA A 1 342 ? 13.644 -14.927 27.808 1.00 80.56 342 ALA A N 1
ATOM 2770 C CA . ALA A 1 342 ? 13.036 -14.202 26.704 1.00 80.56 342 ALA A CA 1
ATOM 2771 C C . ALA A 1 342 ? 13.249 -12.682 26.793 1.00 80.56 342 ALA A C 1
ATOM 2773 O O . ALA A 1 342 ? 13.018 -11.989 25.809 1.00 80.56 342 ALA A O 1
ATOM 2774 N N . GLN A 1 343 ? 13.793 -12.169 27.902 1.00 84.06 343 GLN A N 1
ATOM 2775 C CA . GLN A 1 343 ? 13.946 -10.732 28.150 1.00 84.06 343 GLN A CA 1
ATOM 2776 C C . GLN A 1 343 ? 14.656 -9.958 27.024 1.00 84.06 343 GLN A C 1
ATOM 2778 O O . GLN A 1 343 ? 14.211 -8.883 26.642 1.00 84.06 343 GLN A O 1
ATOM 2783 N N . SER A 1 344 ? 15.751 -10.484 26.461 1.00 88.19 344 SER A N 1
ATOM 2784 C CA . SER A 1 344 ? 16.473 -9.823 25.352 1.00 88.19 344 SER A CA 1
ATOM 2785 C C . SER A 1 344 ? 15.650 -9.808 24.057 1.00 88.19 344 SER A C 1
ATOM 2787 O O . SER A 1 344 ? 15.535 -8.768 23.404 1.00 88.19 344 SER A O 1
ATOM 2789 N N . ALA A 1 345 ? 15.003 -10.931 23.730 1.00 88.19 345 ALA A N 1
ATOM 2790 C CA . ALA A 1 345 ? 14.048 -11.024 22.631 1.00 88.19 345 ALA A CA 1
ATOM 2791 C C . ALA A 1 345 ? 12.898 -10.018 22.805 1.00 88.19 345 ALA A C 1
ATOM 2793 O O . ALA A 1 345 ? 12.602 -9.260 21.880 1.00 88.19 345 ALA A O 1
ATOM 2794 N N . TYR A 1 346 ? 12.311 -9.953 23.999 1.00 90.12 346 TYR A N 1
ATOM 2795 C CA . TYR A 1 346 ? 11.257 -9.004 24.332 1.00 90.12 346 TYR A CA 1
ATOM 2796 C C . TYR A 1 346 ? 11.732 -7.555 24.237 1.00 90.12 346 TYR A C 1
ATOM 2798 O O . TYR A 1 346 ? 11.056 -6.755 23.606 1.00 90.12 346 TYR A O 1
ATOM 2806 N N . SER A 1 347 ? 12.922 -7.212 24.737 1.00 91.31 347 SER A N 1
ATOM 2807 C CA . SER A 1 347 ? 13.497 -5.867 24.588 1.00 91.31 347 SER A CA 1
ATOM 2808 C C . SER A 1 347 ? 13.638 -5.447 23.121 1.00 91.31 347 SER A C 1
ATOM 2810 O O . SER A 1 347 ? 13.387 -4.293 22.773 1.00 91.31 347 SER A O 1
ATOM 2812 N N . HIS A 1 348 ? 14.011 -6.368 22.227 1.00 91.44 348 HIS A N 1
ATOM 2813 C CA . HIS A 1 348 ? 14.050 -6.086 20.791 1.00 91.44 348 HIS A CA 1
ATOM 2814 C C . HIS A 1 348 ? 12.660 -5.837 20.198 1.00 91.44 348 HIS A C 1
ATOM 2816 O O . HIS A 1 348 ? 12.513 -4.906 19.404 1.00 91.44 348 HIS A O 1
ATOM 2822 N N . ILE A 1 349 ? 11.661 -6.633 20.589 1.00 92.62 349 ILE A N 1
ATOM 2823 C CA . ILE A 1 349 ? 10.266 -6.450 20.164 1.00 92.62 349 ILE A CA 1
ATOM 2824 C C . ILE A 1 349 ? 9.722 -5.129 20.708 1.00 92.62 349 ILE A C 1
ATOM 2826 O O . ILE A 1 349 ? 9.209 -4.327 19.940 1.00 92.62 349 ILE A O 1
ATOM 2830 N N . PHE A 1 350 ? 9.895 -4.857 21.999 1.00 92.62 350 PHE A N 1
ATOM 2831 C CA . PHE A 1 350 ? 9.449 -3.637 22.664 1.00 92.62 350 PHE A CA 1
ATOM 2832 C C . PHE A 1 350 ? 9.996 -2.386 21.968 1.00 92.62 350 PHE A C 1
ATOM 2834 O O . PHE A 1 350 ? 9.227 -1.500 21.597 1.00 92.62 350 PHE A O 1
ATOM 2841 N N . ASN A 1 351 ? 11.307 -2.349 21.705 1.00 91.94 351 ASN A N 1
ATOM 2842 C CA . ASN A 1 351 ? 11.941 -1.241 20.989 1.00 91.94 351 ASN A CA 1
ATOM 2843 C C . ASN A 1 351 ? 11.403 -1.084 19.560 1.00 91.94 351 ASN A C 1
ATOM 2845 O O . ASN A 1 351 ? 11.241 0.038 19.085 1.00 91.94 351 ASN A O 1
ATOM 2849 N N . PHE A 1 352 ? 11.128 -2.193 18.868 1.00 91.25 352 PHE A N 1
ATOM 2850 C CA . PHE A 1 352 ? 10.504 -2.155 17.548 1.00 91.25 352 PHE A CA 1
ATOM 2851 C C . PHE A 1 352 ? 9.079 -1.596 17.616 1.00 91.25 352 PHE A C 1
ATOM 2853 O O . PHE A 1 352 ? 8.778 -0.669 16.873 1.00 91.25 352 PHE A O 1
ATOM 2860 N N . MET A 1 353 ? 8.242 -2.089 18.533 1.00 91.69 353 MET A N 1
ATOM 2861 C CA . MET A 1 353 ? 6.854 -1.644 18.674 1.00 91.69 353 MET A CA 1
ATOM 2862 C C . MET A 1 353 ? 6.769 -0.137 18.936 1.00 91.69 353 MET A C 1
ATOM 2864 O O . MET A 1 353 ? 5.971 0.545 18.306 1.00 91.69 353 MET A O 1
ATOM 2868 N N . HIS A 1 354 ? 7.647 0.407 19.784 1.00 88.12 354 HIS A N 1
ATOM 2869 C CA . HIS A 1 354 ? 7.668 1.844 20.084 1.00 88.12 354 HIS A CA 1
ATOM 2870 C C . HIS A 1 354 ? 8.184 2.698 18.923 1.00 88.12 354 HIS A C 1
ATOM 2872 O O . HIS A 1 354 ? 7.766 3.844 18.769 1.00 88.12 354 HIS A O 1
ATOM 2878 N N . ARG A 1 355 ? 9.114 2.171 18.120 1.00 85.69 355 ARG A N 1
ATOM 2879 C CA . ARG A 1 355 ? 9.734 2.933 17.032 1.00 85.69 355 ARG A CA 1
ATOM 2880 C C . ARG A 1 355 ? 8.923 2.869 15.742 1.00 85.69 355 ARG A C 1
ATOM 2882 O O . ARG A 1 355 ? 8.703 3.911 15.132 1.00 85.69 355 ARG A O 1
ATOM 2889 N N . ASP A 1 356 ? 8.533 1.663 15.333 1.00 86.56 356 ASP A N 1
ATOM 2890 C CA . ASP A 1 356 ? 7.965 1.340 14.016 1.00 86.56 356 ASP A CA 1
ATOM 2891 C C . ASP A 1 356 ? 6.761 0.378 14.109 1.00 86.56 356 ASP A C 1
ATOM 2893 O O . ASP A 1 356 ? 6.355 -0.219 13.113 1.00 86.56 356 ASP A O 1
ATOM 2897 N N . GLY A 1 357 ? 6.166 0.195 15.292 1.00 88.94 357 GLY A N 1
ATOM 2898 C CA . GLY A 1 357 ? 4.994 -0.669 15.462 1.00 88.94 357 GLY A CA 1
ATOM 2899 C C . GLY A 1 357 ? 3.725 -0.144 14.784 1.00 88.94 357 GLY A C 1
ATOM 2900 O O . GLY A 1 357 ? 2.731 -0.860 14.744 1.00 88.94 357 GLY A O 1
ATOM 2901 N N . ASN A 1 358 ? 3.754 1.074 14.231 1.00 87.69 358 ASN A N 1
ATOM 2902 C CA . ASN A 1 358 ? 2.706 1.627 13.369 1.00 87.69 358 ASN A CA 1
ATOM 2903 C C . ASN A 1 358 ? 2.635 0.956 11.987 1.00 87.69 358 ASN A C 1
ATOM 2905 O O . ASN A 1 358 ? 1.659 1.170 11.274 1.00 87.69 358 ASN A O 1
ATOM 2909 N N . LEU A 1 359 ? 3.663 0.196 11.600 1.00 87.19 359 LEU A N 1
ATOM 2910 C CA . LEU A 1 359 ? 3.682 -0.544 10.343 1.00 87.19 359 LEU A CA 1
ATOM 2911 C C . LEU A 1 359 ? 2.663 -1.696 10.366 1.00 87.19 359 LEU A C 1
ATOM 2913 O O . LEU A 1 359 ? 2.347 -2.255 11.419 1.00 87.19 359 LEU A O 1
ATOM 2917 N N . GLY A 1 360 ? 2.190 -2.072 9.183 1.00 82.38 360 GLY A N 1
ATOM 2918 C CA . GLY A 1 360 ? 1.232 -3.153 8.971 1.00 82.38 360 GLY A CA 1
ATOM 2919 C C . GLY A 1 360 ? 0.733 -3.168 7.527 1.00 82.38 360 GLY A C 1
ATOM 2920 O O . GLY A 1 360 ? 1.195 -2.382 6.699 1.00 82.38 360 GLY A O 1
ATOM 2921 N N . HIS A 1 361 ? -0.205 -4.064 7.231 1.00 84.56 361 HIS A N 1
ATOM 2922 C CA . HIS A 1 361 ? -1.014 -3.962 6.016 1.00 84.56 361 HIS A CA 1
ATOM 2923 C C . HIS A 1 361 ? -1.939 -2.743 6.100 1.00 84.56 361 HIS A C 1
ATOM 2925 O O . HIS A 1 361 ? -2.258 -2.309 7.203 1.00 84.56 361 HIS A O 1
ATOM 2931 N N . ASN A 1 362 ? -2.332 -2.194 4.946 1.00 87.94 362 ASN A N 1
ATOM 2932 C CA . ASN A 1 362 ? -3.284 -1.084 4.833 1.00 87.94 362 ASN A CA 1
ATOM 2933 C C . ASN A 1 362 ? -2.973 0.089 5.792 1.00 87.94 362 ASN A C 1
ATOM 2935 O O . ASN A 1 362 ? -3.835 0.588 6.512 1.00 87.94 362 ASN A O 1
ATOM 2939 N N . GLU A 1 363 ? -1.702 0.503 5.844 1.00 87.94 363 GLU A N 1
ATOM 2940 C CA . GLU A 1 363 ? -1.159 1.345 6.924 1.00 87.94 363 GLU A CA 1
ATOM 2941 C C . GLU A 1 363 ? -1.800 2.737 7.057 1.00 87.94 363 GLU A C 1
ATOM 2943 O O . GLU A 1 363 ? -1.693 3.366 8.118 1.00 87.94 363 GLU A O 1
ATOM 2948 N N . PHE A 1 364 ? -2.482 3.209 6.011 1.00 90.75 364 PHE A N 1
ATOM 2949 C CA . PHE A 1 364 ? -3.185 4.489 6.005 1.00 90.75 364 PHE A CA 1
ATOM 2950 C C . PHE A 1 364 ? -4.664 4.394 6.414 1.00 90.75 364 PHE A C 1
ATOM 2952 O O . PHE A 1 364 ? -5.266 5.429 6.688 1.00 90.75 364 PHE A O 1
ATOM 2959 N N . GLU A 1 365 ? -5.234 3.191 6.534 1.00 93.62 365 GLU A N 1
ATOM 2960 C CA . GLU A 1 365 ? -6.607 2.984 7.008 1.00 93.62 365 GLU A CA 1
ATOM 2961 C C . GLU A 1 365 ? -6.681 3.100 8.532 1.00 93.62 365 GLU A C 1
ATOM 2963 O O . GLU A 1 365 ? -5.999 2.385 9.271 1.00 93.62 365 GLU A O 1
ATOM 2968 N N . LEU A 1 366 ? -7.502 4.019 9.036 1.00 94.00 366 LEU A N 1
ATOM 2969 C CA . LEU A 1 366 ? -7.630 4.271 10.469 1.00 94.00 366 LEU A CA 1
ATOM 2970 C C . LEU A 1 366 ? -8.280 3.102 11.220 1.00 94.00 366 LEU A C 1
ATOM 2972 O O . LEU A 1 366 ? -7.944 2.899 12.382 1.00 94.00 366 LEU A O 1
ATOM 2976 N N . ALA A 1 367 ? -9.150 2.321 10.580 1.00 94.06 367 ALA A N 1
ATOM 2977 C CA . ALA A 1 367 ? -9.745 1.121 11.172 1.00 94.06 367 ALA A CA 1
ATOM 2978 C C . ALA A 1 367 ? -8.770 -0.063 11.286 1.00 94.06 367 ALA A C 1
ATOM 2980 O O . ALA A 1 367 ? -9.017 -0.995 12.050 1.00 94.06 367 ALA A O 1
ATOM 2981 N N . GLU A 1 368 ? -7.663 -0.048 10.540 1.00 91.88 368 GLU A N 1
ATOM 2982 C CA . GLU A 1 368 ? -6.690 -1.135 10.552 1.00 91.88 368 GLU A CA 1
ATOM 2983 C C . GLU A 1 368 ? -5.801 -1.070 11.804 1.00 91.88 368 GLU A C 1
ATOM 2985 O O . GLU A 1 368 ? -5.284 -0.012 12.178 1.00 91.88 368 GLU A O 1
ATOM 2990 N N . GLU A 1 369 ? -5.597 -2.219 12.453 1.00 91.06 369 GLU A N 1
ATOM 2991 C CA . GLU A 1 369 ? -4.851 -2.334 13.711 1.00 91.06 369 GLU A CA 1
ATOM 2992 C C . GLU A 1 369 ? -3.363 -2.660 13.451 1.00 91.06 369 GLU A C 1
ATOM 2994 O O . GLU A 1 369 ? -3.014 -3.826 13.249 1.00 91.06 369 GLU A O 1
ATOM 2999 N N . PRO A 1 370 ? -2.428 -1.693 13.477 1.00 91.19 370 PRO A N 1
ATOM 3000 C CA . PRO A 1 370 ? -1.010 -1.984 13.252 1.00 91.19 370 PRO A CA 1
ATOM 3001 C C . PRO A 1 370 ? -0.404 -2.846 14.375 1.00 91.19 370 PRO A C 1
ATOM 3003 O O . PRO A 1 370 ? -1.023 -3.054 15.423 1.00 91.19 370 PRO A O 1
ATOM 3006 N N . TYR A 1 371 ? 0.836 -3.320 14.198 1.00 90.88 371 TYR A N 1
ATOM 3007 C CA . TYR A 1 371 ? 1.489 -4.251 15.136 1.00 90.88 371 TYR A CA 1
ATOM 3008 C C . TYR A 1 371 ? 1.508 -3.779 16.599 1.00 90.88 371 TYR A C 1
ATOM 3010 O O . TYR A 1 371 ? 1.414 -4.606 17.503 1.00 90.88 371 TYR A O 1
ATOM 3018 N N . ILE A 1 372 ? 1.608 -2.469 16.845 1.00 91.31 372 ILE A N 1
ATOM 3019 C CA . ILE A 1 372 ? 1.574 -1.898 18.199 1.00 91.31 372 ILE A CA 1
ATOM 3020 C C . ILE A 1 372 ? 0.201 -2.040 18.876 1.00 91.31 372 ILE A C 1
ATOM 3022 O O . ILE A 1 372 ? 0.150 -2.202 20.092 1.00 91.31 372 ILE A O 1
ATOM 3026 N N . LEU A 1 373 ? -0.897 -1.998 18.110 1.00 90.31 373 LEU A N 1
ATOM 3027 C CA . LEU A 1 373 ? -2.258 -2.172 18.635 1.00 90.31 373 LEU A CA 1
ATOM 3028 C C . LEU A 1 373 ? -2.657 -3.649 18.702 1.00 90.31 373 LEU A C 1
ATOM 3030 O O . LEU A 1 373 ? -3.379 -4.041 19.613 1.00 90.31 373 LEU A O 1
ATOM 3034 N N . LYS A 1 374 ? -2.133 -4.480 17.789 1.00 90.56 374 LYS A N 1
ATOM 3035 C CA . LYS A 1 374 ? -2.395 -5.925 17.742 1.00 90.56 374 LYS A CA 1
ATOM 3036 C C . LYS A 1 374 ? -1.109 -6.758 17.657 1.00 90.56 374 LYS A C 1
ATOM 3038 O O . LYS A 1 374 ? -0.791 -7.309 16.595 1.00 90.56 374 LYS A O 1
ATOM 3043 N N . PRO A 1 375 ? -0.373 -6.902 18.778 1.00 90.44 375 PRO A N 1
ATOM 3044 C CA . PRO A 1 375 ? 0.895 -7.635 18.820 1.00 90.44 375 PRO A CA 1
ATOM 3045 C C . PRO A 1 375 ? 0.785 -9.107 18.408 1.00 90.44 375 PRO A C 1
ATOM 3047 O O . PRO A 1 375 ? 1.751 -9.670 17.894 1.00 90.44 375 PRO A O 1
ATOM 3050 N N . ASP A 1 376 ? -0.393 -9.718 18.556 1.00 89.19 376 ASP A N 1
ATOM 3051 C CA . ASP A 1 376 ? -0.675 -11.105 18.168 1.00 89.19 376 ASP A CA 1
ATOM 3052 C C . ASP A 1 376 ? -0.288 -11.411 16.716 1.00 89.19 376 ASP A C 1
ATOM 3054 O O . ASP A 1 376 ? 0.247 -12.485 16.432 1.00 89.19 376 ASP A O 1
ATOM 3058 N N . ARG A 1 377 ? -0.471 -10.443 15.806 1.00 87.81 377 ARG A N 1
ATOM 3059 C CA . ARG A 1 377 ? -0.036 -10.542 14.402 1.00 87.81 377 ARG A CA 1
ATOM 3060 C C . ARG A 1 377 ? 1.477 -10.731 14.305 1.00 87.81 377 ARG A C 1
ATOM 3062 O O . ARG A 1 377 ? 1.968 -11.606 13.596 1.00 87.81 377 ARG A O 1
ATOM 3069 N N . PHE A 1 378 ? 2.229 -9.947 15.074 1.00 89.44 378 PHE A N 1
ATOM 3070 C CA . PHE A 1 378 ? 3.683 -10.053 15.132 1.00 89.44 378 PHE A CA 1
ATOM 3071 C C . PHE A 1 378 ? 4.126 -11.383 15.759 1.00 89.44 378 PHE A C 1
ATOM 3073 O O . PHE A 1 378 ? 5.085 -11.999 15.293 1.00 89.44 378 PHE A O 1
ATOM 3080 N N . TYR A 1 379 ? 3.423 -11.863 16.788 1.00 89.31 379 TYR A N 1
ATOM 3081 C CA . TYR A 1 379 ? 3.720 -13.147 17.429 1.00 89.31 379 TYR A CA 1
ATOM 3082 C C . TYR A 1 379 ? 3.433 -14.346 16.521 1.00 89.31 379 TYR A C 1
ATOM 3084 O O . TYR A 1 379 ? 4.229 -15.286 16.498 1.00 89.31 379 TYR A O 1
ATOM 3092 N N . ALA A 1 380 ? 2.366 -14.305 15.721 1.00 88.81 380 ALA A N 1
ATOM 3093 C CA . ALA A 1 380 ? 2.086 -15.326 14.712 1.00 88.81 380 ALA A CA 1
ATOM 3094 C C . ALA A 1 380 ? 3.228 -15.419 13.686 1.00 88.81 380 ALA A C 1
ATOM 3096 O O . ALA A 1 380 ? 3.770 -16.502 13.445 1.00 88.81 380 ALA A O 1
ATOM 3097 N N . LEU A 1 381 ? 3.685 -14.271 13.177 1.00 88.81 381 LEU A N 1
ATOM 3098 C CA . LEU A 1 381 ? 4.848 -14.195 12.292 1.00 88.81 381 LEU A CA 1
ATOM 3099 C C . LEU A 1 381 ? 6.125 -14.696 12.971 1.00 88.81 381 LEU A C 1
ATOM 3101 O O . LEU A 1 381 ? 6.909 -15.417 12.357 1.00 88.81 381 LEU A O 1
ATOM 3105 N N . LEU A 1 382 ? 6.331 -14.367 14.247 1.00 88.38 382 LEU A N 1
ATOM 3106 C CA . LEU A 1 382 ? 7.483 -14.831 15.014 1.00 88.38 382 LEU A CA 1
ATOM 3107 C C . LEU A 1 382 ? 7.492 -16.360 15.157 1.00 88.38 382 LEU A C 1
ATOM 3109 O O . LEU A 1 382 ? 8.537 -16.989 14.977 1.00 88.38 382 LEU A O 1
ATOM 3113 N N . LYS A 1 383 ? 6.335 -16.973 15.430 1.00 85.50 383 LYS A N 1
ATOM 3114 C CA . LYS A 1 383 ? 6.180 -18.435 15.446 1.00 85.50 383 LYS A CA 1
ATOM 3115 C C . LYS A 1 383 ? 6.482 -19.046 14.083 1.00 85.50 383 LYS A C 1
ATOM 3117 O O . LYS A 1 383 ? 7.206 -20.040 14.018 1.00 85.50 383 LYS A O 1
ATOM 3122 N N . TYR A 1 384 ? 5.978 -18.444 13.006 1.00 85.69 384 TYR A N 1
ATOM 3123 C CA . TYR A 1 384 ? 6.251 -18.905 11.648 1.00 85.69 384 TYR A CA 1
ATOM 3124 C C . TYR A 1 384 ? 7.751 -18.868 11.335 1.00 85.69 384 TYR A C 1
ATOM 3126 O O . TYR A 1 384 ? 8.339 -19.895 10.995 1.00 85.69 384 TYR A O 1
ATOM 3134 N N . TYR A 1 385 ? 8.403 -17.728 11.566 1.00 84.19 385 TYR A N 1
ATOM 3135 C CA . TYR A 1 385 ? 9.846 -17.564 11.401 1.00 84.19 385 TYR A CA 1
ATOM 3136 C C . TYR A 1 385 ? 10.648 -18.571 12.230 1.00 84.19 385 TYR A C 1
ATOM 3138 O O . TYR A 1 385 ? 11.605 -19.167 11.732 1.00 84.19 385 TYR A O 1
ATOM 3146 N N . HIS A 1 386 ? 10.267 -18.785 13.492 1.00 80.31 386 HIS A N 1
ATOM 3147 C CA . HIS A 1 386 ? 10.900 -19.791 14.336 1.00 80.31 386 HIS A CA 1
ATOM 3148 C C . HIS A 1 386 ? 10.760 -21.198 13.737 1.00 80.31 386 HIS A C 1
ATOM 3150 O O . HIS A 1 386 ? 11.746 -21.931 13.671 1.00 80.31 386 HIS A O 1
ATOM 3156 N N . GLY A 1 387 ? 9.567 -21.560 13.257 1.00 78.31 387 GLY A N 1
ATOM 3157 C CA . GLY A 1 387 ? 9.303 -22.843 12.605 1.00 78.31 387 GLY A CA 1
ATOM 3158 C C . GLY A 1 387 ? 10.140 -23.055 11.343 1.00 78.31 387 GLY A C 1
ATOM 3159 O O . GLY A 1 387 ? 10.704 -24.135 11.165 1.00 78.31 387 GLY A O 1
ATOM 3160 N N . VAL A 1 388 ? 10.289 -22.019 10.510 1.00 77.81 388 VAL A N 1
ATOM 3161 C CA . VAL A 1 388 ? 11.166 -22.051 9.329 1.00 77.81 388 VAL A CA 1
ATOM 3162 C C . VAL A 1 388 ? 12.619 -22.275 9.749 1.00 77.81 388 VAL A C 1
ATOM 3164 O O . VAL A 1 388 ? 13.275 -23.162 9.216 1.00 77.81 388 VAL A O 1
ATOM 3167 N N . LEU A 1 389 ? 13.119 -21.557 10.760 1.00 73.38 389 LEU A N 1
ATOM 3168 C CA . LEU A 1 389 ? 14.499 -21.714 11.238 1.00 73.38 389 LEU A CA 1
ATOM 3169 C C . LEU A 1 389 ? 14.771 -23.059 11.943 1.00 73.38 389 LEU A C 1
ATOM 3171 O O . LEU A 1 389 ? 15.919 -23.505 11.967 1.00 73.38 389 LEU A O 1
ATOM 3175 N N . ARG A 1 390 ? 13.746 -23.707 12.518 1.00 66.50 390 ARG A N 1
ATOM 3176 C CA . ARG A 1 390 ? 13.851 -24.974 13.269 1.00 66.50 390 ARG A CA 1
ATOM 3177 C C . ARG A 1 390 ? 13.670 -26.236 12.418 1.00 66.50 390 ARG A C 1
ATOM 3179 O O . ARG A 1 390 ? 13.678 -27.321 12.985 1.00 66.50 390 ARG A O 1
ATOM 3186 N N . LYS A 1 391 ? 13.572 -26.174 11.087 1.00 61.69 391 LYS A N 1
ATOM 3187 C CA . LYS A 1 391 ? 13.580 -27.383 10.232 1.00 61.69 391 LYS A CA 1
ATOM 3188 C C . LYS A 1 391 ? 14.968 -27.682 9.609 1.00 61.69 391 LYS A C 1
ATOM 3190 O O . LYS A 1 391 ? 15.050 -27.785 8.391 1.00 61.69 391 LYS A O 1
ATOM 3195 N N . PRO A 1 392 ? 16.066 -27.882 10.380 1.00 48.31 392 PRO A N 1
ATOM 3196 C CA . PRO A 1 392 ? 17.413 -28.069 9.840 1.00 48.31 392 PRO A CA 1
ATOM 3197 C C . PRO A 1 392 ? 17.716 -29.491 9.327 1.00 48.31 392 PRO A C 1
ATOM 3199 O O . PRO A 1 392 ? 18.884 -29.823 9.170 1.00 48.31 392 PRO A O 1
ATOM 3202 N N . LEU A 1 393 ? 16.711 -30.348 9.102 1.00 42.12 393 LEU A N 1
ATOM 3203 C CA . LEU A 1 393 ? 16.908 -31.788 8.846 1.00 42.12 393 LEU A CA 1
ATOM 3204 C C . LEU A 1 393 ? 16.379 -32.287 7.487 1.00 42.12 393 LEU A C 1
ATOM 3206 O O . LEU A 1 393 ? 16.224 -33.489 7.304 1.00 42.12 393 LEU A O 1
ATOM 3210 N N . ARG A 1 394 ? 16.112 -31.397 6.523 1.00 48.31 394 ARG A N 1
ATOM 3211 C CA . ARG A 1 394 ? 15.990 -31.788 5.104 1.00 48.31 394 ARG A CA 1
ATOM 3212 C C . ARG A 1 394 ? 17.243 -31.338 4.358 1.00 48.31 394 ARG A C 1
ATOM 3214 O O . ARG A 1 394 ? 17.720 -30.237 4.630 1.00 48.31 394 ARG A O 1
ATOM 3221 N N . GLU A 1 395 ? 17.751 -32.158 3.438 1.00 48.66 395 GLU A N 1
ATOM 3222 C CA . GLU A 1 395 ? 18.923 -31.842 2.599 1.00 48.66 395 GLU A CA 1
ATOM 3223 C C . GLU A 1 395 ? 18.773 -30.477 1.895 1.00 48.66 395 GLU A C 1
ATOM 3225 O O . GLU A 1 395 ? 19.719 -29.690 1.866 1.00 48.66 395 GLU A O 1
ATOM 3230 N N . ASP A 1 396 ? 17.550 -30.114 1.496 1.00 51.81 396 ASP A N 1
ATOM 3231 C CA . ASP A 1 396 ? 17.227 -28.825 0.868 1.00 51.81 396 ASP A CA 1
ATOM 3232 C C . ASP A 1 396 ? 17.478 -27.608 1.789 1.00 51.81 396 ASP A C 1
ATOM 3234 O O . ASP A 1 396 ? 17.829 -26.516 1.338 1.00 51.81 396 ASP A O 1
ATOM 3238 N N . PHE A 1 397 ? 17.350 -27.763 3.115 1.00 50.91 397 PHE A N 1
ATOM 3239 C CA . PHE A 1 397 ? 17.473 -26.647 4.065 1.00 50.91 397 PHE A CA 1
ATOM 3240 C C . PHE A 1 397 ? 18.897 -26.077 4.136 1.00 50.91 397 PHE A C 1
ATOM 3242 O O . PHE A 1 397 ? 19.082 -24.898 4.463 1.00 50.91 397 PHE A O 1
ATOM 3249 N N . MET A 1 398 ? 19.910 -26.883 3.795 1.00 54.44 398 MET A N 1
ATOM 3250 C CA . MET A 1 398 ? 21.295 -26.412 3.770 1.00 54.44 398 MET A CA 1
ATOM 3251 C C . MET A 1 398 ? 21.604 -25.479 2.602 1.00 54.44 398 MET A C 1
ATOM 3253 O O . MET A 1 398 ? 22.494 -24.637 2.727 1.00 54.44 398 MET A O 1
ATOM 3257 N N . VAL A 1 399 ? 20.805 -25.538 1.535 1.00 60.16 399 VAL A N 1
ATOM 3258 C CA . VAL A 1 399 ? 20.855 -24.594 0.411 1.00 60.16 399 VAL A CA 1
ATOM 3259 C C . VAL A 1 399 ? 20.175 -23.274 0.786 1.00 60.16 399 VAL A C 1
ATOM 3261 O O . VAL A 1 399 ? 20.674 -22.186 0.495 1.00 60.16 399 VAL A O 1
ATOM 3264 N N . TYR A 1 400 ? 19.057 -23.357 1.505 1.00 64.50 400 TYR A N 1
ATOM 3265 C CA . TYR A 1 400 ? 18.176 -22.222 1.756 1.00 64.50 400 TYR A CA 1
ATOM 3266 C C . TYR A 1 400 ? 18.584 -21.332 2.931 1.00 64.50 400 TYR A C 1
ATOM 3268 O O . TYR A 1 400 ? 18.430 -20.110 2.862 1.00 64.50 400 TYR A O 1
ATOM 3276 N N . TYR A 1 401 ? 19.137 -21.894 4.010 1.00 69.25 401 TYR A N 1
ATOM 3277 C CA . TYR A 1 401 ? 19.535 -21.103 5.178 1.00 69.25 401 TYR A CA 1
ATOM 3278 C C . TYR A 1 401 ? 20.597 -20.025 4.867 1.00 69.25 401 TYR A C 1
ATOM 3280 O O . TYR A 1 401 ? 20.441 -18.895 5.343 1.00 69.25 401 TYR A O 1
ATOM 3288 N N . PRO A 1 402 ? 21.659 -20.289 4.073 1.00 73.38 402 PRO A N 1
ATOM 3289 C CA . PRO A 1 402 ? 22.609 -19.257 3.656 1.00 73.38 402 PRO A CA 1
ATOM 3290 C C . PRO A 1 402 ? 21.959 -18.119 2.861 1.00 73.38 402 PRO A C 1
ATOM 3292 O O . PRO A 1 402 ? 22.276 -16.955 3.117 1.00 73.38 402 PRO A O 1
ATOM 3295 N N . ILE A 1 403 ? 21.028 -18.443 1.955 1.00 72.62 403 ILE A N 1
ATOM 3296 C CA . ILE A 1 403 ? 20.280 -17.459 1.160 1.00 72.62 403 ILE A CA 1
ATOM 3297 C C . ILE A 1 403 ? 19.395 -16.630 2.090 1.00 72.62 403 ILE A C 1
ATOM 3299 O O . ILE A 1 403 ? 19.518 -15.413 2.140 1.00 72.62 403 ILE A O 1
ATOM 3303 N N . MET A 1 404 ? 18.583 -17.276 2.925 1.00 72.81 404 MET A N 1
ATOM 3304 C CA . MET A 1 404 ? 17.741 -16.600 3.910 1.00 72.81 404 MET A CA 1
ATOM 3305 C C . MET A 1 404 ? 18.578 -15.663 4.800 1.00 72.81 404 MET A C 1
ATOM 3307 O O . MET A 1 404 ? 18.288 -14.476 4.926 1.00 72.81 404 MET A O 1
ATOM 3311 N N . LYS A 1 405 ? 19.694 -16.152 5.356 1.00 74.94 405 LYS A N 1
ATOM 3312 C CA . LYS A 1 405 ? 20.620 -15.362 6.182 1.00 74.94 405 LYS A CA 1
ATOM 3313 C C . LYS A 1 405 ? 21.220 -14.170 5.427 1.00 74.94 405 LYS A C 1
ATOM 3315 O O . LYS A 1 405 ? 21.439 -13.133 6.058 1.00 74.94 405 LYS A O 1
ATOM 3320 N N . SER A 1 406 ? 21.507 -14.298 4.130 1.00 76.00 406 SER A N 1
ATOM 3321 C CA . SER A 1 406 ? 22.032 -13.194 3.319 1.00 76.00 406 SER A CA 1
ATOM 3322 C C . SER A 1 406 ? 20.974 -12.111 3.087 1.00 76.00 406 SER A C 1
ATOM 3324 O O . SER A 1 406 ? 21.311 -10.936 3.186 1.00 76.00 406 SER A O 1
ATOM 3326 N N . ARG A 1 407 ? 19.697 -12.485 2.924 1.00 78.44 407 ARG A N 1
ATOM 3327 C CA . ARG A 1 407 ? 18.567 -11.546 2.789 1.00 78.44 407 ARG A CA 1
ATOM 3328 C C . ARG A 1 407 ? 18.306 -10.721 4.055 1.00 78.44 407 ARG A C 1
ATOM 3330 O O . ARG A 1 407 ? 17.927 -9.558 3.970 1.00 78.44 407 ARG A O 1
ATOM 3337 N N . TYR A 1 408 ? 18.548 -11.281 5.245 1.00 72.31 408 TYR A N 1
ATOM 3338 C CA . TYR A 1 408 ? 18.402 -10.537 6.511 1.00 72.31 408 TYR A CA 1
ATOM 3339 C C . TYR A 1 408 ? 19.635 -9.726 6.908 1.00 72.31 408 TYR A C 1
ATOM 3341 O O . TYR A 1 408 ? 19.526 -8.768 7.683 1.00 72.31 408 TYR A O 1
ATOM 3349 N N . LYS A 1 409 ? 20.824 -10.120 6.440 1.00 70.19 409 LYS A N 1
ATOM 3350 C CA . LYS A 1 409 ? 22.053 -9.387 6.733 1.00 70.19 409 LYS A CA 1
ATOM 3351 C C . LYS A 1 409 ? 22.139 -8.198 5.786 1.00 70.19 409 LYS A C 1
ATOM 3353 O O . LYS A 1 409 ? 22.392 -8.357 4.599 1.00 70.19 409 LYS A O 1
ATOM 3358 N N . TRP A 1 410 ? 22.008 -6.997 6.341 1.00 65.94 410 TRP A N 1
ATOM 3359 C CA . TRP A 1 410 ? 22.316 -5.798 5.574 1.00 65.94 410 TRP A CA 1
ATOM 3360 C C . TRP A 1 410 ? 23.770 -5.863 5.090 1.00 65.94 410 TRP A C 1
ATOM 3362 O O . TRP A 1 410 ? 24.693 -6.080 5.883 1.00 65.94 410 TRP A O 1
ATOM 3372 N N . THR A 1 411 ? 23.947 -5.707 3.784 1.00 64.12 411 THR A N 1
ATOM 3373 C CA . THR A 1 411 ? 25.244 -5.548 3.134 1.00 64.12 411 THR A CA 1
ATOM 3374 C C . THR A 1 411 ? 25.188 -4.247 2.343 1.00 64.12 411 THR A C 1
ATOM 3376 O O . THR A 1 411 ? 24.167 -4.004 1.696 1.00 64.12 411 THR A O 1
ATOM 3379 N N . PRO A 1 412 ? 26.216 -3.388 2.435 1.00 66.50 412 PRO A N 1
ATOM 3380 C CA . PRO A 1 412 ? 26.250 -2.162 1.651 1.00 66.50 412 PRO A CA 1
ATOM 3381 C C . PRO A 1 412 ? 26.159 -2.487 0.157 1.00 66.50 412 PRO A C 1
ATOM 3383 O O . PRO A 1 412 ? 26.566 -3.575 -0.272 1.00 66.50 412 PRO A O 1
ATOM 3386 N N . ALA A 1 413 ? 25.609 -1.548 -0.614 1.00 66.75 413 ALA A N 1
ATOM 3387 C CA . ALA A 1 413 ? 25.622 -1.625 -2.068 1.00 66.75 413 ALA A CA 1
ATOM 3388 C C . ALA A 1 413 ? 27.058 -1.878 -2.560 1.00 66.75 413 ALA A C 1
ATOM 3390 O O . ALA A 1 413 ? 28.000 -1.317 -1.985 1.00 66.75 413 ALA A O 1
ATOM 3391 N N . PRO A 1 414 ? 27.250 -2.689 -3.613 1.00 77.00 414 PRO A N 1
ATOM 3392 C CA . PRO A 1 414 ? 28.505 -2.673 -4.347 1.00 77.00 414 PRO A CA 1
ATOM 3393 C C . PRO A 1 414 ? 28.802 -1.246 -4.844 1.00 77.00 414 PRO A C 1
ATOM 3395 O O . PRO A 1 414 ? 27.860 -0.482 -5.068 1.00 77.00 414 PRO A O 1
ATOM 3398 N N . PRO A 1 415 ? 30.078 -0.881 -5.053 1.00 84.00 415 PRO A N 1
ATOM 3399 C CA . PRO A 1 415 ? 30.426 0.380 -5.703 1.00 84.00 415 PRO A CA 1
ATOM 3400 C C . PRO A 1 415 ? 29.700 0.532 -7.046 1.00 84.00 415 PRO A C 1
ATOM 3402 O O . PRO A 1 415 ? 29.483 -0.469 -7.739 1.00 84.00 415 PRO A O 1
ATOM 3405 N N . SER A 1 416 ? 29.375 1.770 -7.436 1.00 86.25 416 SER A N 1
ATOM 3406 C CA . SER A 1 416 ? 28.663 2.067 -8.689 1.00 86.25 416 SER A CA 1
ATOM 3407 C C . SER A 1 416 ? 29.302 1.382 -9.899 1.00 86.25 416 SER A C 1
ATOM 3409 O O . SER A 1 416 ? 28.601 0.781 -10.706 1.00 86.25 416 SER A O 1
ATOM 3411 N N . GLU A 1 417 ? 30.634 1.369 -9.970 1.00 86.62 417 GLU A N 1
ATOM 3412 C CA . GLU A 1 417 ? 31.414 0.698 -11.019 1.00 86.62 417 GLU A CA 1
ATOM 3413 C C . GLU A 1 417 ? 31.107 -0.804 -11.131 1.00 86.62 417 GLU A C 1
ATOM 3415 O O . GLU A 1 417 ? 30.969 -1.341 -12.228 1.00 86.62 417 GLU A O 1
ATOM 3420 N N . THR A 1 418 ? 30.946 -1.493 -9.997 1.00 88.25 418 THR A N 1
ATOM 3421 C CA . THR A 1 418 ? 30.634 -2.930 -9.970 1.00 88.25 418 THR A CA 1
ATOM 3422 C C . THR A 1 418 ? 29.211 -3.207 -10.450 1.00 88.25 418 THR A C 1
ATOM 3424 O O . THR A 1 418 ? 28.961 -4.234 -11.080 1.00 88.25 418 THR A O 1
ATOM 3427 N N . LEU A 1 419 ? 28.264 -2.315 -10.146 1.00 88.31 419 LEU A N 1
ATOM 3428 C CA . LEU A 1 419 ? 26.889 -2.429 -10.633 1.00 88.31 419 LEU A CA 1
ATOM 3429 C C . LEU A 1 419 ? 26.818 -2.138 -12.135 1.00 88.31 419 LEU A C 1
ATOM 3431 O O . LEU A 1 419 ? 26.226 -2.921 -12.872 1.00 88.31 419 LEU A O 1
ATOM 3435 N N . LEU A 1 420 ? 27.492 -1.082 -12.594 1.00 90.62 420 LEU A N 1
ATOM 3436 C CA . LEU A 1 420 ? 27.588 -0.718 -14.008 1.00 90.62 420 LEU A CA 1
ATOM 3437 C C . LEU A 1 420 ? 28.226 -1.818 -14.860 1.00 90.62 420 LEU A C 1
ATOM 3439 O O . LEU A 1 420 ? 27.777 -2.064 -15.974 1.00 90.62 420 LEU A O 1
ATOM 3443 N N . ALA A 1 421 ? 29.233 -2.520 -14.335 1.00 90.44 421 ALA A N 1
ATOM 3444 C CA . ALA A 1 421 ? 29.863 -3.645 -15.026 1.00 90.44 421 ALA A CA 1
ATOM 3445 C C . ALA A 1 421 ? 28.914 -4.836 -15.258 1.00 90.44 421 ALA A C 1
ATOM 3447 O O . ALA A 1 421 ? 29.188 -5.681 -16.107 1.00 90.44 421 ALA A O 1
ATOM 3448 N N . ARG A 1 422 ? 27.814 -4.922 -14.499 1.00 91.00 422 ARG A N 1
ATOM 3449 C CA . ARG A 1 422 ? 26.809 -5.989 -14.600 1.00 91.00 422 ARG A CA 1
ATOM 3450 C C . ARG A 1 422 ? 25.624 -5.624 -15.494 1.00 91.00 422 ARG A C 1
ATOM 3452 O O . ARG A 1 422 ? 24.774 -6.484 -15.706 1.00 91.00 422 ARG A O 1
ATOM 3459 N N . VAL A 1 423 ? 25.552 -4.383 -15.975 1.00 91.38 423 VAL A N 1
ATOM 3460 C CA . VAL A 1 423 ? 24.495 -3.945 -16.888 1.00 91.38 423 VAL A CA 1
ATOM 3461 C C . VAL A 1 423 ? 24.666 -4.658 -18.227 1.00 91.38 423 VAL A C 1
ATOM 3463 O O . VAL A 1 423 ? 25.735 -4.583 -18.835 1.00 91.38 423 VAL A O 1
ATOM 3466 N N . ALA A 1 424 ? 23.625 -5.367 -18.664 1.00 89.94 424 ALA A N 1
ATOM 3467 C CA . ALA A 1 424 ? 23.665 -6.137 -19.907 1.00 89.94 424 ALA A CA 1
ATOM 3468 C C . ALA A 1 424 ? 23.292 -5.295 -21.134 1.00 89.94 424 ALA A C 1
ATOM 3470 O O . ALA A 1 424 ? 23.755 -5.582 -22.239 1.00 89.94 424 ALA A O 1
ATOM 3471 N N . THR A 1 425 ? 22.477 -4.254 -20.948 1.00 88.56 425 THR A N 1
ATOM 3472 C CA . THR A 1 425 ? 22.170 -3.272 -21.988 1.00 88.56 425 THR A CA 1
ATOM 3473 C C . THR A 1 425 ? 23.478 -2.666 -22.520 1.00 88.56 425 THR A C 1
ATOM 3475 O O . THR A 1 425 ? 24.311 -2.218 -21.725 1.00 88.56 425 THR A O 1
ATOM 3478 N N . PRO A 1 426 ? 23.700 -2.632 -23.846 1.00 87.12 426 PRO A N 1
ATOM 3479 C CA . PRO A 1 426 ? 24.814 -1.890 -24.428 1.00 87.12 426 PRO A CA 1
ATOM 3480 C C . PRO A 1 426 ? 24.654 -0.403 -24.103 1.00 87.12 426 PRO A C 1
ATOM 3482 O O . PRO A 1 426 ? 23.596 0.154 -24.351 1.00 87.12 426 PRO A O 1
ATOM 3485 N N . ILE A 1 427 ? 25.666 0.266 -23.554 1.00 86.56 427 ILE A N 1
ATOM 3486 C CA . ILE A 1 427 ? 25.587 1.700 -23.219 1.00 86.56 427 ILE A CA 1
ATOM 3487 C C . ILE A 1 427 ? 26.828 2.389 -23.772 1.00 86.56 427 ILE A C 1
ATOM 3489 O O . ILE A 1 427 ? 27.930 1.842 -23.682 1.00 86.56 427 ILE A O 1
ATOM 3493 N N . GLU A 1 428 ? 26.650 3.588 -24.317 1.00 87.81 428 GLU A N 1
ATOM 3494 C CA . GLU A 1 428 ? 27.756 4.442 -24.749 1.00 87.81 428 GLU A CA 1
ATOM 3495 C C . GLU A 1 428 ? 28.643 4.858 -23.556 1.00 87.81 428 GLU A C 1
ATOM 3497 O O . GLU A 1 428 ? 28.143 4.993 -22.435 1.00 87.81 428 GLU A O 1
ATOM 3502 N N . PRO A 1 429 ? 29.957 5.079 -23.751 1.00 88.50 429 PRO A N 1
ATOM 3503 C CA . PRO A 1 429 ? 30.865 5.426 -22.656 1.00 88.50 429 PRO A CA 1
ATOM 3504 C C . PRO A 1 429 ? 30.433 6.655 -21.839 1.00 88.50 429 PRO A C 1
ATOM 3506 O O . PRO A 1 429 ? 30.424 6.578 -20.612 1.00 88.50 429 PRO A O 1
ATOM 3509 N N . GLU A 1 430 ? 29.998 7.737 -22.496 1.00 88.19 430 GLU A N 1
ATOM 3510 C CA . GLU A 1 430 ? 29.488 8.950 -21.828 1.00 88.19 430 GLU A CA 1
ATOM 3511 C C . GLU A 1 430 ? 28.236 8.663 -20.990 1.00 88.19 430 GLU A C 1
ATOM 3513 O O . GLU A 1 430 ? 28.145 9.059 -19.829 1.00 88.19 430 GLU A O 1
ATOM 3518 N N . ALA A 1 431 ? 27.274 7.921 -21.546 1.00 87.94 431 ALA A N 1
ATOM 3519 C CA . ALA A 1 431 ? 26.063 7.555 -20.821 1.00 87.94 431 ALA A CA 1
ATOM 3520 C C . ALA A 1 431 ? 26.380 6.663 -19.608 1.00 87.94 431 ALA A C 1
ATOM 3522 O O . ALA A 1 431 ? 25.774 6.819 -18.549 1.00 87.94 431 ALA A O 1
ATOM 3523 N N . ARG A 1 432 ? 27.370 5.768 -19.717 1.00 90.56 432 ARG A N 1
ATOM 3524 C CA . ARG A 1 432 ? 27.834 4.936 -18.598 1.00 90.56 432 ARG A CA 1
ATOM 3525 C C . ARG A 1 432 ? 28.466 5.769 -17.481 1.00 90.56 432 ARG A C 1
ATOM 3527 O O . ARG A 1 432 ? 28.165 5.515 -16.314 1.00 90.56 432 ARG A O 1
ATOM 3534 N N . GLU A 1 433 ? 29.315 6.734 -17.823 1.00 89.62 433 GLU A N 1
ATOM 3535 C CA . GLU A 1 433 ? 29.912 7.669 -16.861 1.00 89.62 433 GLU A CA 1
ATOM 3536 C C . GLU A 1 433 ? 28.820 8.466 -16.140 1.00 89.62 433 GLU A C 1
ATOM 3538 O O . GLU A 1 433 ? 28.747 8.451 -14.909 1.00 89.62 433 GLU A O 1
ATOM 3543 N N . ARG A 1 434 ? 27.875 9.027 -16.903 1.00 89.50 434 ARG A N 1
ATOM 3544 C CA . ARG A 1 434 ? 26.749 9.790 -16.361 1.00 89.50 434 ARG A CA 1
ATOM 3545 C C . ARG A 1 434 ? 25.854 8.966 -15.434 1.00 89.50 434 ARG A C 1
ATOM 3547 O O . ARG A 1 434 ? 25.459 9.449 -14.373 1.00 89.50 434 ARG A O 1
ATOM 3554 N N . ILE A 1 435 ? 25.551 7.711 -15.782 1.00 90.62 435 ILE A N 1
ATOM 3555 C CA . ILE A 1 435 ? 24.821 6.808 -14.875 1.00 90.62 435 ILE A CA 1
ATOM 3556 C C . ILE A 1 435 ? 25.626 6.607 -13.584 1.00 90.62 435 ILE A C 1
ATOM 3558 O O . ILE A 1 435 ? 25.038 6.622 -12.505 1.00 90.62 435 ILE A O 1
ATOM 3562 N N . GLY A 1 436 ? 26.952 6.458 -13.663 1.00 89.50 436 GLY A N 1
ATOM 3563 C CA . GLY A 1 436 ? 27.826 6.329 -12.493 1.00 89.50 436 GLY A CA 1
ATOM 3564 C C . GLY A 1 436 ? 27.732 7.501 -11.516 1.00 89.50 436 GLY A C 1
ATOM 3565 O O . GLY A 1 436 ? 27.664 7.270 -10.306 1.00 89.50 436 GLY A O 1
ATOM 3566 N N . GLU A 1 437 ? 27.654 8.729 -12.033 1.00 86.25 437 GLU A N 1
ATOM 3567 C CA . GLU A 1 437 ? 27.471 9.959 -11.248 1.00 86.25 437 GLU A CA 1
ATOM 3568 C C . GLU A 1 437 ? 26.074 10.060 -10.616 1.00 86.25 437 GLU A C 1
ATOM 3570 O O . GLU A 1 437 ? 25.927 10.423 -9.445 1.00 86.25 437 GLU A O 1
ATOM 3575 N N . LEU A 1 438 ? 25.032 9.724 -11.384 1.00 86.12 438 LEU A N 1
ATOM 3576 C CA . LEU A 1 438 ? 23.633 9.829 -10.956 1.00 86.12 438 LEU A CA 1
ATOM 3577 C C . LEU A 1 438 ? 23.229 8.730 -9.970 1.00 86.12 438 LEU A C 1
ATOM 3579 O O . LEU A 1 438 ? 22.342 8.934 -9.135 1.00 86.12 438 LEU A O 1
ATOM 3583 N N . LEU A 1 439 ? 23.866 7.561 -10.056 1.00 88.56 439 LEU A N 1
ATOM 3584 C CA . LEU A 1 439 ? 23.437 6.353 -9.361 1.00 88.56 439 LEU A CA 1
ATOM 3585 C C . LEU A 1 439 ? 23.325 6.513 -7.835 1.00 88.56 439 LEU A C 1
ATOM 3587 O O . LEU A 1 439 ? 22.263 6.180 -7.297 1.00 88.56 439 LEU A O 1
ATOM 3591 N N . PRO A 1 440 ? 24.330 7.057 -7.115 1.00 85.50 440 PRO A N 1
ATOM 3592 C CA . PRO A 1 440 ? 24.219 7.249 -5.671 1.00 85.50 440 PRO A CA 1
ATOM 3593 C C . PRO A 1 440 ? 23.025 8.129 -5.283 1.00 85.50 440 PRO A C 1
ATOM 3595 O O . PRO A 1 440 ? 22.389 7.895 -4.256 1.00 85.50 440 PRO A O 1
ATOM 3598 N N . ARG A 1 441 ? 22.683 9.118 -6.119 1.00 83.31 441 ARG A N 1
ATOM 3599 C CA . ARG A 1 441 ? 21.556 10.029 -5.872 1.00 83.31 441 ARG A CA 1
ATOM 3600 C C . ARG A 1 441 ? 20.221 9.381 -6.163 1.00 83.31 441 ARG A C 1
ATOM 3602 O O . ARG A 1 441 ? 19.290 9.569 -5.391 1.00 83.31 441 ARG A O 1
ATOM 3609 N N . ALA A 1 442 ? 20.126 8.591 -7.229 1.00 85.38 442 ALA A N 1
ATOM 3610 C CA . ALA A 1 442 ? 18.923 7.822 -7.519 1.00 85.38 442 ALA A CA 1
ATOM 3611 C C . ALA A 1 442 ? 18.622 6.826 -6.385 1.00 85.38 442 ALA A C 1
ATOM 3613 O O . ALA A 1 442 ? 17.496 6.767 -5.895 1.00 85.38 442 ALA A O 1
ATOM 3614 N N . GLN A 1 443 ? 19.643 6.113 -5.897 1.00 85.88 443 GLN A N 1
ATOM 3615 C CA . GLN A 1 443 ? 19.513 5.209 -4.749 1.00 85.88 443 GLN A CA 1
ATOM 3616 C C . GLN A 1 443 ? 19.100 5.953 -3.469 1.00 85.88 443 GLN A C 1
ATOM 3618 O O . GLN A 1 443 ? 18.237 5.480 -2.729 1.00 85.88 443 GLN A O 1
ATOM 3623 N N . GLN A 1 444 ? 19.677 7.132 -3.219 1.00 82.81 444 GLN A N 1
ATOM 3624 C CA . GLN A 1 444 ? 19.311 7.967 -2.075 1.00 82.81 444 GLN A CA 1
ATOM 3625 C C . GLN A 1 444 ? 17.886 8.536 -2.195 1.00 82.81 444 GLN A C 1
ATOM 3627 O O . GLN A 1 444 ? 17.164 8.603 -1.204 1.00 82.81 444 GLN A O 1
ATOM 3632 N N . ALA A 1 445 ? 17.443 8.912 -3.394 1.00 83.81 445 ALA A N 1
ATOM 3633 C CA . ALA A 1 445 ? 16.092 9.420 -3.614 1.00 83.81 445 ALA A CA 1
ATOM 3634 C C . ALA A 1 445 ? 15.025 8.348 -3.332 1.00 83.81 445 ALA A C 1
ATOM 3636 O O . ALA A 1 445 ? 14.004 8.655 -2.715 1.00 83.81 445 ALA A O 1
ATOM 3637 N N . VAL A 1 446 ? 15.284 7.086 -3.707 1.00 84.62 446 VAL A N 1
ATOM 3638 C CA . VAL A 1 446 ? 14.429 5.942 -3.332 1.00 84.62 446 VAL A CA 1
ATOM 3639 C C . VAL A 1 446 ? 14.350 5.806 -1.808 1.00 84.62 446 VAL A C 1
ATOM 3641 O O . VAL A 1 446 ? 13.258 5.661 -1.262 1.00 84.62 446 VAL A O 1
ATOM 3644 N N . GLU A 1 447 ? 15.485 5.901 -1.107 1.00 83.62 447 GLU A N 1
ATOM 3645 C CA . GLU A 1 447 ? 15.530 5.842 0.361 1.00 83.62 447 GLU A CA 1
ATOM 3646 C C . GLU A 1 447 ? 14.712 6.968 1.004 1.00 83.62 447 GLU A C 1
ATOM 3648 O O . GLU A 1 447 ? 13.862 6.703 1.855 1.00 83.62 447 GLU A O 1
ATOM 3653 N N . HIS A 1 448 ? 14.937 8.217 0.592 1.00 84.06 448 HIS A N 1
ATOM 3654 C CA . HIS A 1 448 ? 14.234 9.372 1.145 1.00 84.06 448 HIS A CA 1
ATOM 3655 C C . HIS A 1 448 ? 12.722 9.293 0.911 1.00 84.06 448 HIS A C 1
ATOM 3657 O O . HIS A 1 448 ? 11.945 9.611 1.812 1.00 84.06 448 HIS A O 1
ATOM 3663 N N . ARG A 1 449 ? 12.296 8.810 -0.263 1.00 85.69 449 ARG A N 1
ATOM 3664 C CA . ARG A 1 449 ? 10.881 8.575 -0.570 1.00 85.69 449 ARG A CA 1
ATOM 3665 C C . ARG A 1 449 ? 10.257 7.568 0.394 1.00 85.69 449 ARG A C 1
ATOM 3667 O O . ARG A 1 449 ? 9.223 7.859 0.993 1.00 85.69 449 ARG A O 1
ATOM 3674 N N . GLU A 1 450 ? 10.897 6.416 0.599 1.00 85.94 450 GLU A N 1
ATOM 3675 C CA . GLU A 1 450 ? 10.399 5.406 1.545 1.00 85.94 450 GLU A CA 1
ATOM 3676 C C . GLU A 1 450 ? 10.439 5.898 3.002 1.00 85.94 450 GLU A C 1
ATOM 3678 O O . GLU A 1 450 ? 9.567 5.552 3.802 1.00 85.94 450 GLU A O 1
ATOM 3683 N N . PHE A 1 451 ? 11.411 6.742 3.358 1.00 85.62 451 PHE A N 1
ATOM 3684 C CA . PHE A 1 451 ? 11.476 7.377 4.674 1.00 85.62 451 PHE A CA 1
ATOM 3685 C C . PHE A 1 451 ? 10.322 8.351 4.907 1.00 85.62 451 PHE A C 1
ATOM 3687 O O . PHE A 1 451 ? 9.636 8.262 5.926 1.00 85.62 451 PHE A O 1
ATOM 3694 N N . ALA A 1 452 ? 10.056 9.235 3.946 1.00 85.38 452 ALA A N 1
ATOM 3695 C CA . ALA A 1 452 ? 8.939 10.168 4.015 1.00 85.38 452 ALA A CA 1
ATOM 3696 C C . ALA A 1 452 ? 7.591 9.434 4.110 1.00 85.38 452 ALA A C 1
ATOM 3698 O O . ALA A 1 452 ? 6.738 9.823 4.908 1.00 85.38 452 ALA A O 1
ATOM 3699 N N . ARG A 1 453 ? 7.430 8.317 3.384 1.00 87.31 453 ARG A N 1
ATOM 3700 C CA . ARG A 1 453 ? 6.250 7.441 3.478 1.00 87.31 453 ARG A CA 1
ATOM 3701 C C . ARG A 1 453 ? 6.081 6.860 4.884 1.00 87.31 453 ARG A C 1
ATOM 3703 O O . ARG A 1 453 ? 4.986 6.895 5.440 1.00 87.31 453 ARG A O 1
ATOM 3710 N N . MET A 1 454 ? 7.170 6.388 5.499 1.00 86.19 454 MET A N 1
ATOM 3711 C CA . MET A 1 454 ? 7.150 5.893 6.880 1.00 86.19 454 MET A CA 1
ATOM 3712 C C . MET A 1 454 ? 6.746 6.991 7.878 1.00 86.19 454 MET A C 1
ATOM 3714 O O . MET A 1 454 ? 5.979 6.720 8.803 1.00 86.19 454 MET A O 1
ATOM 3718 N N . LEU A 1 455 ? 7.248 8.220 7.724 1.00 86.06 455 LEU A N 1
ATOM 3719 C CA . LEU A 1 455 ? 6.857 9.336 8.594 1.00 86.06 455 LEU A CA 1
ATOM 3720 C C . LEU A 1 455 ? 5.374 9.684 8.438 1.00 86.06 455 LEU A C 1
ATOM 3722 O O . LEU A 1 455 ? 4.700 9.905 9.446 1.00 86.06 455 LEU A O 1
ATOM 3726 N N . LEU A 1 456 ? 4.857 9.652 7.207 1.00 86.56 456 LEU A N 1
ATOM 3727 C CA . LEU A 1 456 ? 3.433 9.828 6.936 1.00 86.56 456 LEU A CA 1
ATOM 3728 C C . LEU A 1 456 ? 2.598 8.737 7.629 1.00 86.56 456 LEU A C 1
ATOM 3730 O O . LEU A 1 456 ? 1.659 9.059 8.347 1.00 86.56 456 LEU A O 1
ATOM 3734 N N . SER A 1 457 ? 3.005 7.467 7.531 1.00 88.44 457 SER A N 1
ATOM 3735 C CA . SER A 1 457 ? 2.377 6.335 8.240 1.00 88.44 457 SER A CA 1
ATOM 3736 C C . SER A 1 457 ? 2.378 6.525 9.768 1.00 88.44 457 SER A C 1
ATOM 3738 O O . SER A 1 457 ? 1.370 6.289 10.443 1.00 88.44 457 SER A O 1
ATOM 3740 N N . LYS A 1 458 ? 3.473 7.046 10.344 1.00 87.69 458 LYS A N 1
ATOM 3741 C CA . LYS A 1 458 ? 3.543 7.394 11.778 1.00 87.69 458 LYS A CA 1
ATOM 3742 C C . LYS A 1 458 ? 2.575 8.513 12.150 1.00 87.69 458 LYS A C 1
ATOM 3744 O O . LYS A 1 458 ? 1.968 8.452 13.219 1.00 87.69 458 LYS A O 1
ATOM 3749 N N . ALA A 1 459 ? 2.422 9.527 11.304 1.00 86.50 459 ALA A N 1
ATOM 3750 C CA . ALA A 1 459 ? 1.462 10.601 11.533 1.00 86.50 459 ALA A CA 1
ATOM 3751 C C . ALA A 1 459 ? 0.018 10.105 11.438 1.00 86.50 459 ALA A C 1
ATOM 3753 O O . ALA A 1 459 ? -0.774 10.388 12.338 1.00 86.50 459 ALA A O 1
ATOM 3754 N N . THR A 1 460 ? -0.297 9.276 10.441 1.00 89.12 460 THR A N 1
ATOM 3755 C CA . THR A 1 460 ? -1.600 8.612 10.334 1.00 89.12 460 THR A CA 1
ATOM 3756 C C . THR A 1 460 ? -1.898 7.767 11.568 1.00 89.12 460 THR A C 1
ATOM 3758 O O . THR A 1 460 ? -3.012 7.805 12.082 1.00 89.12 460 THR A O 1
ATOM 3761 N N . HIS A 1 461 ? -0.904 7.079 12.140 1.00 89.81 461 HIS A N 1
ATOM 3762 C CA . HIS A 1 461 ? -1.102 6.354 13.395 1.00 89.81 461 HIS A CA 1
ATOM 3763 C C . HIS A 1 461 ? -1.441 7.267 14.585 1.00 89.81 461 HIS A C 1
ATOM 3765 O O . HIS A 1 461 ? -2.265 6.893 15.417 1.00 89.81 461 HIS A O 1
ATOM 3771 N N . ARG A 1 462 ? -0.887 8.483 14.662 1.00 85.44 462 ARG A N 1
ATOM 3772 C CA . ARG A 1 462 ? -1.282 9.444 15.710 1.00 85.44 462 ARG A CA 1
ATOM 3773 C C . ARG A 1 462 ? -2.749 9.856 15.555 1.00 85.44 462 ARG A C 1
ATOM 3775 O O . ARG A 1 462 ? -3.486 9.826 16.540 1.00 85.44 462 ARG A O 1
ATOM 3782 N N . VAL A 1 463 ? -3.193 10.120 14.324 1.00 86.19 463 VAL A N 1
ATOM 3783 C CA . VAL A 1 463 ? -4.612 10.380 14.003 1.00 86.19 463 VAL A CA 1
ATOM 3784 C C . VAL A 1 463 ? -5.492 9.173 14.362 1.00 86.19 463 VAL A C 1
ATOM 3786 O O . VAL A 1 463 ? -6.520 9.333 15.017 1.00 86.19 463 VAL A O 1
ATOM 3789 N N . ARG A 1 464 ? -5.046 7.953 14.039 1.00 91.00 464 ARG A N 1
ATOM 3790 C CA . ARG A 1 464 ? -5.715 6.691 14.401 1.00 91.00 464 ARG A CA 1
ATOM 3791 C C . ARG A 1 464 ? -5.958 6.585 15.903 1.00 91.00 464 ARG A C 1
ATOM 3793 O O . ARG A 1 464 ? -7.084 6.345 16.327 1.00 91.00 464 ARG A O 1
ATOM 3800 N N . THR A 1 465 ? -4.922 6.796 16.717 1.00 87.12 465 THR A N 1
ATOM 3801 C CA . THR A 1 465 ? -5.047 6.701 18.182 1.00 87.12 465 THR A CA 1
ATOM 3802 C C . THR A 1 465 ? -5.989 7.749 18.767 1.00 87.12 465 THR A C 1
ATOM 3804 O O . THR A 1 465 ? -6.690 7.461 19.737 1.00 87.12 465 THR A O 1
ATOM 3807 N N . PHE A 1 466 ? -6.051 8.940 18.164 1.00 85.31 466 PHE A N 1
ATOM 3808 C CA . PHE A 1 466 ? -6.993 9.974 18.574 1.00 85.31 466 PHE A CA 1
ATOM 3809 C C . PHE A 1 466 ? -8.441 9.535 18.352 1.00 85.31 466 PHE A C 1
ATOM 3811 O O . PHE A 1 466 ? -9.230 9.528 19.297 1.00 85.31 466 PHE A O 1
ATOM 3818 N N . TYR A 1 467 ? -8.786 9.143 17.123 1.00 89.06 467 TYR A N 1
ATOM 3819 C CA . TYR A 1 467 ? -10.164 8.776 16.805 1.00 89.06 467 TYR A CA 1
ATOM 3820 C C . TYR A 1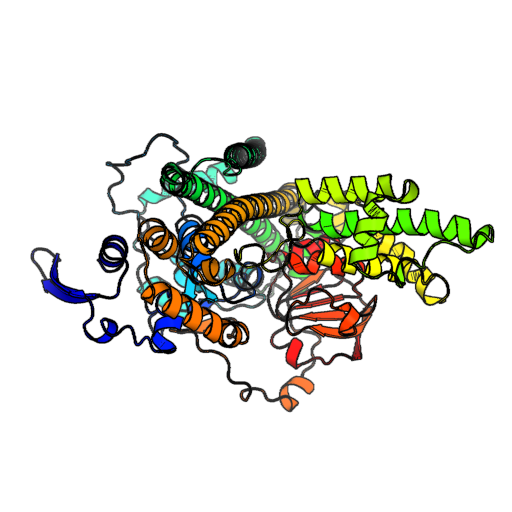 467 ? -10.599 7.494 17.505 1.00 89.06 467 TYR A C 1
ATOM 3822 O O . TYR A 1 467 ? -11.741 7.412 17.945 1.00 89.06 467 TYR A O 1
ATOM 3830 N N . TRP A 1 468 ? -9.687 6.540 17.705 1.00 91.31 468 TRP A N 1
ATOM 3831 C CA . TRP A 1 468 ? -9.957 5.371 18.538 1.00 91.31 468 TRP A CA 1
ATOM 3832 C C . TRP A 1 468 ? -10.329 5.767 19.973 1.00 91.31 468 TRP A C 1
ATOM 3834 O O . TRP A 1 468 ? -11.360 5.345 20.494 1.00 91.31 468 TRP A O 1
ATOM 3844 N N . SER A 1 469 ? -9.531 6.641 20.596 1.00 87.69 469 SER A N 1
ATOM 3845 C CA . SER A 1 469 ? -9.816 7.172 21.935 1.00 87.69 469 SER A CA 1
ATOM 3846 C C . SER A 1 469 ? -11.166 7.897 21.982 1.00 87.69 469 SER A C 1
ATOM 3848 O O . SER A 1 469 ? -11.935 7.718 22.927 1.00 87.69 469 SER A O 1
ATOM 3850 N N . LYS A 1 470 ? -11.509 8.648 20.927 1.00 86.50 470 LYS A N 1
ATOM 3851 C CA . LYS A 1 470 ? -12.825 9.282 20.794 1.00 86.50 470 LYS A CA 1
ATOM 3852 C C . LYS A 1 470 ? -13.969 8.289 20.629 1.00 86.50 470 LYS A C 1
ATOM 3854 O O . LYS A 1 470 ? -14.992 8.473 21.278 1.00 86.50 470 LYS A O 1
ATOM 3859 N N . GLY A 1 471 ? -13.800 7.221 19.855 1.00 92.69 471 GLY A N 1
ATOM 3860 C CA . GLY A 1 471 ? -14.786 6.142 19.768 1.00 92.69 471 GLY A CA 1
ATOM 3861 C C . GLY A 1 471 ? -15.071 5.518 21.136 1.00 92.69 471 GLY A C 1
ATOM 3862 O O . GLY A 1 471 ? -16.231 5.337 21.502 1.00 92.69 471 GLY A O 1
ATOM 3863 N N . VAL A 1 472 ? -14.025 5.274 21.935 1.00 93.38 472 VAL A N 1
ATOM 3864 C CA . VAL A 1 472 ? -14.155 4.764 23.312 1.00 93.38 472 VAL A CA 1
ATOM 3865 C C . VAL A 1 472 ? -14.867 5.769 24.225 1.00 93.38 472 VAL A C 1
ATOM 3867 O O . VAL A 1 472 ? -15.757 5.382 24.978 1.00 93.38 472 VAL A O 1
ATOM 3870 N N . GLU A 1 473 ? -14.518 7.057 24.150 1.00 90.19 473 GLU A N 1
ATOM 3871 C CA . GLU A 1 473 ? -15.173 8.139 24.906 1.00 90.19 473 GLU A CA 1
ATOM 3872 C C . GLU A 1 473 ? -16.680 8.204 24.597 1.00 90.19 473 GLU A C 1
ATOM 3874 O O . GLU A 1 473 ? -17.504 8.206 25.511 1.00 90.19 473 GLU A O 1
ATOM 3879 N N . LEU A 1 474 ? -17.041 8.185 23.311 1.00 91.56 474 LEU A N 1
ATOM 3880 C CA . LEU A 1 474 ? -18.428 8.232 22.842 1.00 91.56 474 LEU A CA 1
ATOM 3881 C C . LEU A 1 474 ? -19.221 6.982 23.241 1.00 91.56 474 LEU A C 1
ATOM 3883 O O . LEU A 1 474 ? -20.389 7.094 23.614 1.00 91.56 474 LEU A O 1
ATOM 3887 N N . ALA A 1 475 ? -18.598 5.804 23.201 1.00 94.56 475 ALA A N 1
ATOM 3888 C CA . ALA A 1 475 ? -19.238 4.567 23.635 1.00 94.56 475 ALA A CA 1
ATOM 3889 C C . ALA A 1 475 ? -19.472 4.534 25.152 1.00 94.56 475 ALA A C 1
ATOM 3891 O O . ALA A 1 475 ? -20.568 4.205 25.600 1.00 94.56 475 ALA A O 1
ATOM 3892 N N . ASN A 1 476 ? -18.487 4.960 25.949 1.00 94.12 476 ASN A N 1
ATOM 3893 C CA . ASN A 1 476 ? -18.632 5.068 27.405 1.00 94.12 476 ASN A CA 1
ATOM 3894 C C . ASN A 1 476 ? -19.713 6.083 27.810 1.00 94.12 476 ASN A C 1
ATOM 3896 O O . ASN A 1 476 ? -20.368 5.908 28.834 1.00 94.12 476 ASN A O 1
ATOM 3900 N N . ALA A 1 477 ? -19.919 7.125 27.001 1.00 91.12 477 ALA A N 1
ATOM 3901 C CA . ALA A 1 477 ? -21.000 8.092 27.170 1.00 91.12 477 ALA A CA 1
ATOM 3902 C C . ALA A 1 477 ? -22.373 7.584 26.673 1.00 91.12 477 ALA A C 1
ATOM 3904 O O . ALA A 1 477 ? -23.348 8.329 26.731 1.00 91.12 477 ALA A O 1
ATOM 3905 N N . GLY A 1 478 ? -22.466 6.353 26.154 1.00 93.69 478 GLY A N 1
ATOM 3906 C CA . GLY A 1 478 ? -23.702 5.773 25.616 1.00 93.69 478 GLY A CA 1
ATOM 3907 C C . GLY A 1 478 ? -24.147 6.351 24.267 1.00 93.69 478 GLY A C 1
ATOM 3908 O O . GLY A 1 478 ? -25.263 6.086 23.828 1.00 93.69 478 GLY A O 1
ATOM 3909 N N . LYS A 1 479 ? -23.296 7.142 23.599 1.00 93.94 479 LYS A N 1
ATOM 3910 C CA . LYS A 1 479 ? -23.592 7.767 22.298 1.00 93.94 479 LYS A CA 1
ATOM 3911 C C . LYS A 1 479 ? -23.315 6.840 21.116 1.00 93.94 479 LYS A C 1
ATOM 3913 O O . LYS A 1 479 ? -23.937 6.985 20.069 1.00 93.94 479 LYS A O 1
ATOM 3918 N N . LEU A 1 480 ? -22.389 5.896 21.286 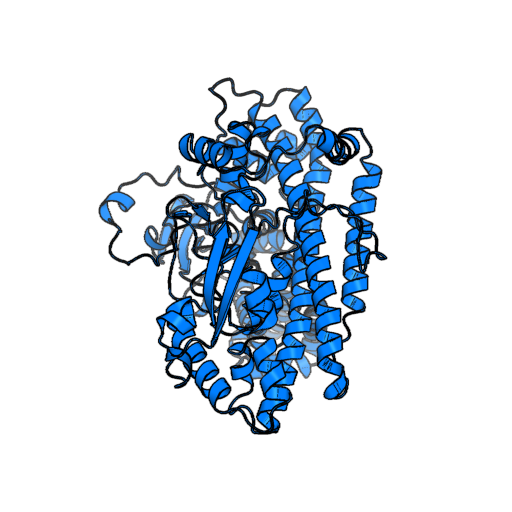1.00 95.44 480 LEU A N 1
ATOM 3919 C CA . LEU A 1 480 ? -22.139 4.796 20.357 1.00 95.44 480 LEU A CA 1
ATOM 3920 C C . LEU A 1 480 ? -22.373 3.457 21.066 1.00 95.44 480 LEU A C 1
ATOM 3922 O O . LEU A 1 480 ? -21.957 3.305 22.212 1.00 95.44 480 LEU A O 1
ATOM 3926 N N . PRO A 1 481 ? -22.976 2.457 20.404 1.00 95.69 481 PRO A N 1
ATOM 3927 C CA . PRO A 1 481 ? -23.108 1.122 20.984 1.00 95.69 481 PRO A CA 1
ATOM 3928 C C . PRO A 1 481 ? -21.785 0.334 20.972 1.00 95.69 481 PRO A C 1
ATOM 3930 O O . PRO A 1 481 ? -21.607 -0.574 21.778 1.00 95.69 481 PRO A O 1
ATOM 3933 N N . ASP A 1 482 ? -20.855 0.675 20.073 1.00 96.25 482 ASP A N 1
ATOM 3934 C CA . ASP A 1 482 ? -19.528 0.062 19.954 1.00 96.25 482 ASP A CA 1
ATOM 3935 C C . ASP A 1 482 ? -18.501 1.143 19.563 1.00 96.25 482 ASP A C 1
ATOM 3937 O O . ASP A 1 482 ? -18.748 1.872 18.594 1.00 96.25 482 ASP A O 1
ATOM 3941 N N . PRO A 1 483 ? -17.344 1.249 20.250 1.00 96.25 483 PRO A N 1
ATOM 3942 C CA . PRO A 1 483 ? -16.269 2.168 19.877 1.00 96.25 483 PRO A CA 1
ATOM 3943 C C . PRO A 1 483 ? -15.840 2.080 18.407 1.00 96.25 483 PRO A C 1
ATOM 3945 O O . PRO A 1 483 ? -15.490 3.096 17.812 1.00 96.25 483 PRO A O 1
ATOM 3948 N N . ARG A 1 484 ? -15.886 0.886 17.800 1.00 96.38 484 ARG A N 1
ATOM 3949 C CA . ARG A 1 484 ? -15.455 0.631 16.414 1.00 96.38 484 ARG A CA 1
ATOM 3950 C C . ARG A 1 484 ? -16.332 1.320 15.375 1.00 96.38 484 ARG A C 1
ATOM 3952 O O . ARG A 1 484 ? -15.865 1.570 14.266 1.00 96.38 484 ARG A O 1
ATOM 3959 N N . LEU A 1 485 ? -17.575 1.667 15.718 1.00 97.00 485 LEU A N 1
ATOM 3960 C CA . LEU A 1 485 ? -18.453 2.401 14.803 1.00 97.00 485 LEU A CA 1
ATOM 3961 C C . LEU A 1 485 ? -17.930 3.802 14.475 1.00 97.00 485 LEU A C 1
ATOM 3963 O O . LEU A 1 485 ? -18.329 4.357 13.456 1.00 97.00 485 LEU A O 1
ATOM 3967 N N . VAL A 1 486 ? -16.991 4.340 15.266 1.00 96.06 486 VAL A N 1
ATOM 3968 C CA . VAL A 1 486 ? -16.345 5.630 14.985 1.00 96.06 486 VAL A CA 1
ATOM 3969 C C . VAL A 1 486 ? -15.691 5.679 13.602 1.00 96.06 486 VAL A C 1
ATOM 3971 O O . VAL A 1 486 ? -15.674 6.733 12.981 1.00 96.06 486 VAL A O 1
ATOM 3974 N N . HIS A 1 487 ? -15.192 4.550 13.084 1.00 96.94 487 HIS A N 1
ATOM 3975 C CA . HIS A 1 487 ? -14.557 4.498 11.764 1.00 96.94 487 HIS A CA 1
ATOM 3976 C C . HIS A 1 487 ? -15.557 4.706 10.617 1.00 96.94 487 HIS A C 1
ATOM 3978 O O . HIS A 1 487 ? -15.191 5.177 9.545 1.00 96.94 487 HIS A O 1
ATOM 3984 N N . TYR A 1 488 ? -16.833 4.401 10.851 1.00 97.19 488 TYR A N 1
ATOM 3985 C CA . TYR A 1 488 ? -17.905 4.533 9.864 1.00 97.19 488 TYR A CA 1
ATOM 3986 C C . TYR A 1 488 ? -18.644 5.873 9.949 1.00 97.19 488 TYR A C 1
ATOM 3988 O O . TYR A 1 488 ? -19.662 6.063 9.281 1.00 97.19 488 TYR A O 1
ATOM 3996 N N . LEU A 1 489 ? -18.116 6.802 10.744 1.00 94.69 489 LEU A N 1
ATOM 3997 C CA . LEU A 1 489 ? -18.497 8.208 10.775 1.00 94.69 489 LEU A CA 1
ATOM 3998 C C . LEU A 1 489 ? -17.424 9.032 10.061 1.00 94.69 489 LEU A C 1
ATOM 4000 O O . LEU A 1 489 ? -16.245 8.694 10.117 1.00 94.69 489 LEU A O 1
ATOM 4004 N N . THR A 1 490 ? -17.803 10.130 9.419 1.00 92.25 490 THR A N 1
ATOM 4005 C CA . THR A 1 490 ? -16.828 11.129 8.965 1.00 92.25 490 THR A CA 1
ATOM 4006 C C . THR A 1 490 ? -16.220 11.856 10.166 1.00 92.25 490 THR A C 1
ATOM 4008 O O . THR A 1 490 ? -16.782 11.881 11.262 1.00 92.25 490 THR A O 1
ATOM 4011 N N . SER A 1 491 ? -15.074 12.505 9.973 1.00 86.94 491 SER A N 1
ATOM 4012 C CA . SER A 1 491 ? -14.450 13.365 10.992 1.00 86.94 491 SER A CA 1
ATOM 4013 C C . SER A 1 491 ? -15.402 14.426 11.559 1.00 86.94 491 SER A C 1
ATOM 4015 O O . SER A 1 491 ? -15.314 14.753 12.742 1.00 86.94 491 SER A O 1
ATOM 4017 N N . TRP A 1 492 ? -16.313 14.939 10.730 1.00 83.62 492 TRP A N 1
ATOM 4018 C CA . TRP A 1 492 ? -17.304 15.950 11.099 1.00 83.62 492 TRP A CA 1
ATOM 4019 C C . TRP A 1 492 ? -18.499 15.331 11.825 1.00 83.62 492 TRP A C 1
ATOM 4021 O O . TRP A 1 492 ? -18.924 15.848 12.851 1.00 83.62 492 TRP A O 1
ATOM 4031 N N . GLU A 1 493 ? -18.978 14.167 11.383 1.00 89.81 493 GLU A N 1
ATOM 4032 C CA . GLU A 1 493 ? -20.029 13.419 12.083 1.00 89.81 493 GLU A CA 1
ATOM 4033 C C . GLU A 1 493 ? -19.558 12.969 13.484 1.00 89.81 493 GLU A C 1
ATOM 4035 O O . GLU A 1 493 ? -20.345 12.938 14.431 1.00 89.81 493 GLU A O 1
ATOM 4040 N N . VAL A 1 494 ? -18.261 12.676 13.665 1.00 90.00 494 VAL A N 1
ATOM 4041 C CA . VAL A 1 494 ? -17.669 12.432 14.996 1.00 90.00 494 VAL A CA 1
ATOM 4042 C C . VAL A 1 494 ? -17.728 13.688 15.876 1.00 90.00 494 VAL A C 1
ATOM 4044 O O . VAL A 1 494 ? -17.969 13.565 17.079 1.00 90.00 494 VAL A O 1
ATOM 4047 N N . LEU A 1 495 ? -17.521 14.881 15.307 1.00 83.88 495 LEU A N 1
ATOM 4048 C CA . LEU A 1 495 ? -17.660 16.158 16.017 1.00 83.88 495 LEU A CA 1
ATOM 4049 C C . LEU A 1 495 ? -19.122 16.427 16.393 1.00 83.88 495 LEU A C 1
ATOM 4051 O O . LEU A 1 495 ? -19.406 16.663 17.566 1.00 83.88 495 LEU A O 1
ATOM 4055 N N . GLU A 1 496 ? -20.042 16.297 15.436 1.00 85.44 496 GLU A N 1
ATOM 4056 C CA . GLU A 1 496 ? -21.486 16.449 15.655 1.00 85.44 496 GLU A CA 1
ATOM 4057 C C . GLU A 1 496 ? -21.956 15.533 16.794 1.00 85.44 496 GLU A C 1
ATOM 4059 O O . GLU A 1 496 ? -22.621 15.972 17.734 1.00 85.44 496 GLU A O 1
ATOM 4064 N N . LEU A 1 497 ? -21.547 14.260 16.775 1.00 88.31 497 LEU A N 1
ATOM 4065 C CA . LEU A 1 497 ? -21.902 13.302 17.819 1.00 88.31 497 LEU A CA 1
ATOM 4066 C C . LEU A 1 497 ? -21.243 13.630 19.172 1.00 88.31 497 LEU A C 1
ATOM 4068 O O . LEU A 1 497 ? -21.834 13.386 20.230 1.00 88.31 497 LEU A O 1
ATOM 4072 N N . ALA A 1 498 ? -20.029 14.186 19.170 1.00 85.38 498 ALA A N 1
ATOM 4073 C CA . ALA A 1 498 ? -19.346 14.606 20.391 1.00 85.38 498 ALA A CA 1
ATOM 4074 C C . ALA A 1 498 ? -20.067 15.768 21.089 1.00 85.38 498 ALA A C 1
ATOM 4076 O O . ALA A 1 498 ? -20.189 15.734 22.315 1.00 85.38 498 ALA A O 1
ATOM 4077 N N . GLU A 1 499 ? -20.602 16.723 20.331 1.00 84.69 499 GLU A N 1
ATOM 4078 C CA . GLU A 1 499 ? -21.307 17.901 20.849 1.00 84.69 499 GLU A CA 1
ATOM 4079 C C . GLU A 1 499 ? -22.783 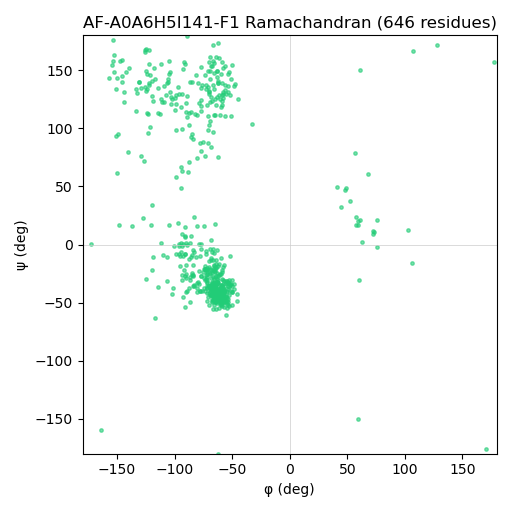17.621 21.181 1.00 84.69 499 GLU A C 1
ATOM 4081 O O . GLU A 1 499 ? -23.310 18.133 22.169 1.00 84.69 499 GLU A O 1
ATOM 4086 N N . ALA A 1 500 ? -23.452 16.760 20.411 1.00 83.94 500 ALA A N 1
ATOM 4087 C CA . ALA A 1 500 ? -24.864 16.438 20.610 1.00 83.94 500 ALA A CA 1
ATOM 4088 C C . ALA A 1 500 ? -25.115 15.633 21.897 1.00 83.94 500 ALA A C 1
ATOM 4090 O O . ALA A 1 500 ? -24.306 14.798 22.292 1.00 83.94 500 ALA A O 1
ATOM 4091 N N . THR A 1 501 ? -26.278 15.787 22.540 1.00 82.88 501 THR A N 1
ATOM 4092 C CA . THR A 1 501 ? -26.661 14.912 23.669 1.00 82.88 501 THR A CA 1
ATOM 4093 C C . THR A 1 501 ? -26.890 13.468 23.206 1.00 82.88 501 THR A C 1
ATOM 4095 O O . THR A 1 501 ? -26.427 12.529 23.848 1.00 82.88 501 THR A O 1
ATOM 4098 N N . CYS A 1 502 ? -27.564 13.291 22.067 1.00 82.31 502 CYS A N 1
ATOM 4099 C CA . CYS A 1 502 ? -27.771 12.015 21.387 1.00 82.31 502 CYS A CA 1
ATOM 4100 C C . CYS A 1 502 ? -28.061 12.287 19.903 1.00 82.31 502 CYS A C 1
ATOM 4102 O O . CYS A 1 502 ? -28.755 13.253 19.593 1.00 82.31 502 CYS A O 1
ATOM 4104 N N . CYS A 1 503 ? -27.567 11.440 18.997 1.00 87.50 503 CYS A N 1
ATOM 4105 C CA . CYS A 1 503 ? -27.901 11.510 17.573 1.00 87.50 503 CYS A CA 1
ATOM 4106 C C . CYS A 1 503 ? -28.088 10.092 16.992 1.00 87.50 503 CYS A C 1
ATOM 4108 O O . CYS A 1 503 ? -27.173 9.550 16.368 1.00 87.50 503 CYS A O 1
ATOM 4110 N N . PRO A 1 504 ? -29.262 9.452 17.201 1.00 89.44 504 PRO A N 1
ATOM 4111 C CA . PRO A 1 504 ? -29.522 8.080 16.742 1.00 89.44 504 PRO A CA 1
ATOM 4112 C C . PRO A 1 504 ? -29.374 7.912 15.227 1.00 89.44 504 PRO A C 1
ATOM 4114 O O . PRO A 1 504 ? -28.978 6.851 14.752 1.00 89.44 504 PRO A O 1
ATOM 4117 N N . ARG A 1 505 ? -29.649 8.983 14.479 1.00 89.31 505 ARG A N 1
ATOM 4118 C CA . ARG A 1 505 ? -29.461 9.082 13.033 1.00 89.31 505 ARG A CA 1
ATOM 4119 C C . ARG A 1 505 ? -28.044 8.702 12.600 1.00 89.31 505 ARG A C 1
ATOM 4121 O O . ARG A 1 505 ? -27.875 7.818 11.764 1.00 89.31 505 ARG A O 1
ATOM 4128 N N . LEU A 1 506 ? -27.027 9.322 13.202 1.00 90.75 506 LEU A N 1
ATOM 4129 C CA . LEU A 1 506 ? -25.624 9.044 12.881 1.00 90.75 506 LEU A CA 1
ATOM 4130 C C . LEU A 1 506 ? -25.221 7.618 13.260 1.00 90.75 506 LEU A C 1
ATOM 4132 O O . LEU A 1 506 ? -24.458 6.983 12.536 1.00 90.75 506 LEU A O 1
ATOM 4136 N N . VAL A 1 507 ? -25.779 7.081 14.350 1.00 93.88 507 VAL A N 1
ATOM 4137 C CA . VAL A 1 507 ? -25.553 5.684 14.745 1.00 93.88 507 VAL A CA 1
ATOM 4138 C C . VAL A 1 507 ? -26.104 4.725 13.687 1.00 93.88 507 VAL A C 1
ATOM 4140 O O . VAL A 1 507 ? -25.380 3.830 13.253 1.00 93.88 507 VAL A O 1
ATOM 4143 N N . ARG A 1 508 ? -27.344 4.941 13.219 1.00 92.75 508 ARG A N 1
ATOM 4144 C CA . ARG A 1 508 ? -27.950 4.145 12.136 1.00 92.75 508 ARG A CA 1
ATOM 4145 C C . ARG A 1 508 ? -27.134 4.230 10.847 1.00 92.75 508 ARG A C 1
ATOM 4147 O O . ARG A 1 508 ? -26.850 3.204 10.232 1.00 92.75 508 ARG A O 1
ATOM 4154 N N . LYS A 1 509 ? -26.701 5.436 10.470 1.00 92.38 509 LYS A N 1
ATOM 4155 C CA . LYS A 1 509 ? -25.871 5.667 9.280 1.00 92.38 509 LYS A CA 1
ATOM 4156 C C . LYS A 1 509 ? -24.535 4.917 9.364 1.00 92.38 509 LYS A C 1
ATOM 4158 O O . LYS A 1 509 ? -24.166 4.208 8.428 1.00 92.38 509 LYS A O 1
ATOM 4163 N N . ALA A 1 510 ? -23.842 5.000 10.503 1.00 95.25 510 ALA A N 1
ATOM 4164 C CA . ALA A 1 510 ? -22.590 4.281 10.743 1.00 95.25 510 ALA A CA 1
ATOM 4165 C C . ALA A 1 510 ? -22.768 2.755 10.693 1.00 95.25 510 ALA A C 1
ATOM 4167 O O . ALA A 1 510 ? -21.929 2.057 10.124 1.00 95.25 510 ALA A O 1
ATOM 4168 N N . GLN A 1 511 ? -23.868 2.227 11.242 1.00 95.56 511 GLN A N 1
ATOM 4169 C CA . GLN A 1 511 ? -24.195 0.799 11.168 1.00 95.56 511 GLN A CA 1
ATOM 4170 C C . GLN A 1 511 ? -24.410 0.341 9.721 1.00 95.56 511 GLN A C 1
ATOM 4172 O O . GLN A 1 511 ? -23.775 -0.619 9.294 1.00 95.56 511 GLN A O 1
ATOM 4177 N N . ARG A 1 512 ? -25.211 1.071 8.936 1.00 94.50 512 ARG A N 1
ATOM 4178 C CA . ARG A 1 512 ? -25.453 0.754 7.517 1.00 94.50 512 ARG A CA 1
ATOM 4179 C C . ARG A 1 512 ? -24.163 0.782 6.692 1.00 94.50 512 ARG A C 1
ATOM 4181 O O . ARG A 1 512 ? -23.911 -0.123 5.903 1.00 94.50 512 ARG A O 1
ATOM 4188 N N . ARG A 1 513 ? -23.289 1.769 6.909 1.00 95.00 513 ARG A N 1
ATOM 4189 C CA . ARG A 1 513 ? -21.961 1.820 6.266 1.00 95.00 513 ARG A CA 1
ATOM 4190 C C . ARG A 1 513 ? -21.074 0.638 6.667 1.00 95.00 513 ARG A C 1
ATOM 4192 O O . ARG A 1 513 ? -20.392 0.078 5.812 1.00 95.00 513 ARG A O 1
ATOM 4199 N N . CYS A 1 514 ? -21.107 0.237 7.938 1.00 95.81 514 CYS A N 1
ATOM 4200 C CA . CYS A 1 514 ? -20.402 -0.947 8.435 1.00 95.81 514 CYS A CA 1
ATOM 4201 C C . CYS A 1 514 ? -20.899 -2.236 7.758 1.00 95.81 514 CYS A C 1
ATOM 4203 O O . CYS A 1 514 ? -20.091 -3.063 7.344 1.00 95.81 514 CYS A O 1
ATOM 4205 N N . GLU A 1 515 ? -22.214 -2.377 7.569 1.00 94.94 515 GLU A N 1
ATOM 4206 C CA . GLU A 1 515 ? -22.831 -3.512 6.867 1.00 94.94 515 GLU A CA 1
ATOM 4207 C C . GLU A 1 515 ? -22.438 -3.579 5.382 1.00 94.94 515 GLU A C 1
ATOM 4209 O O . GLU A 1 515 ? -22.249 -4.669 4.841 1.00 94.94 515 GLU A O 1
ATOM 4214 N N . LEU A 1 516 ? -22.278 -2.428 4.719 1.00 93.31 516 LEU A N 1
ATOM 4215 C CA . LEU A 1 516 ? -21.888 -2.350 3.305 1.00 93.31 516 LEU A CA 1
ATOM 4216 C C . LEU A 1 516 ? -20.396 -2.596 3.065 1.00 93.31 516 LEU A C 1
ATOM 4218 O O . LEU A 1 516 ? -20.009 -3.046 1.983 1.00 93.31 516 LEU A O 1
ATOM 4222 N N . TRP A 1 517 ? -19.553 -2.309 4.056 1.00 93.50 517 TRP A N 1
ATOM 4223 C CA . TRP A 1 517 ? -18.100 -2.314 3.908 1.00 93.50 517 TRP A CA 1
ATOM 4224 C C . TRP A 1 517 ? -17.524 -3.631 3.351 1.00 93.50 517 TRP A C 1
ATOM 4226 O O . TRP A 1 517 ? -16.752 -3.557 2.393 1.00 93.50 517 TRP A O 1
ATOM 4236 N N . PRO A 1 518 ? -17.925 -4.838 3.819 1.00 92.38 518 PRO A N 1
ATOM 4237 C CA . PRO A 1 518 ? -17.405 -6.096 3.276 1.00 92.38 518 PRO A CA 1
ATOM 4238 C C . PRO A 1 518 ? -17.674 -6.269 1.777 1.00 92.38 518 PRO A C 1
ATOM 4240 O O . PRO A 1 518 ? -16.814 -6.766 1.051 1.00 92.38 518 PRO A O 1
ATOM 4243 N N . ARG A 1 519 ? -18.847 -5.831 1.298 1.00 91.31 519 ARG A N 1
ATOM 4244 C CA . ARG A 1 519 ? -19.206 -5.882 -0.127 1.00 91.31 519 ARG A CA 1
ATOM 4245 C C . ARG A 1 519 ? -18.341 -4.924 -0.948 1.00 91.31 519 ARG A C 1
ATOM 4247 O O . ARG A 1 519 ? -17.892 -5.294 -2.030 1.00 91.31 519 ARG A O 1
ATOM 4254 N N . LEU A 1 520 ? -18.104 -3.712 -0.442 1.00 91.25 520 LEU A N 1
ATOM 4255 C CA . LEU A 1 520 ? -17.257 -2.714 -1.107 1.00 91.25 520 LEU A CA 1
ATOM 4256 C C . LEU A 1 520 ? -15.788 -3.153 -1.165 1.00 91.25 520 LEU A C 1
ATOM 4258 O O . LEU A 1 520 ? -15.120 -2.940 -2.174 1.00 91.25 520 LEU A O 1
ATOM 4262 N N . ASP A 1 521 ? -15.289 -3.794 -0.110 1.00 89.94 521 ASP A N 1
ATOM 4263 C CA . ASP A 1 521 ? -13.900 -4.251 -0.034 1.00 89.94 521 ASP A CA 1
ATOM 4264 C C . ASP A 1 521 ? -13.583 -5.414 -0.990 1.00 89.94 521 ASP A C 1
ATOM 4266 O O . ASP A 1 521 ? -12.491 -5.502 -1.562 1.00 89.94 521 ASP A O 1
ATOM 4270 N N . GLN A 1 522 ? -14.554 -6.307 -1.190 1.00 87.12 522 GLN A N 1
ATOM 4271 C CA . GLN A 1 522 ? -14.423 -7.444 -2.101 1.00 87.12 522 GLN A CA 1
ATOM 4272 C C . GLN A 1 522 ? -14.443 -7.028 -3.575 1.00 87.12 522 GLN A C 1
ATOM 4274 O O . GLN A 1 522 ? -13.908 -7.754 -4.415 1.00 87.12 522 GLN A O 1
ATOM 4279 N N . ALA A 1 523 ? -15.006 -5.861 -3.903 1.00 87.12 523 ALA A N 1
ATOM 4280 C CA . ALA A 1 523 ? -15.043 -5.367 -5.271 1.00 87.12 523 ALA A CA 1
ATOM 4281 C C . ALA A 1 523 ? -13.626 -5.214 -5.853 1.00 87.12 523 ALA A C 1
ATOM 4283 O O . ALA A 1 523 ? -12.685 -4.764 -5.191 1.00 87.12 523 ALA A O 1
ATOM 4284 N N . ARG A 1 524 ? -13.469 -5.599 -7.121 1.00 83.50 524 ARG A N 1
ATOM 4285 C CA . ARG A 1 524 ? -12.230 -5.448 -7.892 1.00 83.50 524 ARG A CA 1
ATOM 4286 C C . ARG A 1 524 ? -12.488 -4.520 -9.064 1.00 83.50 524 ARG A C 1
ATOM 4288 O O . ARG A 1 524 ? -13.559 -4.563 -9.657 1.00 83.50 524 ARG A O 1
ATOM 4295 N N . TYR A 1 525 ? -11.514 -3.682 -9.388 1.00 87.25 525 TYR A N 1
ATOM 4296 C CA . TYR A 1 525 ? -11.610 -2.699 -10.465 1.00 87.25 525 TYR A CA 1
ATOM 4297 C C . TYR A 1 525 ? -10.500 -2.952 -11.479 1.00 87.25 525 TYR A C 1
ATOM 4299 O O . TYR A 1 525 ? -9.404 -3.343 -11.068 1.00 87.25 525 TYR A O 1
ATOM 4307 N N . PRO A 1 526 ? -10.724 -2.718 -12.783 1.00 87.06 526 PRO A N 1
ATOM 4308 C CA . PRO A 1 526 ? -9.639 -2.785 -13.756 1.00 87.06 526 PRO A CA 1
ATOM 4309 C C . PRO A 1 526 ? -8.538 -1.777 -13.392 1.00 87.06 526 PRO A C 1
ATOM 4311 O O . PRO A 1 526 ? -8.797 -0.786 -12.713 1.00 87.06 526 PRO A O 1
ATOM 4314 N N . LEU A 1 527 ? -7.299 -2.003 -13.848 1.00 86.19 527 LEU A N 1
ATOM 4315 C CA . LEU A 1 527 ? -6.193 -1.063 -13.591 1.00 86.19 527 LEU A CA 1
ATOM 4316 C C . LEU A 1 527 ? -6.541 0.364 -14.033 1.00 86.19 527 LEU A C 1
ATOM 4318 O O . LEU A 1 527 ? -6.142 1.318 -13.378 1.00 86.19 527 LEU A O 1
ATOM 4322 N N . THR A 1 528 ? -7.285 0.495 -15.129 1.00 90.56 528 THR A N 1
ATOM 4323 C CA . THR A 1 528 ? -7.735 1.767 -15.688 1.00 90.56 528 THR A CA 1
ATOM 4324 C C . THR A 1 528 ? -9.227 1.724 -15.978 1.00 90.56 528 THR A C 1
ATOM 4326 O O . THR A 1 528 ? -9.707 0.722 -16.507 1.00 90.56 528 THR A O 1
ATOM 4329 N N . SER A 1 529 ? -9.941 2.814 -15.700 1.00 91.62 529 SER A N 1
ATOM 4330 C CA . SER A 1 529 ? -11.364 2.964 -16.013 1.00 91.62 529 SER A CA 1
ATOM 4331 C C . SER A 1 529 ? -11.633 4.310 -16.669 1.00 91.62 529 SER A C 1
ATOM 4333 O O . SER A 1 529 ? -11.165 5.335 -16.179 1.00 91.62 529 SER A O 1
ATOM 4335 N N . TYR A 1 530 ? -12.409 4.306 -17.751 1.00 90.38 530 TYR A N 1
ATOM 4336 C CA . TYR A 1 530 ? -12.983 5.526 -18.313 1.00 90.38 530 TYR A CA 1
ATOM 4337 C C . TYR A 1 530 ? -14.287 5.871 -17.592 1.00 90.38 530 TYR A C 1
ATOM 4339 O O . TYR A 1 530 ? -15.073 4.971 -17.285 1.00 90.38 530 TYR A O 1
ATOM 4347 N N . GLY A 1 531 ? -14.511 7.156 -17.317 1.00 89.12 531 GLY A N 1
ATOM 4348 C CA . GLY A 1 531 ? -15.664 7.615 -16.547 1.00 89.12 531 GLY A CA 1
ATOM 4349 C C . GLY A 1 531 ? -15.714 7.001 -15.147 1.00 89.12 531 GLY A C 1
ATOM 4350 O O . GLY A 1 531 ? -14.682 6.702 -14.540 1.00 89.12 531 GLY A O 1
ATOM 4351 N N . MET A 1 532 ? -16.925 6.827 -14.612 1.00 88.62 532 MET A N 1
ATOM 4352 C CA . MET A 1 532 ? -17.113 6.263 -13.273 1.00 88.62 532 MET A CA 1
ATOM 4353 C C . MET A 1 532 ? -16.594 4.818 -13.198 1.00 88.62 532 MET A C 1
ATOM 4355 O O . MET A 1 532 ? -17.042 3.983 -13.991 1.00 88.62 532 MET A O 1
ATOM 4359 N N . PRO A 1 533 ? -15.708 4.481 -12.236 1.00 89.44 533 PRO A N 1
ATOM 4360 C CA . PRO A 1 533 ? -15.207 3.125 -12.069 1.0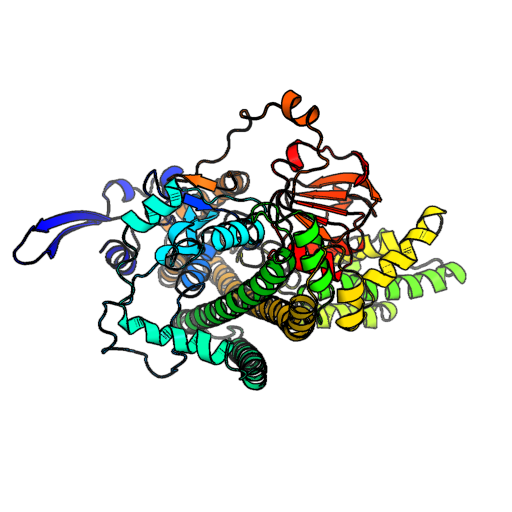0 89.44 533 PRO A CA 1
ATOM 4361 C C . PRO A 1 533 ? -16.333 2.134 -11.809 1.00 89.44 533 PRO A C 1
ATOM 4363 O O . PRO A 1 533 ? -17.140 2.310 -10.894 1.00 89.44 533 PRO A O 1
ATOM 4366 N N . ARG A 1 534 ? -16.348 1.052 -12.586 1.00 87.19 534 ARG A N 1
ATOM 4367 C CA . ARG A 1 534 ? -17.256 -0.077 -12.382 1.00 87.19 534 ARG A CA 1
ATOM 4368 C C . ARG A 1 534 ? -16.466 -1.272 -11.877 1.00 87.19 534 ARG A C 1
ATOM 4370 O O . ARG A 1 534 ? -15.375 -1.552 -12.375 1.00 87.19 534 ARG A O 1
ATOM 4377 N N . ALA A 1 535 ? -17.020 -1.956 -10.882 1.00 86.19 535 ALA A N 1
ATOM 4378 C CA . ALA A 1 535 ? -16.451 -3.209 -10.416 1.00 86.19 535 ALA A CA 1
ATOM 4379 C C . ALA A 1 535 ? -16.477 -4.240 -11.557 1.00 86.19 535 ALA A C 1
ATOM 4381 O O . ALA A 1 535 ? -17.452 -4.311 -12.309 1.00 86.19 535 ALA A O 1
ATOM 4382 N N . GLN A 1 536 ? -15.407 -5.019 -11.691 1.00 80.25 536 GLN A N 1
ATOM 4383 C CA . GLN A 1 536 ? -15.326 -6.111 -12.655 1.00 80.25 536 GLN A CA 1
ATOM 4384 C C . GLN A 1 536 ? -16.334 -7.198 -12.279 1.00 80.25 536 GLN A C 1
ATOM 4386 O O . GLN A 1 536 ? -16.424 -7.600 -11.117 1.00 80.25 536 GLN A O 1
ATOM 4391 N N . ILE A 1 537 ? -17.077 -7.676 -13.274 1.00 72.19 537 ILE A N 1
ATOM 4392 C CA . ILE A 1 537 ? -17.948 -8.843 -13.141 1.00 72.19 537 ILE A CA 1
ATOM 4393 C C . ILE A 1 537 ? -17.082 -10.077 -13.423 1.00 72.19 537 ILE A C 1
ATOM 4395 O O . ILE A 1 537 ? -16.214 -10.046 -14.294 1.00 72.19 537 ILE A O 1
ATOM 4399 N N . ALA A 1 538 ? -17.267 -11.153 -12.656 1.00 59.91 538 ALA A N 1
ATOM 4400 C CA . ALA A 1 538 ? -16.399 -12.332 -12.708 1.00 59.91 538 ALA A CA 1
ATOM 4401 C C . ALA A 1 538 ? -16.335 -13.011 -14.097 1.00 59.91 538 ALA A C 1
ATOM 4403 O O . ALA A 1 538 ? -15.325 -13.651 -14.402 1.00 59.91 538 ALA A O 1
ATOM 4404 N N . ASP A 1 539 ? -17.360 -12.818 -14.934 1.00 56.81 539 ASP A N 1
ATOM 4405 C CA . ASP A 1 539 ? -17.619 -13.588 -16.159 1.00 56.81 539 ASP A CA 1
ATOM 4406 C C . ASP A 1 539 ? -16.852 -13.127 -17.420 1.00 56.81 539 ASP A C 1
ATOM 4408 O O . ASP A 1 539 ? -16.899 -13.816 -18.434 1.00 56.81 539 ASP A O 1
ATOM 4412 N N . ASP A 1 540 ? -16.084 -12.030 -17.378 1.00 57.38 540 ASP A N 1
ATOM 4413 C CA . ASP A 1 540 ? -15.349 -11.504 -18.552 1.00 57.38 540 ASP A CA 1
ATOM 4414 C C . ASP A 1 540 ? -13.982 -12.193 -18.813 1.00 57.38 540 ASP A C 1
ATOM 4416 O O . ASP A 1 540 ? -13.077 -11.595 -19.395 1.00 57.38 540 ASP A O 1
ATOM 4420 N N . PHE A 1 541 ? -13.769 -13.432 -18.353 1.00 60.16 541 PHE A N 1
ATOM 4421 C CA . PHE A 1 541 ? -12.459 -14.104 -18.419 1.00 60.16 541 PHE A CA 1
ATOM 4422 C C . PHE A 1 541 ? -12.507 -15.432 -19.159 1.00 60.16 541 PHE A C 1
ATOM 4424 O O . PHE A 1 541 ? -13.052 -16.417 -18.659 1.00 60.16 541 PHE A O 1
ATOM 4431 N N . ASP A 1 542 ? -11.859 -15.469 -20.321 1.00 63.72 542 ASP A N 1
ATOM 4432 C CA . ASP A 1 542 ? -11.614 -16.705 -21.052 1.00 63.72 542 ASP A CA 1
ATOM 4433 C C . ASP A 1 542 ? -10.340 -17.389 -20.526 1.00 63.72 542 ASP A C 1
ATOM 4435 O O . ASP A 1 542 ? -9.209 -17.094 -20.921 1.00 63.72 542 ASP A O 1
ATOM 4439 N N . GLU A 1 543 ? -10.528 -18.328 -19.599 1.00 60.03 543 GLU A N 1
ATOM 4440 C CA . GLU A 1 543 ? -9.442 -19.116 -19.012 1.00 60.03 543 GLU A CA 1
ATOM 4441 C C . GLU A 1 543 ? -8.683 -19.962 -20.058 1.00 60.03 543 GLU A C 1
ATOM 4443 O O . GLU A 1 543 ? -7.501 -20.272 -19.868 1.00 60.03 543 GLU A O 1
ATOM 4448 N N . ALA A 1 544 ? -9.333 -20.338 -21.167 1.00 59.84 544 ALA A N 1
ATOM 4449 C CA . ALA A 1 544 ? -8.741 -21.188 -22.194 1.00 59.84 544 ALA A CA 1
ATOM 4450 C C . ALA A 1 544 ? -7.776 -20.410 -23.101 1.00 59.84 544 ALA A C 1
ATOM 4452 O O . ALA A 1 544 ? -6.701 -20.928 -23.413 1.00 59.84 544 ALA A O 1
ATOM 4453 N N . GLU A 1 545 ? -8.116 -19.172 -23.472 1.00 59.31 545 GLU A N 1
ATOM 4454 C CA . GLU A 1 545 ? -7.234 -18.281 -24.242 1.00 59.31 545 GLU A CA 1
ATOM 4455 C C . GLU A 1 545 ? -5.978 -17.920 -23.438 1.00 59.31 545 GLU A C 1
ATOM 4457 O O . GLU A 1 545 ? -4.851 -17.976 -23.937 1.00 59.31 545 GLU A O 1
ATOM 4462 N N . VAL A 1 546 ? -6.163 -17.616 -22.154 1.00 57.44 546 VAL A N 1
ATOM 4463 C CA . VAL A 1 546 ? -5.086 -17.182 -21.267 1.00 57.44 546 VAL A CA 1
ATOM 4464 C C . VAL A 1 546 ? -4.066 -18.306 -21.048 1.00 57.44 546 VAL A C 1
ATOM 4466 O O . VAL A 1 546 ? -2.874 -18.079 -21.235 1.00 57.44 546 VAL A O 1
ATOM 4469 N N . ARG A 1 547 ? -4.511 -19.545 -20.780 1.00 58.53 547 ARG A N 1
ATOM 4470 C CA . ARG A 1 547 ? -3.641 -20.724 -20.555 1.00 58.53 547 ARG A CA 1
ATOM 4471 C C . ARG A 1 547 ? -2.808 -21.178 -21.743 1.00 58.53 547 ARG A C 1
ATOM 4473 O O . ARG A 1 547 ? -1.800 -21.848 -21.530 1.00 58.53 547 ARG A O 1
ATOM 4480 N N . GLN A 1 548 ? -3.225 -20.846 -22.958 1.00 54.09 548 GLN A N 1
ATOM 4481 C CA . GLN A 1 548 ? -2.482 -21.169 -24.176 1.00 54.09 548 GLN A CA 1
ATOM 4482 C C . GLN A 1 548 ? -1.411 -20.120 -24.511 1.00 54.09 548 GLN A C 1
ATOM 4484 O O . GLN A 1 548 ? -0.582 -20.364 -25.387 1.00 54.09 548 GLN A O 1
ATOM 4489 N N . ALA A 1 549 ? -1.406 -18.967 -23.831 1.00 50.22 549 ALA A N 1
ATOM 4490 C CA . ALA A 1 549 ? -0.423 -17.919 -24.059 1.00 50.22 549 ALA A CA 1
ATOM 4491 C C . ALA A 1 549 ? 0.957 -18.304 -23.500 1.00 50.22 549 ALA A C 1
ATOM 4493 O O . ALA A 1 549 ? 1.080 -18.795 -22.379 1.00 50.22 549 ALA A O 1
ATOM 4494 N N . ASP A 1 550 ? 2.014 -18.026 -24.264 1.00 48.72 550 ASP A N 1
ATOM 4495 C CA . ASP A 1 550 ? 3.383 -18.078 -23.754 1.00 48.72 550 ASP A CA 1
ATOM 4496 C C . ASP A 1 550 ? 3.582 -16.928 -22.749 1.00 48.72 550 ASP A C 1
ATOM 4498 O O . ASP A 1 550 ? 3.610 -15.746 -23.106 1.00 48.72 550 ASP A O 1
ATOM 4502 N N . TYR A 1 551 ? 3.636 -17.267 -21.460 1.00 55.78 551 TYR A N 1
ATOM 4503 C CA . TYR A 1 551 ? 3.731 -16.300 -20.363 1.00 55.78 551 TYR A CA 1
ATOM 4504 C C . TYR A 1 551 ? 5.132 -15.708 -20.183 1.00 55.78 551 TYR A C 1
ATOM 4506 O O . TYR A 1 551 ? 5.303 -14.810 -19.357 1.00 55.78 551 TYR A O 1
ATOM 4514 N N . ALA A 1 552 ? 6.125 -16.160 -20.958 1.00 46.25 552 ALA A N 1
ATOM 4515 C CA . ALA A 1 552 ? 7.520 -15.743 -20.835 1.00 46.25 552 ALA A CA 1
ATOM 4516 C C . ALA A 1 552 ? 7.756 -14.227 -21.027 1.00 46.25 552 ALA A C 1
ATOM 4518 O O . ALA A 1 552 ? 8.843 -13.737 -20.722 1.00 46.25 552 ALA A O 1
ATOM 4519 N N . THR A 1 553 ? 6.768 -13.462 -21.516 1.00 52.53 553 THR A N 1
ATOM 4520 C CA . THR A 1 553 ? 6.947 -12.048 -21.896 1.00 52.53 553 THR A CA 1
ATOM 4521 C C . THR A 1 553 ? 5.963 -11.054 -21.270 1.00 52.53 553 THR A C 1
ATOM 4523 O O . THR A 1 553 ? 5.763 -9.975 -21.830 1.00 52.53 553 THR A O 1
ATOM 4526 N N . ARG A 1 554 ? 5.322 -11.356 -20.133 1.00 71.94 554 ARG A N 1
ATOM 4527 C CA . ARG A 1 554 ? 4.373 -10.413 -19.504 1.00 71.94 554 ARG A CA 1
ATOM 4528 C C . ARG A 1 554 ? 4.902 -9.878 -18.172 1.00 71.94 554 ARG A C 1
ATOM 4530 O O . ARG A 1 554 ? 4.985 -10.620 -17.203 1.00 71.94 554 ARG A O 1
ATOM 4537 N N . GLY A 1 555 ? 5.221 -8.582 -18.131 1.00 79.06 555 GLY A N 1
ATOM 4538 C CA . GLY A 1 555 ? 5.543 -7.833 -16.910 1.00 79.06 555 GLY A CA 1
ATOM 4539 C C . GLY A 1 555 ? 6.865 -7.063 -16.954 1.00 79.06 555 GLY A C 1
ATOM 4540 O O . GLY A 1 555 ? 7.672 -7.197 -17.872 1.00 79.06 555 GLY A O 1
ATOM 4541 N N . VAL A 1 556 ? 7.081 -6.243 -15.928 1.00 85.38 556 VAL A N 1
ATOM 4542 C CA . VAL A 1 556 ? 8.309 -5.484 -15.690 1.00 85.38 556 VAL A CA 1
ATOM 4543 C C . VAL A 1 556 ? 9.217 -6.286 -14.755 1.00 85.38 556 VAL A C 1
ATOM 4545 O O . VAL A 1 556 ? 8.827 -6.549 -13.610 1.00 85.38 556 VAL A O 1
ATOM 4548 N N . PRO A 1 557 ? 10.430 -6.673 -15.194 1.00 88.31 557 PRO A N 1
ATOM 4549 C CA . PRO A 1 557 ? 11.382 -7.351 -14.328 1.00 88.31 557 PRO A CA 1
ATOM 4550 C C . PRO A 1 557 ? 11.895 -6.380 -13.264 1.00 88.31 557 PRO A C 1
ATOM 4552 O O . PRO A 1 557 ? 12.448 -5.323 -13.566 1.00 88.31 557 PRO A O 1
ATOM 4555 N N . ILE A 1 558 ? 11.717 -6.753 -12.000 1.00 88.56 558 ILE A N 1
ATOM 4556 C CA . ILE A 1 558 ? 12.125 -5.949 -10.848 1.00 88.56 558 ILE A CA 1
ATOM 4557 C C . ILE A 1 558 ? 13.406 -6.481 -10.232 1.00 88.56 558 ILE A C 1
ATOM 4559 O O . ILE A 1 558 ? 14.282 -5.712 -9.855 1.00 88.56 558 ILE A O 1
ATOM 4563 N N . ASN A 1 559 ? 13.553 -7.786 -10.081 1.00 87.81 559 ASN A N 1
ATOM 4564 C CA . ASN A 1 559 ? 14.804 -8.331 -9.583 1.00 87.81 559 ASN A CA 1
ATOM 4565 C C . ASN A 1 55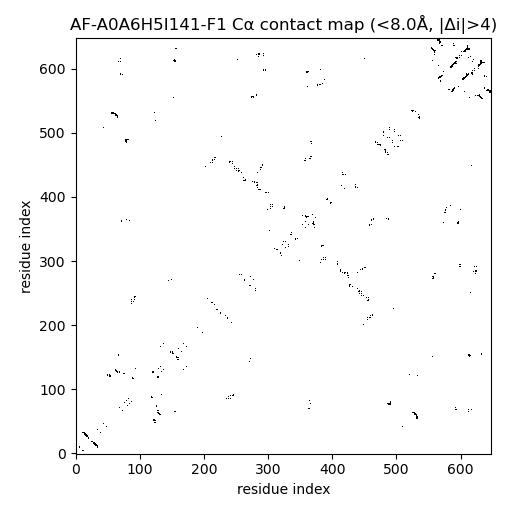9 ? 15.083 -9.644 -10.290 1.00 87.81 559 ASN A C 1
ATOM 4567 O O . ASN A 1 559 ? 14.255 -10.553 -10.260 1.00 87.81 559 ASN A O 1
ATOM 4571 N N . ALA A 1 560 ? 16.240 -9.711 -10.941 1.00 83.56 560 ALA A N 1
ATOM 4572 C CA . ALA A 1 560 ? 16.619 -10.855 -11.747 1.00 83.56 560 ALA A CA 1
ATOM 4573 C C . ALA A 1 560 ? 16.892 -12.085 -10.871 1.00 83.56 560 ALA A C 1
ATOM 4575 O O . ALA A 1 560 ? 17.483 -12.000 -9.790 1.00 83.56 560 ALA A O 1
ATOM 4576 N N . GLY A 1 561 ? 16.495 -13.242 -11.378 1.00 80.44 561 GLY A N 1
ATOM 4577 C CA . GLY A 1 561 ? 16.772 -14.553 -10.817 1.00 80.44 561 GLY A CA 1
ATOM 4578 C C . GLY A 1 561 ? 16.081 -15.608 -11.663 1.00 80.44 561 GLY A C 1
ATOM 4579 O O . GLY A 1 561 ? 15.135 -15.282 -12.367 1.00 80.44 561 GLY A O 1
ATOM 4580 N N . VAL A 1 562 ? 16.585 -16.836 -11.595 1.00 80.44 562 VAL A N 1
ATOM 4581 C CA . VAL A 1 562 ? 15.939 -18.004 -12.198 1.00 80.44 562 VAL A CA 1
ATOM 4582 C C . VAL A 1 562 ? 15.634 -18.981 -11.079 1.00 80.44 562 VAL A C 1
ATOM 4584 O O . VAL A 1 562 ? 16.524 -19.295 -10.279 1.00 80.44 562 VAL A O 1
ATOM 4587 N N . LEU A 1 563 ? 14.393 -19.437 -10.990 1.00 82.19 563 LEU A N 1
ATOM 4588 C CA . LEU A 1 563 ? 13.967 -20.400 -9.986 1.00 82.19 563 LEU A CA 1
ATOM 4589 C C . LEU A 1 563 ? 12.824 -21.272 -10.500 1.00 82.19 563 LEU A C 1
ATOM 4591 O O . LEU A 1 563 ? 11.908 -20.806 -11.157 1.00 82.19 563 LEU A O 1
ATOM 4595 N N . CYS A 1 564 ? 12.833 -22.542 -10.116 1.00 83.62 564 CYS A N 1
ATOM 4596 C CA . CYS A 1 564 ? 11.665 -23.401 -10.248 1.00 83.62 564 CYS A CA 1
ATOM 4597 C C . CYS A 1 564 ? 11.031 -23.540 -8.865 1.00 83.62 564 CYS A C 1
ATOM 4599 O O . CYS A 1 564 ? 11.703 -23.980 -7.928 1.00 83.62 564 CYS A O 1
ATOM 4601 N N . GLY A 1 565 ? 9.769 -23.143 -8.717 1.00 86.25 565 GLY A N 1
ATOM 4602 C CA . GLY A 1 565 ? 9.108 -23.084 -7.415 1.00 86.25 565 GLY A CA 1
ATOM 4603 C C . GLY A 1 565 ? 7.618 -23.383 -7.482 1.00 86.25 565 GLY A C 1
ATOM 4604 O O . GLY A 1 565 ? 6.985 -23.253 -8.529 1.00 86.25 565 GLY A O 1
ATOM 4605 N N . ARG A 1 566 ? 7.062 -23.789 -6.338 1.00 93.38 566 ARG A N 1
ATOM 4606 C CA . ARG A 1 566 ? 5.618 -23.937 -6.158 1.00 93.38 566 ARG A CA 1
ATOM 4607 C C . ARG A 1 566 ? 4.976 -22.556 -6.083 1.00 93.38 566 ARG A C 1
ATOM 4609 O O . ARG A 1 566 ? 5.451 -21.697 -5.349 1.00 93.38 566 ARG A O 1
ATOM 4616 N N . VAL A 1 567 ? 3.881 -22.353 -6.795 1.00 94.44 567 VAL A N 1
ATOM 4617 C CA . VAL A 1 567 ? 3.086 -21.131 -6.730 1.00 94.44 567 VAL A CA 1
ATOM 4618 C C . VAL A 1 567 ? 2.173 -21.147 -5.504 1.00 94.44 567 VAL A C 1
ATOM 4620 O O . VAL A 1 567 ? 1.544 -22.160 -5.185 1.00 94.44 567 VAL A O 1
ATOM 4623 N N . PHE A 1 568 ? 2.064 -19.997 -4.845 1.00 95.38 568 PHE A N 1
ATOM 4624 C CA . PHE A 1 568 ? 1.038 -19.685 -3.860 1.00 95.38 568 PHE A CA 1
ATOM 4625 C C . PHE A 1 568 ? 0.311 -18.405 -4.284 1.00 95.38 568 PHE A C 1
ATOM 4627 O O . PHE A 1 568 ? 0.907 -17.327 -4.301 1.00 95.38 568 PHE A O 1
ATOM 4634 N N . VAL A 1 569 ? -0.970 -18.531 -4.628 1.00 93.88 569 VAL A N 1
ATOM 4635 C CA . VAL A 1 569 ? -1.831 -17.403 -4.997 1.00 93.88 569 VAL A CA 1
ATOM 4636 C C . VAL A 1 569 ? -2.497 -16.848 -3.745 1.00 93.88 569 VAL A C 1
ATOM 4638 O O . VAL A 1 569 ? -3.110 -17.591 -2.978 1.00 93.88 569 VAL A O 1
ATOM 4641 N N . ALA A 1 570 ? -2.369 -15.540 -3.545 1.00 92.31 570 ALA A N 1
ATOM 4642 C CA . ALA A 1 570 ? -2.983 -14.805 -2.453 1.00 92.31 570 ALA A CA 1
ATOM 4643 C C . ALA A 1 570 ? -3.857 -13.669 -3.011 1.00 92.31 570 ALA A C 1
ATOM 4645 O O . ALA A 1 570 ? -3.364 -12.577 -3.293 1.00 92.31 570 ALA A O 1
ATOM 4646 N N . ASP A 1 571 ? -5.164 -13.923 -3.140 1.00 82.75 571 ASP A N 1
ATOM 4647 C CA . ASP A 1 571 ? -6.156 -12.982 -3.705 1.00 82.75 571 ASP A CA 1
ATOM 4648 C C . ASP A 1 571 ? -6.336 -11.697 -2.877 1.00 82.75 571 ASP A C 1
ATOM 4650 O O . ASP A 1 571 ? -6.853 -10.676 -3.348 1.00 82.75 571 ASP A O 1
ATOM 4654 N N . SER A 1 572 ? -5.926 -11.753 -1.612 1.00 78.88 572 SER A N 1
ATOM 4655 C CA . SER A 1 572 ? -5.816 -10.617 -0.711 1.00 78.88 572 SER A CA 1
ATOM 4656 C C . SER A 1 572 ? -4.744 -10.876 0.340 1.00 78.88 572 SER A C 1
ATOM 4658 O O . SER A 1 572 ? -4.347 -12.015 0.601 1.00 78.88 572 SER A O 1
ATOM 4660 N N . TYR A 1 573 ? -4.305 -9.808 0.998 1.00 81.81 573 TYR A N 1
ATOM 4661 C CA . TYR A 1 573 ? -3.476 -9.940 2.185 1.00 81.81 573 TYR A CA 1
ATOM 4662 C C . TYR A 1 573 ? -4.240 -10.659 3.310 1.00 81.81 573 TYR A C 1
ATOM 4664 O O . TYR A 1 573 ? -5.440 -10.448 3.495 1.00 81.81 573 TYR A O 1
ATOM 4672 N N . ALA A 1 574 ? -3.526 -11.470 4.093 1.00 79.88 574 ALA A N 1
ATOM 4673 C CA . ALA A 1 574 ? -4.014 -12.010 5.355 1.00 79.88 574 ALA A CA 1
ATOM 4674 C C . ALA A 1 574 ? -2.890 -12.056 6.403 1.00 79.88 574 ALA A C 1
ATOM 4676 O O . ALA A 1 574 ? -1.719 -12.287 6.087 1.00 79.88 574 ALA A O 1
ATOM 4677 N N . ASP A 1 575 ? -3.269 -11.892 7.673 1.00 68.00 575 ASP A N 1
ATOM 4678 C CA . ASP A 1 575 ? -2.349 -11.807 8.819 1.00 68.00 575 ASP A CA 1
ATOM 4679 C C . ASP A 1 575 ? -1.536 -13.089 9.084 1.00 68.00 575 ASP A C 1
ATOM 4681 O O . ASP A 1 575 ? -0.573 -13.060 9.848 1.00 68.00 575 ASP A O 1
ATOM 4685 N N . ASP A 1 576 ? -1.906 -14.215 8.467 1.00 75.69 576 ASP A N 1
ATOM 4686 C CA . ASP A 1 576 ? -1.267 -15.517 8.674 1.00 75.69 576 ASP A CA 1
ATOM 4687 C C . ASP A 1 576 ? -1.340 -16.384 7.407 1.00 75.69 576 ASP A C 1
ATOM 4689 O O . ASP A 1 576 ? -1.936 -17.460 7.400 1.00 75.69 576 ASP A O 1
ATOM 4693 N N . LEU A 1 577 ? -0.738 -15.912 6.307 1.00 80.38 577 LEU A N 1
ATOM 4694 C CA . LEU A 1 577 ? -0.629 -16.684 5.055 1.00 80.38 577 LEU A CA 1
ATOM 4695 C C . LEU A 1 577 ? -0.125 -18.134 5.244 1.00 80.38 577 LEU A C 1
ATOM 4697 O O . LEU A 1 577 ? -0.601 -19.015 4.528 1.00 80.38 577 LEU A O 1
ATOM 4701 N N . PRO A 1 578 ? 0.774 -18.443 6.202 1.00 81.50 578 PRO A N 1
ATOM 4702 C CA . PRO A 1 578 ? 1.152 -19.824 6.501 1.00 81.50 578 PRO A CA 1
ATOM 4703 C C . PRO A 1 578 ? -0.023 -20.741 6.868 1.00 81.50 578 PRO A C 1
ATOM 4705 O O . PRO A 1 578 ? -0.027 -21.901 6.456 1.00 81.50 578 PRO A O 1
ATOM 4708 N N . LYS A 1 579 ? -1.048 -20.247 7.581 1.00 81.06 579 LYS A N 1
ATOM 4709 C CA . LYS A 1 579 ? -2.280 -21.026 7.834 1.00 81.06 579 LYS A CA 1
ATOM 4710 C C . LYS A 1 579 ? -3.060 -21.334 6.560 1.00 81.06 579 LYS A C 1
ATOM 4712 O O . LYS A 1 579 ? -3.737 -22.355 6.504 1.00 81.06 579 LYS A O 1
ATOM 4717 N N . TRP A 1 580 ? -2.940 -20.480 5.550 1.00 82.62 580 TRP A N 1
ATOM 4718 C CA . TRP A 1 580 ? -3.584 -20.641 4.247 1.00 82.62 580 TRP A CA 1
ATOM 4719 C C . TRP A 1 580 ? -2.758 -21.485 3.267 1.00 82.62 580 TRP A C 1
ATOM 4721 O O . TRP A 1 580 ? -3.196 -21.724 2.147 1.00 82.62 580 TRP A O 1
ATOM 4731 N N . GLY A 1 581 ? -1.589 -21.988 3.684 1.00 86.31 581 GLY A N 1
ATOM 4732 C CA . GLY A 1 581 ? -0.781 -22.918 2.893 1.00 86.31 581 GLY A CA 1
ATOM 4733 C C . GLY A 1 581 ? 0.431 -22.303 2.194 1.00 86.31 581 GLY A C 1
ATOM 4734 O O . GLY A 1 581 ? 1.024 -22.984 1.349 1.00 86.31 581 GLY A O 1
ATOM 4735 N N . LEU A 1 582 ? 0.818 -21.069 2.548 1.00 89.56 582 LEU A N 1
ATOM 4736 C CA . LEU A 1 582 ? 2.105 -20.502 2.140 1.00 89.56 582 LEU A CA 1
ATOM 4737 C C . LEU A 1 582 ? 3.242 -21.309 2.776 1.00 89.56 582 LEU A C 1
ATOM 4739 O O . LEU A 1 582 ? 3.317 -21.466 3.998 1.00 89.56 582 LEU A O 1
ATOM 4743 N N . GLN A 1 583 ? 4.148 -21.795 1.941 1.00 87.25 583 GLN A N 1
ATOM 4744 C CA . GLN A 1 583 ? 5.337 -22.531 2.333 1.00 87.25 583 GLN A CA 1
ATOM 4745 C C . GLN A 1 583 ? 6.600 -21.708 2.046 1.00 87.25 583 GLN A C 1
ATOM 4747 O O . GLN A 1 583 ? 6.609 -20.830 1.179 1.00 87.25 583 GLN A O 1
ATOM 4752 N N . PRO A 1 584 ? 7.700 -21.967 2.774 1.00 85.75 584 PRO A N 1
ATOM 4753 C CA . PRO A 1 584 ? 8.989 -21.383 2.432 1.00 85.75 584 PRO A CA 1
ATOM 4754 C C . PRO A 1 584 ? 9.376 -21.732 0.993 1.00 85.75 584 PRO A C 1
ATOM 4756 O O . PRO A 1 584 ? 9.267 -22.890 0.600 1.00 85.75 584 PRO A O 1
ATOM 4759 N N . TRP A 1 585 ? 9.895 -20.744 0.268 1.00 86.56 585 TRP A N 1
ATOM 4760 C CA . TRP A 1 585 ? 10.327 -20.820 -1.133 1.00 86.56 585 TRP A CA 1
ATOM 4761 C C . TRP A 1 585 ? 9.215 -20.907 -2.176 1.00 86.56 585 TRP A C 1
ATOM 4763 O O . TRP A 1 585 ? 9.522 -21.047 -3.359 1.00 86.56 585 TRP A O 1
ATOM 4773 N N . ASP A 1 586 ? 7.957 -20.722 -1.776 1.00 92.19 586 ASP A N 1
ATOM 4774 C CA . ASP A 1 586 ? 6.875 -20.515 -2.735 1.00 92.19 586 ASP A CA 1
ATOM 4775 C C . ASP A 1 586 ? 7.086 -19.222 -3.546 1.00 92.19 586 ASP A C 1
ATOM 4777 O O . ASP A 1 586 ? 7.638 -18.226 -3.058 1.00 92.19 586 ASP A O 1
ATOM 4781 N N . ILE A 1 587 ? 6.605 -19.234 -4.785 1.00 93.88 587 ILE A N 1
ATOM 4782 C CA . ILE A 1 587 ? 6.410 -18.053 -5.623 1.00 93.88 587 ILE A CA 1
ATOM 4783 C C . ILE A 1 587 ? 5.080 -17.431 -5.220 1.00 93.88 587 ILE A C 1
ATOM 4785 O O . ILE A 1 587 ? 4.024 -18.022 -5.444 1.00 93.88 587 ILE A O 1
ATOM 4789 N N . LEU A 1 588 ? 5.131 -16.247 -4.618 1.00 95.19 588 LEU A N 1
ATOM 4790 C CA . LEU A 1 588 ? 3.927 -15.511 -4.258 1.00 95.19 588 LEU A CA 1
ATOM 4791 C C . LEU A 1 588 ? 3.328 -14.857 -5.504 1.00 95.19 588 LEU A C 1
ATOM 4793 O O . LEU A 1 588 ? 4.003 -14.055 -6.146 1.00 95.19 588 LEU A O 1
ATOM 4797 N N . VAL A 1 589 ? 2.060 -15.142 -5.786 1.00 94.00 589 VAL A N 1
ATOM 4798 C CA . VAL A 1 589 ? 1.254 -14.455 -6.801 1.00 94.00 589 VAL A CA 1
ATOM 4799 C C . VAL A 1 589 ? 0.176 -13.639 -6.089 1.00 94.00 589 VAL A C 1
ATOM 4801 O O . VAL A 1 589 ? -0.599 -14.204 -5.321 1.00 94.00 589 VAL A O 1
ATOM 4804 N N . ALA A 1 590 ? 0.125 -12.325 -6.311 1.00 92.50 590 ALA A N 1
ATOM 4805 C CA . ALA A 1 590 ? -0.837 -11.435 -5.647 1.00 92.50 590 ALA A CA 1
ATOM 4806 C C . ALA A 1 590 ? -1.303 -10.284 -6.566 1.00 92.50 590 ALA A C 1
ATOM 4808 O O . ALA A 1 590 ? -0.570 -9.914 -7.488 1.00 92.50 590 ALA A O 1
ATOM 4809 N N . PRO A 1 591 ? -2.467 -9.648 -6.309 1.00 88.94 591 PRO A N 1
ATOM 4810 C CA . PRO A 1 591 ? -2.911 -8.488 -7.089 1.00 88.94 591 PRO A CA 1
ATOM 4811 C C . PRO A 1 591 ? -1.929 -7.312 -6.992 1.00 88.94 591 PRO A C 1
ATOM 4813 O O . PRO A 1 591 ? -1.581 -6.677 -7.984 1.00 88.94 591 PRO A O 1
ATOM 4816 N N . CYS A 1 592 ? -1.434 -7.041 -5.787 1.00 87.94 592 CYS A N 1
ATOM 4817 C CA . CYS A 1 592 ? -0.408 -6.045 -5.503 1.00 87.94 592 CYS A CA 1
ATOM 4818 C C . CYS A 1 592 ? 0.360 -6.443 -4.237 1.00 87.94 592 CYS A C 1
ATOM 4820 O O . CYS A 1 592 ? -0.153 -7.179 -3.393 1.00 87.94 592 CYS A O 1
ATOM 4822 N N . VAL A 1 593 ? 1.585 -5.937 -4.084 1.00 87.75 593 VAL A N 1
ATOM 4823 C CA . VAL A 1 593 ? 2.422 -6.171 -2.897 1.00 87.75 593 VAL A CA 1
ATOM 4824 C C . VAL A 1 593 ? 2.788 -4.848 -2.224 1.00 87.75 593 VAL A C 1
ATOM 4826 O O . VAL A 1 593 ? 3.683 -4.127 -2.660 1.00 87.75 593 VAL A O 1
ATOM 4829 N N . ASP A 1 594 ? 2.084 -4.541 -1.138 1.00 79.69 594 ASP A N 1
ATOM 4830 C CA . ASP A 1 594 ? 2.310 -3.362 -0.294 1.00 79.69 594 ASP A CA 1
ATOM 4831 C C . ASP A 1 594 ? 3.328 -3.620 0.844 1.00 79.69 594 ASP A C 1
ATOM 4833 O O . ASP A 1 594 ? 3.856 -4.724 1.014 1.00 79.69 594 ASP A O 1
ATOM 4837 N N . ALA A 1 595 ? 3.602 -2.591 1.655 1.00 75.00 595 ALA A N 1
ATOM 4838 C CA . ALA A 1 595 ? 4.497 -2.648 2.820 1.00 75.00 595 ALA A CA 1
ATOM 4839 C C . ALA A 1 595 ? 4.166 -3.763 3.826 1.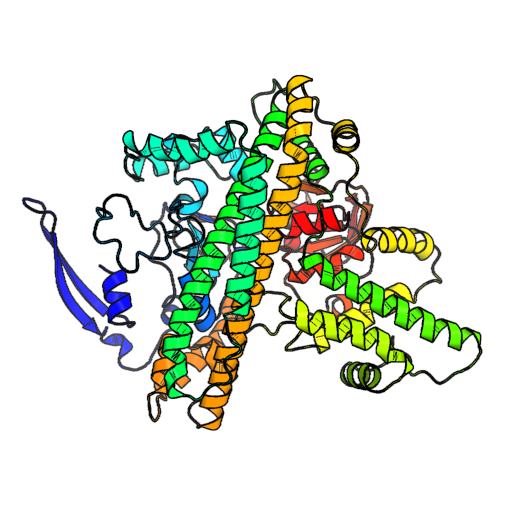00 75.00 595 ALA A C 1
ATOM 4841 O O . ALA A 1 595 ? 5.066 -4.339 4.449 1.00 75.00 595 ALA A O 1
ATOM 4842 N N . GLY A 1 596 ? 2.883 -4.074 3.970 1.00 80.25 596 GLY A N 1
ATOM 4843 C CA . GLY A 1 596 ? 2.356 -5.134 4.803 1.00 80.25 596 GLY A CA 1
ATOM 4844 C C . GLY A 1 596 ? 2.733 -6.526 4.327 1.00 80.25 596 GLY A C 1
ATOM 4845 O O . GLY A 1 596 ? 2.613 -7.436 5.120 1.00 80.25 596 GLY A O 1
ATOM 4846 N N . TRP A 1 597 ? 3.246 -6.735 3.112 1.00 87.75 597 TRP A N 1
ATOM 4847 C CA . TRP A 1 597 ? 3.749 -8.048 2.671 1.00 87.75 597 TRP A CA 1
ATOM 4848 C C . TRP A 1 597 ? 5.221 -8.279 3.029 1.00 87.75 597 TRP A C 1
ATOM 4850 O O . TRP A 1 597 ? 5.719 -9.406 2.948 1.00 87.75 597 TRP A O 1
ATOM 4860 N N . SER A 1 598 ? 5.930 -7.224 3.444 1.00 85.44 598 SER A N 1
ATOM 4861 C CA . SER A 1 598 ? 7.387 -7.212 3.640 1.00 85.44 598 SER A CA 1
ATOM 4862 C C . SER A 1 598 ? 7.909 -8.303 4.577 1.00 85.44 598 SER A C 1
ATOM 4864 O O . SER A 1 598 ? 9.015 -8.811 4.375 1.00 85.44 598 SER A O 1
ATOM 4866 N N . GLN A 1 599 ? 7.126 -8.721 5.578 1.00 86.50 599 GLN A N 1
ATOM 4867 C CA . GLN A 1 599 ? 7.525 -9.803 6.479 1.00 86.50 599 GLN A CA 1
ATOM 4868 C C . GLN A 1 599 ? 7.673 -11.160 5.783 1.00 86.50 599 GLN A C 1
ATOM 4870 O O . GLN A 1 599 ? 8.366 -12.024 6.317 1.00 86.50 599 GLN A O 1
ATOM 4875 N N . TYR A 1 600 ? 7.055 -11.382 4.624 1.00 88.69 600 TYR A N 1
ATOM 4876 C CA . TYR A 1 600 ? 7.126 -12.666 3.926 1.00 88.69 600 TYR A CA 1
ATOM 4877 C C . TYR A 1 600 ? 8.308 -12.733 2.958 1.00 88.69 600 TYR A C 1
ATOM 4879 O O . TYR A 1 600 ? 8.885 -13.804 2.785 1.00 88.69 600 TYR A O 1
ATOM 4887 N N . PHE A 1 601 ? 8.740 -11.589 2.415 1.00 88.56 601 PHE A N 1
ATOM 4888 C CA . PHE A 1 601 ? 9.725 -11.476 1.329 1.00 88.56 601 PHE A CA 1
ATOM 4889 C C . PHE A 1 601 ? 10.969 -12.354 1.507 1.00 88.56 601 PHE A C 1
ATOM 4891 O O . PHE A 1 601 ? 11.311 -13.092 0.585 1.00 88.56 601 PHE A O 1
ATOM 4898 N N . PRO A 1 602 ? 11.650 -12.367 2.670 1.00 85.06 602 PRO A N 1
ATOM 4899 C CA . PRO A 1 602 ? 12.889 -13.128 2.785 1.00 85.06 602 PRO A CA 1
ATOM 4900 C C . PRO A 1 602 ? 12.699 -14.648 2.668 1.00 85.06 602 PRO A C 1
ATOM 4902 O O . PRO A 1 602 ? 13.673 -15.347 2.389 1.00 85.06 602 PRO A O 1
ATOM 4905 N N . MET A 1 603 ? 11.478 -15.147 2.891 1.00 85.38 603 MET A N 1
ATOM 4906 C CA . MET A 1 603 ? 11.117 -16.566 2.828 1.00 85.38 603 MET A CA 1
ATOM 4907 C C . MET A 1 603 ? 10.526 -16.976 1.475 1.00 85.38 603 MET A C 1
ATOM 4909 O O . MET A 1 603 ? 10.318 -18.167 1.273 1.00 85.38 603 MET A O 1
ATOM 4913 N N . LEU A 1 604 ? 10.247 -16.034 0.571 1.00 90.00 604 LEU A N 1
ATOM 4914 C CA . LEU A 1 604 ? 9.667 -16.325 -0.741 1.00 90.00 604 LEU A CA 1
ATOM 4915 C C . LEU A 1 604 ? 10.735 -16.782 -1.738 1.00 90.00 604 LEU A C 1
ATOM 4917 O O . LEU A 1 604 ? 11.872 -16.303 -1.715 1.00 90.00 604 LEU A O 1
ATOM 4921 N N . GLY A 1 605 ? 10.361 -17.694 -2.630 1.00 89.06 605 GLY A N 1
ATOM 4922 C CA . GLY A 1 605 ? 11.177 -18.093 -3.773 1.00 89.06 605 GLY A CA 1
ATOM 4923 C C . GLY A 1 605 ? 11.242 -16.964 -4.789 1.00 89.06 605 GLY A C 1
ATOM 4924 O O . GLY A 1 605 ? 12.336 -16.500 -5.102 1.00 89.06 605 GLY A O 1
ATOM 4925 N N . GLY A 1 606 ? 10.073 -16.457 -5.182 1.00 92.56 606 GLY A N 1
ATOM 4926 C CA . GLY A 1 606 ? 9.896 -15.317 -6.077 1.00 92.56 606 GLY A CA 1
ATOM 4927 C C . GLY A 1 606 ? 8.572 -14.590 -5.828 1.00 92.56 606 GLY A C 1
ATOM 4928 O O . GLY A 1 606 ? 7.774 -15.012 -4.988 1.00 92.56 606 GLY A O 1
ATOM 4929 N N . ILE A 1 607 ? 8.354 -13.481 -6.534 1.00 94.00 607 ILE A N 1
ATOM 4930 C CA . ILE A 1 607 ? 7.131 -12.669 -6.455 1.00 94.00 607 ILE A CA 1
ATOM 4931 C C . ILE A 1 607 ? 6.640 -12.344 -7.868 1.00 94.00 607 ILE A C 1
ATOM 4933 O O . ILE A 1 607 ? 7.396 -11.813 -8.682 1.00 94.00 607 ILE A O 1
ATOM 4937 N N . ILE A 1 608 ? 5.357 -12.589 -8.113 1.00 92.75 608 ILE A N 1
ATOM 4938 C CA . ILE A 1 608 ? 4.607 -12.135 -9.281 1.00 92.75 608 ILE A CA 1
ATOM 4939 C C . ILE A 1 608 ? 3.467 -11.250 -8.777 1.00 92.75 608 ILE A C 1
ATOM 4941 O O . ILE A 1 608 ? 2.657 -11.685 -7.958 1.00 92.75 608 ILE A O 1
ATOM 4945 N N . ALA A 1 609 ? 3.396 -10.010 -9.255 1.00 91.94 609 ALA A N 1
ATOM 4946 C CA . ALA A 1 609 ? 2.302 -9.102 -8.916 1.00 91.94 609 ALA A CA 1
ATOM 4947 C C . ALA A 1 609 ? 1.574 -8.607 -10.167 1.00 91.94 609 ALA A C 1
ATOM 4949 O O . ALA A 1 609 ? 2.214 -8.255 -11.162 1.00 91.94 609 ALA A O 1
ATOM 4950 N N . GLU A 1 610 ? 0.243 -8.531 -10.107 1.00 88.50 610 GLU A N 1
ATOM 4951 C CA . GLU A 1 610 ? -0.554 -7.999 -11.221 1.00 88.50 610 GLU A CA 1
ATOM 4952 C C . GLU A 1 610 ? -0.343 -6.506 -11.427 1.00 88.50 610 GLU A C 1
ATOM 4954 O O . GLU A 1 610 ? -0.334 -6.017 -12.557 1.00 88.50 610 GLU A O 1
ATOM 4959 N N . ARG A 1 611 ? -0.153 -5.788 -10.320 1.00 87.44 611 ARG A N 1
ATOM 4960 C CA . ARG A 1 611 ? 0.045 -4.344 -10.274 1.00 87.44 611 ARG A CA 1
ATOM 4961 C C . ARG A 1 611 ? 1.408 -4.012 -9.700 1.00 87.44 611 ARG A C 1
ATOM 4963 O O . ARG A 1 611 ? 1.957 -4.740 -8.871 1.00 87.44 611 ARG A O 1
ATOM 4970 N N . GLY A 1 612 ? 1.911 -2.870 -10.141 1.00 86.94 612 GLY A N 1
ATOM 4971 C CA . GLY A 1 612 ? 3.193 -2.324 -9.738 1.00 86.94 612 GLY A CA 1
ATOM 4972 C C . GLY A 1 612 ? 4.259 -2.419 -10.824 1.00 86.94 612 GLY A C 1
ATOM 4973 O O . GLY A 1 612 ? 4.092 -3.076 -11.851 1.00 86.94 612 GLY A O 1
ATOM 4974 N N . SER A 1 613 ? 5.351 -1.697 -10.606 1.00 86.69 613 SER A N 1
ATOM 4975 C CA . SER A 1 613 ? 6.493 -1.582 -11.511 1.00 86.69 613 SER A CA 1
ATOM 4976 C C . SER A 1 613 ? 7.707 -1.010 -10.757 1.00 86.69 613 SER A C 1
ATOM 4978 O O . SER A 1 613 ? 7.776 -1.084 -9.533 1.00 86.69 613 SER A O 1
ATOM 4980 N N . LEU A 1 614 ? 8.703 -0.449 -11.446 1.00 84.19 614 LEU A N 1
ATOM 4981 C CA . LEU A 1 614 ? 9.961 0.052 -10.877 1.00 84.19 614 LEU A CA 1
ATOM 4982 C C . LEU A 1 614 ? 9.775 0.957 -9.651 1.00 84.19 614 LEU A C 1
ATOM 4984 O O . LEU A 1 614 ? 10.580 0.882 -8.711 1.00 84.19 614 LEU A O 1
ATOM 4988 N N . PHE A 1 615 ? 8.739 1.803 -9.669 1.00 82.94 615 PHE A N 1
ATOM 4989 C CA . PHE A 1 615 ? 8.470 2.797 -8.630 1.00 82.94 615 PHE A CA 1
ATOM 4990 C C . PHE A 1 615 ? 7.690 2.263 -7.431 1.00 82.94 615 PHE A C 1
ATOM 4992 O O . PHE A 1 615 ? 7.602 2.968 -6.428 1.00 82.94 615 PHE A O 1
ATOM 4999 N N . SER A 1 616 ? 7.168 1.047 -7.496 1.00 85.88 616 SER A N 1
ATOM 5000 C CA . SER A 1 616 ? 6.357 0.439 -6.445 1.00 85.88 616 SER A CA 1
ATOM 5001 C C . SER A 1 616 ? 7.128 0.253 -5.131 1.00 85.88 616 SER A C 1
ATOM 5003 O O . SER A 1 616 ? 8.290 -0.177 -5.164 1.00 85.88 616 SER A O 1
ATOM 5005 N N . PRO A 1 617 ? 6.524 0.510 -3.953 1.00 83.75 617 PRO A N 1
ATOM 5006 C CA . PRO A 1 617 ? 7.113 0.129 -2.668 1.00 83.75 617 PRO A CA 1
ATOM 5007 C C . PRO A 1 617 ? 7.470 -1.363 -2.608 1.00 83.75 617 PRO A C 1
ATOM 5009 O O . PRO A 1 617 ? 8.544 -1.730 -2.124 1.00 83.75 617 PRO A O 1
ATOM 5012 N N . GLY A 1 618 ? 6.627 -2.228 -3.186 1.00 86.88 618 GLY A N 1
ATOM 5013 C CA . GLY A 1 618 ? 6.914 -3.655 -3.347 1.00 86.88 618 GLY A CA 1
ATOM 5014 C C . GLY A 1 618 ? 8.202 -3.927 -4.128 1.00 86.88 618 GLY A C 1
ATOM 5015 O O . GLY A 1 618 ? 8.985 -4.802 -3.753 1.00 86.88 618 GLY A O 1
ATOM 5016 N N . ALA A 1 619 ? 8.474 -3.137 -5.171 1.00 87.44 619 ALA A N 1
ATOM 5017 C CA . ALA A 1 619 ? 9.670 -3.290 -5.989 1.00 87.44 619 ALA A CA 1
ATOM 5018 C C . ALA A 1 619 ? 10.945 -2.899 -5.235 1.00 87.44 619 ALA A C 1
ATOM 5020 O O . ALA A 1 619 ? 11.955 -3.603 -5.311 1.00 87.44 619 ALA A O 1
ATOM 5021 N N . ALA A 1 620 ? 10.888 -1.820 -4.447 1.00 85.44 620 ALA A N 1
ATOM 5022 C CA . ALA A 1 620 ? 11.985 -1.433 -3.563 1.00 85.44 620 ALA A CA 1
ATOM 5023 C C . ALA A 1 620 ? 12.314 -2.552 -2.560 1.00 85.44 620 ALA A C 1
ATOM 5025 O O . ALA A 1 620 ? 13.480 -2.898 -2.382 1.00 85.44 620 ALA A O 1
ATOM 5026 N N . MET A 1 621 ? 11.294 -3.183 -1.971 1.00 85.19 621 MET A N 1
ATOM 5027 C CA . MET A 1 621 ? 11.484 -4.291 -1.031 1.00 85.19 621 MET A CA 1
ATOM 5028 C C . MET A 1 621 ? 12.020 -5.565 -1.698 1.00 85.19 621 MET A C 1
ATOM 5030 O O . MET A 1 621 ? 12.879 -6.234 -1.124 1.00 85.19 621 MET A O 1
ATOM 5034 N N . ALA A 1 622 ? 11.560 -5.902 -2.907 1.00 87.81 622 ALA A N 1
ATOM 5035 C CA . ALA A 1 622 ? 12.038 -7.076 -3.639 1.00 87.81 622 ALA A CA 1
ATOM 5036 C C . ALA A 1 622 ? 13.538 -6.966 -3.956 1.00 87.81 622 ALA A C 1
ATOM 5038 O O . ALA A 1 622 ? 14.289 -7.924 -3.743 1.00 87.81 622 ALA A O 1
ATOM 5039 N N . ARG A 1 623 ? 13.990 -5.770 -4.365 1.00 86.31 623 ARG A N 1
ATOM 5040 C CA . ARG A 1 623 ? 15.413 -5.438 -4.536 1.00 86.31 623 ARG A CA 1
ATOM 5041 C C . ARG A 1 623 ? 16.193 -5.536 -3.222 1.00 86.31 623 ARG A C 1
ATOM 5043 O O . ARG A 1 623 ? 17.263 -6.143 -3.188 1.00 86.31 623 ARG A O 1
ATOM 5050 N N . ASP A 1 624 ? 15.652 -4.987 -2.134 1.00 81.75 624 ASP A N 1
ATOM 5051 C CA . ASP A 1 624 ? 16.295 -4.983 -0.812 1.00 81.75 624 ASP A CA 1
ATOM 5052 C C . ASP A 1 624 ? 16.527 -6.395 -0.258 1.00 81.75 624 ASP A C 1
ATOM 5054 O O . ASP A 1 624 ? 17.589 -6.687 0.302 1.00 81.75 624 ASP A O 1
ATOM 5058 N N . PHE A 1 625 ? 15.552 -7.287 -0.441 1.00 82.88 625 PHE A N 1
ATOM 5059 C CA . PHE A 1 625 ? 15.644 -8.685 -0.022 1.00 82.88 625 PHE A CA 1
ATOM 5060 C C . PHE A 1 625 ? 16.228 -9.608 -1.088 1.00 82.88 625 PHE A C 1
ATOM 5062 O O . PHE A 1 625 ? 16.350 -10.803 -0.828 1.00 82.88 625 PHE A O 1
ATOM 5069 N N . ASN A 1 626 ? 16.624 -9.096 -2.256 1.00 84.44 626 ASN A N 1
ATOM 5070 C CA . ASN A 1 626 ? 17.133 -9.901 -3.366 1.00 84.44 626 ASN A CA 1
ATOM 5071 C C . ASN A 1 626 ? 16.215 -11.107 -3.667 1.00 84.44 626 ASN A C 1
ATOM 5073 O O . ASN A 1 626 ? 16.654 -12.265 -3.705 1.00 84.44 626 ASN A O 1
ATOM 5077 N N . VAL A 1 627 ? 14.916 -10.828 -3.775 1.00 88.19 627 VAL A N 1
ATOM 5078 C CA . VAL A 1 627 ? 13.876 -11.805 -4.115 1.00 88.19 627 VAL A CA 1
ATOM 5079 C C . VAL A 1 627 ? 13.576 -11.644 -5.598 1.00 88.19 627 VAL A C 1
ATOM 5081 O O . VAL A 1 627 ? 13.253 -10.527 -5.997 1.00 88.19 627 VAL A O 1
ATOM 5084 N N . PRO A 1 628 ? 13.738 -12.685 -6.427 1.00 91.25 628 PRO A N 1
ATOM 5085 C CA . PRO A 1 628 ? 13.367 -12.630 -7.836 1.00 91.25 628 PRO A CA 1
ATOM 5086 C C . PRO A 1 628 ? 11.917 -12.149 -7.997 1.00 91.25 628 PRO A C 1
ATOM 5088 O O . PRO A 1 628 ? 11.029 -12.616 -7.281 1.00 91.25 628 PRO A O 1
ATOM 5091 N N . CYS A 1 629 ? 11.685 -11.145 -8.843 1.00 91.75 629 CYS A N 1
ATOM 5092 C CA . CYS A 1 629 ? 10.395 -10.455 -8.877 1.00 91.75 629 CYS A CA 1
ATOM 5093 C C . CYS A 1 629 ? 10.048 -9.889 -10.258 1.00 91.75 629 CYS A C 1
ATOM 5095 O O . CYS A 1 629 ? 10.880 -9.223 -10.879 1.00 91.75 629 CYS A O 1
ATOM 5097 N N . ILE A 1 630 ? 8.804 -10.119 -10.686 1.00 90.75 630 ILE A N 1
ATOM 5098 C CA . ILE A 1 630 ? 8.171 -9.521 -11.866 1.00 90.75 630 ILE A CA 1
ATOM 5099 C C . ILE A 1 630 ? 6.851 -8.876 -11.417 1.00 90.75 630 ILE A C 1
ATOM 5101 O O . ILE A 1 630 ? 6.097 -9.461 -10.639 1.00 90.75 630 ILE A O 1
ATOM 5105 N N . MET A 1 631 ? 6.574 -7.658 -11.878 1.00 90.56 631 MET A N 1
ATOM 5106 C CA . MET A 1 631 ? 5.337 -6.925 -11.568 1.00 90.56 631 MET A CA 1
ATOM 5107 C C . MET A 1 631 ? 4.628 -6.468 -12.844 1.00 90.56 631 MET A C 1
ATOM 5109 O O . MET A 1 631 ? 5.219 -6.492 -13.920 1.00 90.56 631 MET A O 1
ATOM 5113 N N . GLY A 1 632 ? 3.365 -6.056 -12.749 1.00 86.50 632 GLY A N 1
ATOM 5114 C CA . GLY A 1 632 ? 2.581 -5.651 -13.920 1.00 86.50 632 GLY A CA 1
ATOM 5115 C C . GLY A 1 632 ? 2.093 -6.837 -14.761 1.00 86.50 632 GLY A C 1
ATOM 5116 O O . GLY A 1 632 ? 1.813 -6.682 -15.952 1.00 86.50 632 GLY A O 1
ATOM 5117 N N . VAL A 1 633 ? 2.024 -8.037 -14.173 1.00 86.81 633 VAL A N 1
ATOM 5118 C CA . VAL A 1 633 ? 1.584 -9.261 -14.858 1.00 86.81 633 VAL A CA 1
ATOM 5119 C C . VAL A 1 633 ? 0.060 -9.333 -14.827 1.00 86.81 633 VAL A C 1
ATOM 5121 O O . VAL A 1 633 ? -0.531 -9.842 -13.882 1.00 86.81 633 VAL A O 1
ATOM 5124 N N . THR A 1 634 ? -0.588 -8.779 -15.849 1.00 81.56 634 THR A N 1
ATOM 5125 C CA . THR A 1 634 ? -2.059 -8.686 -15.901 1.00 81.56 634 THR A CA 1
ATOM 5126 C C . THR A 1 634 ? -2.714 -10.064 -15.700 1.00 81.56 634 THR A C 1
ATOM 5128 O O . THR A 1 634 ? -2.303 -11.030 -16.340 1.00 81.56 634 THR A O 1
ATOM 5131 N N . ASP A 1 635 ? -3.704 -10.130 -14.802 1.00 81.50 635 ASP A N 1
ATOM 5132 C CA . ASP A 1 635 ? -4.482 -11.325 -14.427 1.00 81.50 635 ASP A CA 1
ATOM 5133 C C . ASP A 1 635 ? -3.685 -12.498 -13.817 1.00 81.50 635 ASP A C 1
ATOM 5135 O O . ASP A 1 635 ? -4.160 -13.635 -13.811 1.00 81.50 635 ASP A O 1
ATOM 5139 N N . ALA A 1 636 ? -2.483 -12.262 -13.276 1.00 86.12 636 ALA A N 1
ATOM 5140 C CA . ALA A 1 636 ? -1.647 -13.309 -12.678 1.00 86.12 636 ALA A CA 1
ATOM 5141 C C . ALA A 1 636 ? -2.379 -14.182 -11.640 1.00 86.12 636 ALA A C 1
ATOM 5143 O O . ALA A 1 636 ? -2.191 -15.397 -11.631 1.00 86.12 636 ALA A O 1
ATOM 5144 N N . THR A 1 637 ? -3.231 -13.602 -10.790 1.00 88.38 637 THR A N 1
ATOM 5145 C CA . THR A 1 637 ? -3.980 -14.351 -9.761 1.00 88.38 637 THR A CA 1
ATOM 5146 C C . THR A 1 637 ? -5.047 -15.273 -10.345 1.00 88.38 637 THR A C 1
ATOM 5148 O O . THR A 1 637 ? -5.438 -16.244 -9.705 1.00 88.38 637 THR A O 1
ATOM 5151 N N . ARG A 1 638 ? -5.487 -15.007 -11.578 1.00 83.69 638 ARG A N 1
ATOM 5152 C CA . ARG A 1 638 ? -6.452 -15.832 -12.317 1.00 83.69 638 ARG A CA 1
ATOM 5153 C C . ARG A 1 638 ? -5.756 -16.860 -13.210 1.00 83.69 638 ARG A C 1
ATOM 5155 O O . ARG A 1 638 ? -6.295 -17.937 -13.447 1.00 83.69 638 ARG A O 1
ATOM 5162 N N . ILE A 1 639 ? -4.566 -16.513 -13.704 1.00 83.06 639 ILE A N 1
ATOM 5163 C CA . ILE A 1 639 ? -3.697 -17.359 -14.527 1.00 83.06 639 ILE A CA 1
ATOM 5164 C C . ILE A 1 639 ? -3.172 -18.549 -13.725 1.00 83.06 639 ILE A C 1
ATOM 5166 O O . ILE A 1 639 ? -3.315 -19.702 -14.140 1.00 83.06 639 ILE A O 1
ATOM 5170 N N . PHE A 1 640 ? -2.525 -18.254 -12.599 1.00 87.06 640 PHE A N 1
ATOM 5171 C CA . PHE A 1 640 ? -1.840 -19.252 -11.794 1.00 87.06 640 PHE A CA 1
ATOM 5172 C C . PHE A 1 640 ? -2.765 -19.823 -10.726 1.00 87.06 640 PHE A C 1
ATOM 5174 O O . PHE A 1 640 ? -3.706 -19.170 -10.279 1.00 87.06 640 PHE A O 1
ATOM 5181 N N . ARG A 1 641 ? -2.475 -21.042 -10.273 1.00 90.12 641 ARG A N 1
ATOM 5182 C CA . ARG A 1 641 ? -3.163 -21.674 -9.147 1.00 90.12 641 ARG A CA 1
ATOM 5183 C C . ARG A 1 641 ? -2.170 -22.095 -8.076 1.00 90.12 641 ARG A C 1
ATOM 5185 O O . ARG A 1 641 ? -1.037 -22.493 -8.345 1.00 90.12 641 ARG A O 1
ATOM 5192 N N . THR A 1 642 ? -2.613 -22.034 -6.823 1.00 93.44 642 THR A N 1
ATOM 5193 C CA . THR A 1 642 ? -1.811 -22.518 -5.697 1.00 93.44 642 THR A CA 1
ATOM 5194 C C . THR A 1 642 ? -1.478 -23.996 -5.889 1.00 93.44 642 THR A C 1
ATOM 5196 O O . THR A 1 642 ? -2.373 -24.832 -5.988 1.00 93.44 642 THR A O 1
ATOM 5199 N N . GLY A 1 643 ? -0.184 -24.320 -5.886 1.00 91.75 643 GLY A N 1
ATOM 5200 C CA . GLY A 1 643 ? 0.329 -25.664 -6.147 1.00 91.75 643 GLY A CA 1
ATOM 5201 C C . GLY A 1 643 ? 0.995 -25.844 -7.512 1.00 91.75 643 GLY A C 1
ATOM 5202 O O . GLY A 1 643 ? 1.740 -26.813 -7.654 1.00 91.75 643 GLY A O 1
ATOM 5203 N N . ASP A 1 644 ? 0.795 -24.928 -8.466 1.00 90.75 644 ASP A N 1
ATOM 5204 C CA . ASP A 1 644 ? 1.456 -24.994 -9.774 1.00 90.75 644 ASP A CA 1
ATOM 5205 C C . ASP A 1 644 ? 2.983 -24.956 -9.619 1.00 90.75 644 ASP A C 1
ATOM 5207 O O . ASP A 1 644 ? 3.514 -24.302 -8.720 1.00 90.75 644 ASP A O 1
ATOM 5211 N N . LEU A 1 645 ? 3.704 -25.652 -10.500 1.00 89.62 645 LEU A N 1
ATOM 5212 C CA . LEU A 1 645 ? 5.161 -25.557 -10.592 1.00 89.62 645 LEU A CA 1
ATOM 5213 C C . LEU A 1 645 ? 5.518 -24.622 -11.741 1.00 89.62 645 LEU A C 1
ATOM 5215 O O . LEU A 1 645 ? 5.234 -24.923 -12.899 1.00 89.62 645 LEU A O 1
ATOM 5219 N N . LEU A 1 646 ? 6.152 -23.503 -11.408 1.00 84.69 646 LEU A N 1
ATOM 5220 C CA . LEU A 1 646 ? 6.553 -22.485 -12.368 1.00 84.69 646 LEU A CA 1
ATOM 5221 C C . LEU A 1 646 ? 8.076 -22.394 -12.421 1.00 84.69 646 LEU A C 1
ATOM 5223 O O . LEU A 1 646 ? 8.736 -22.342 -11.381 1.00 84.69 646 LEU A O 1
ATOM 5227 N N . ASN A 1 647 ? 8.613 -22.347 -13.639 1.00 80.56 647 ASN A N 1
ATOM 5228 C CA . ASN A 1 647 ? 9.970 -21.885 -13.893 1.00 80.56 647 ASN A CA 1
ATOM 5229 C C . ASN A 1 647 ? 9.902 -20.373 -14.142 1.00 80.56 647 ASN A C 1
ATOM 5231 O O . ASN A 1 647 ? 9.252 -19.939 -15.092 1.00 80.56 647 ASN A O 1
ATOM 5235 N N . PHE A 1 648 ? 10.490 -19.614 -13.226 1.00 65.88 648 PHE A N 1
ATOM 5236 C CA . PHE A 1 648 ? 10.413 -18.165 -13.078 1.00 65.88 648 PHE A CA 1
ATOM 5237 C C . PHE A 1 648 ? 11.774 -17.536 -13.349 1.00 65.88 648 PHE A C 1
ATOM 5239 O O . PHE A 1 648 ? 12.777 -18.07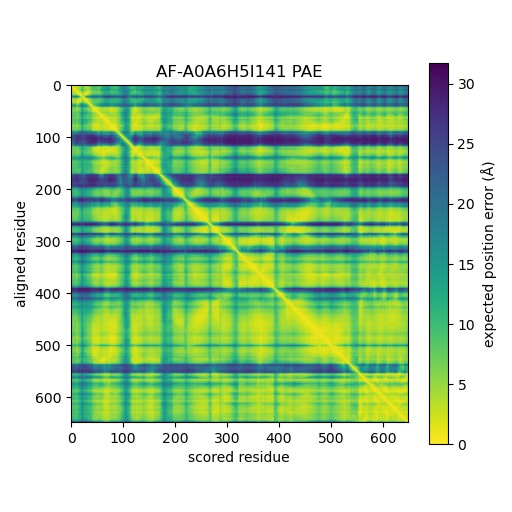6 -12.820 1.00 65.88 648 PHE A O 1
#

InterPro domains:
  IPR008279 PEP-utilising enzyme, mobile domain [PF00391] (584-645)
  IPR036637 Phosphohistidine domain superfamily [SSF52009] (549-646)
  IPR051549 Phosphoenolpyruvate Utilizing Enzyme [PTHR43615] (1-645)

Nearest PDB structures (foldseek):
  5fbt-assembly1_A  TM=6.533E-01  e=1.062E-15  Listeria monocytogenes serotype 4b str. F2365
  5hv1-assembly1_A  TM=6.454E-01  e=6.490E-16  Listeria monocytogenes
  5fbu-assembly1_A  TM=6.633E-01  e=2.602E-15  Listeria monocytogenes serotype 4b str. F2365
  5fbs-assembly1_A  TM=6.545E-01  e=1.902E-15  Listeria monocytogenes serotype 4b str. F2365
  2e28-assembly1_A  TM=2.851E-01  e=3.007E-03  Geobacillus stearothermophilus

Solvent-accessible surface area (backbone atoms only — not comparable to full-atom values): 35867 Å² total; per-residue (Å²): 104,69,72,57,50,41,74,75,60,79,57,71,59,45,69,42,68,49,75,43,86,64,98,57,84,44,78,42,80,78,42,78,42,73,39,73,82,63,73,79,75,68,76,48,75,65,52,72,40,44,74,82,35,48,80,88,52,53,75,85,36,46,33,26,31,51,56,28,40,49,59,43,67,51,47,50,44,47,20,28,43,58,64,43,47,62,33,36,40,81,16,44,77,64,88,75,82,80,76,66,91,75,62,89,67,68,82,77,66,81,74,75,83,68,75,83,64,57,29,63,34,32,50,58,45,29,54,25,29,27,39,53,56,62,73,41,66,58,47,93,82,46,54,69,64,57,52,39,49,49,26,31,33,45,46,21,42,72,72,84,44,72,67,56,50,54,48,48,67,71,66,54,71,65,82,74,52,82,74,56,60,62,58,49,49,60,53,46,46,73,68,60,80,44,67,69,54,56,55,51,52,52,51,52,53,51,52,50,49,50,52,55,50,67,69,56,66,81,85,86,70,69,84,86,63,48,62,70,50,46,56,60,49,42,55,52,50,20,54,39,30,30,51,27,26,50,30,45,50,55,23,50,52,44,49,51,53,48,48,50,41,48,53,69,61,54,84,71,80,79,65,88,48,62,58,46,43,36,36,49,32,54,63,55,36,38,47,72,82,56,62,69,60,48,59,38,40,50,40,53,54,36,27,51,52,52,47,54,62,51,53,61,29,65,77,66,68,58,87,76,72,76,54,70,80,72,52,53,66,72,53,48,54,52,44,32,75,67,37,81,87,29,40,66,47,33,52,55,49,53,55,41,38,75,74,58,12,52,49,40,58,52,45,67,39,53,82,50,71,23,36,59,78,36,49,58,49,53,47,51,50,34,39,50,51,32,52,65,71,67,53,80,84,46,83,67,39,71,66,45,50,62,54,38,52,52,38,61,48,89,66,81,49,73,57,57,69,63,47,60,72,66,45,78,59,66,58,52,72,69,44,50,52,50,41,50,70,46,42,68,53,33,26,47,27,50,36,50,24,48,45,35,48,52,53,40,33,49,50,46,42,55,54,28,55,50,51,51,52,47,14,44,53,38,24,76,70,68,64,30,100,47,36,74,49,47,38,36,26,36,57,63,54,51,48,52,54,68,73,41,93,71,57,69,66,60,50,52,52,15,50,54,47,55,70,46,42,66,63,48,45,70,55,47,63,61,63,60,31,58,19,70,79,59,65,63,66,89,82,85,64,65,66,70,66,59,72,72,50,81,68,91,78,64,44,32,42,38,25,88,64,79,46,78,30,40,30,35,58,36,94,60,91,65,85,53,48,58,83,77,67,54,54,83,39,22,25,40,26,20,58,54,49,32,72,44,49,46,66,49,49,57,47,36,46,28,40,40,17,26,39,25,16,75,72,29,70,36,36,54,50,29,31,61,35,72,22,25,26,37,15,19,22,76,60,42,60,76,72,52,52,65,68,41,80,44,82,77

Organism: NCBI:txid86971

Sequence (648 aa):
MGLEIDKLYDQARDIEWAWTRRPQDKIYVMQCQPAEWLLDDDWTDFELSHELGSGVPADKDLLTFAQADELFPRCLTPLTCTAVVDRLVPSTFVLDDDDDEDDVVDRDDDGTDRVKTNPLFVANMRVAFNYYDFVMRNCEQTNIKDLMLKDLGLCGRVIVTKELIEAAMKRRYGLVDRSSLVRHLDQTKLERGVERDEREICVWKIEQLEQKLVKLKVMTVQSDQKFAELDKNSEKLTKMSRCHGFFSRVCVQKVMEIMRLLSSSDNRAGAFTAQNFADASLLLARGRRVPTAQVPRVLFRVSKEIWKKIWLKERRGELGVADFGKMDLSMVDSWLKTDVKAQSAYSHIFNFMHRDGNLGHNEFELAEEPYILKPDRFYALLKYYHGVLRKPLREDFMVYYPIMKSRYKWTPAPPSETLLARVATPIEPEARERIGELLPRAQQAVEHREFARMLLSKATHRVRTFYWSKGVELANAGKLPDPRLVHYLTSWEVLELAEATCCPRLVRKAQRRCELWPRLDQARYPLTSYGMPRAQIADDFDEAEVRQADYATRGVPINAGVLCGRVFVADSYADDLPKWGLQPWDILVAPCVDAGWSQYFPMLGGIIAERGSLFSPGAAMARDFNVPCIMGVTDATRIFRTGDLLNF

Mean predicted aligned error: 10.49 Å